Protein AF-A0A954T2H0-F1 (afdb_monomer)

Radius of gyration: 33.22 Å; Cα contacts (8 Å, |Δi|>4): 1116; chains: 1; bounding box: 78×82×117 Å

Solvent-accessible surface area (backbone atoms only — not comparable to full-atom values): 37266 Å² total; per-residue (Å²): 143,85,83,83,84,77,91,84,89,86,83,89,85,90,86,81,88,87,88,87,82,91,78,82,90,76,81,83,84,83,80,86,76,87,80,78,97,80,80,84,87,78,87,80,82,80,79,67,59,78,56,40,76,96,60,40,32,38,55,72,46,82,74,46,75,55,99,70,24,41,30,25,38,21,38,30,72,85,78,73,42,68,29,28,37,40,31,41,41,68,85,52,59,73,36,69,68,54,46,53,48,29,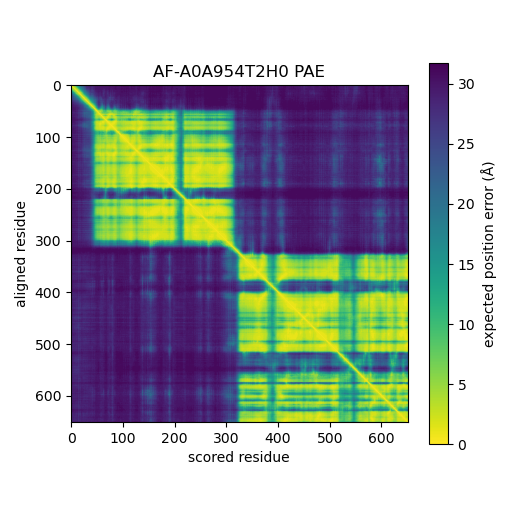53,52,44,49,53,60,54,44,73,52,87,49,91,20,40,64,42,52,75,45,79,51,69,54,101,75,33,52,34,40,34,26,62,52,74,58,64,48,33,43,39,56,50,39,74,72,65,46,45,56,64,55,61,60,45,48,52,52,49,39,49,39,37,51,30,50,40,62,33,44,78,71,75,45,64,43,81,56,48,41,40,76,33,26,36,30,28,57,86,57,53,47,23,40,49,73,63,44,50,78,68,74,78,80,63,84,85,74,61,96,74,86,62,79,93,62,79,81,36,34,71,26,61,54,32,72,74,36,70,70,62,54,41,66,57,31,38,43,21,4,49,38,32,35,47,49,22,40,47,56,59,42,72,43,71,67,87,59,66,89,60,42,59,79,72,45,38,70,60,48,50,36,35,58,44,73,50,66,86,68,28,52,96,40,50,63,56,43,38,52,53,50,50,54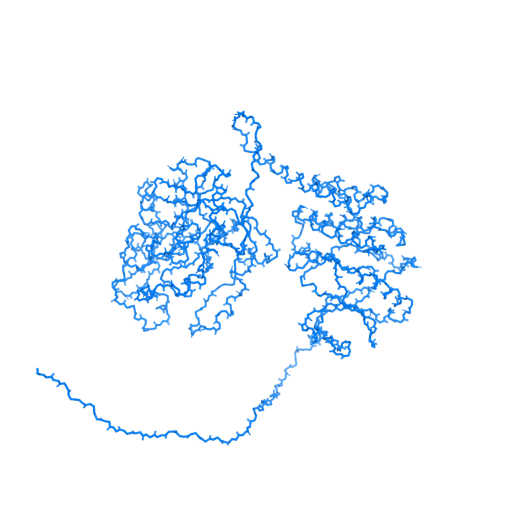,31,48,52,49,50,57,49,49,55,51,51,52,55,46,58,80,66,59,90,74,85,86,90,84,82,94,68,89,74,78,75,79,72,78,61,43,63,62,87,74,53,57,66,57,47,46,53,45,28,53,50,45,19,62,72,72,72,46,70,54,60,50,68,51,99,80,68,52,42,25,28,46,43,59,22,32,35,43,76,45,62,38,95,63,61,70,75,65,74,54,75,80,55,94,74,78,78,76,81,88,66,71,68,48,40,49,37,21,37,35,32,40,82,61,60,34,28,35,43,34,48,55,45,21,37,49,53,51,48,50,49,32,67,77,66,69,60,73,47,66,26,72,69,71,77,45,19,8,24,27,42,38,78,89,76,72,40,78,51,64,67,34,65,82,15,24,63,91,34,36,62,64,74,77,59,58,65,19,49,34,24,20,44,24,53,58,47,53,50,52,48,32,50,47,43,52,76,73,55,64,92,53,80,89,46,43,54,36,48,33,35,60,59,55,50,43,64,67,54,75,52,29,99,34,62,81,37,56,81,71,57,57,54,75,70,60,70,74,69,70,51,53,63,53,60,47,76,78,41,100,77,55,74,76,75,91,58,92,64,76,53,73,35,36,43,47,51,84,80,39,65,58,26,55,68,71,27,33,53,64,31,35,32,30,22,27,40,31,66,19,28,41,55,89,61,74,49,61,83,30,61,62,38,73,40,67,63,63,69,47,49,93,65,71,66,28,26,31,30,38,29,6,21,44,32,40,45,73,76,45,36,61,32,87,36,73,42,76,40,49,41,79,50,49,28,52,43,27,24,36,41,47,26,38,74

Structure (mmCIF, N/CA/C/O backbone):
data_AF-A0A954T2H0-F1
#
_entry.id   AF-A0A954T2H0-F1
#
loop_
_atom_site.group_PDB
_atom_site.id
_atom_site.type_symbol
_atom_site.label_atom_id
_atom_site.label_alt_id
_atom_site.label_comp_id
_atom_site.label_asym_id
_atom_site.label_entity_id
_atom_site.label_seq_id
_atom_site.pdbx_PDB_ins_code
_atom_site.Cartn_x
_atom_site.Cartn_y
_atom_site.Cartn_z
_atom_site.occupancy
_atom_site.B_iso_or_equiv
_atom_site.auth_seq_id
_atom_site.auth_comp_id
_atom_site.auth_asym_id
_atom_site.auth_atom_id
_atom_site.pdbx_PDB_model_num
ATOM 1 N N . MET A 1 1 ? -6.325 1.063 -78.256 1.00 41.31 1 MET A N 1
ATOM 2 C CA . MET A 1 1 ? -5.361 0.121 -78.862 1.00 41.31 1 MET A CA 1
ATOM 3 C C . MET A 1 1 ? -3.973 0.484 -78.380 1.00 41.31 1 MET A C 1
ATOM 5 O O . MET A 1 1 ? -3.459 1.501 -78.825 1.00 41.31 1 MET A O 1
ATOM 9 N N . SER A 1 2 ? -3.447 -0.278 -77.422 1.00 36.25 2 SER A N 1
ATOM 10 C CA . SER A 1 2 ? -2.019 -0.524 -77.141 1.00 36.25 2 SER A CA 1
ATOM 11 C C . SER A 1 2 ? -1.967 -1.337 -75.845 1.00 36.25 2 SER A C 1
ATOM 13 O O . SER A 1 2 ? -1.867 -0.784 -74.754 1.00 36.25 2 SER A O 1
ATOM 15 N N . GLU A 1 3 ? -2.178 -2.645 -75.985 1.00 33.25 3 GLU A N 1
ATOM 16 C CA . GLU A 1 3 ? -1.897 -3.651 -74.956 1.00 33.25 3 GLU A CA 1
ATOM 17 C C . GLU A 1 3 ? -0.381 -3.927 -74.893 1.00 33.25 3 GLU A C 1
ATOM 19 O O . GLU A 1 3 ? 0.296 -3.798 -75.918 1.00 33.25 3 GLU A O 1
ATOM 24 N N . PRO A 1 4 ? 0.163 -4.341 -73.736 1.00 36.56 4 PRO A N 1
ATOM 25 C CA . PRO A 1 4 ? 1.522 -4.858 -73.631 1.00 36.56 4 PRO A CA 1
ATOM 26 C C . PRO A 1 4 ? 1.567 -6.379 -73.900 1.00 36.56 4 PRO A C 1
ATOM 28 O O . PRO A 1 4 ? 0.630 -7.091 -73.528 1.00 36.56 4 PRO A O 1
ATOM 31 N N . PRO A 1 5 ? 2.657 -6.925 -74.475 1.00 41.66 5 PRO A N 1
ATOM 32 C CA . PRO A 1 5 ? 2.801 -8.361 -74.656 1.00 41.66 5 PRO A CA 1
ATOM 33 C C . PRO A 1 5 ? 3.532 -9.036 -73.480 1.00 41.66 5 PRO A C 1
ATOM 35 O O . PRO A 1 5 ? 4.647 -8.682 -73.110 1.00 41.66 5 PRO A O 1
ATOM 38 N N . THR A 1 6 ? 2.844 -10.035 -72.924 1.00 32.09 6 THR A N 1
ATOM 39 C CA . THR A 1 6 ? 3.287 -11.405 -72.588 1.00 32.09 6 THR A CA 1
ATOM 40 C C . THR A 1 6 ? 4.706 -11.669 -72.061 1.00 32.09 6 THR A C 1
ATOM 42 O O . THR A 1 6 ? 5.700 -11.599 -72.783 1.00 32.09 6 THR A O 1
ATOM 45 N N . HIS A 1 7 ? 4.730 -12.196 -70.831 1.00 29.72 7 HIS A N 1
ATOM 46 C CA . HIS A 1 7 ? 5.783 -13.028 -70.250 1.00 29.72 7 HIS A CA 1
ATOM 47 C C . HIS A 1 7 ? 6.098 -14.276 -71.097 1.00 29.72 7 HIS A C 1
ATOM 49 O O . HIS A 1 7 ? 5.194 -14.989 -71.528 1.00 29.72 7 HIS A O 1
ATOM 55 N N . SER A 1 8 ? 7.388 -14.602 -71.215 1.00 30.42 8 SER A N 1
ATOM 56 C CA . SER A 1 8 ? 7.875 -15.956 -71.502 1.00 30.42 8 SER A CA 1
ATOM 57 C C . SER A 1 8 ? 8.913 -16.340 -70.446 1.00 30.42 8 SER A C 1
ATOM 59 O O . SER A 1 8 ? 9.784 -15.543 -70.098 1.00 30.42 8 SER A O 1
ATOM 61 N N . GLY A 1 9 ? 8.740 -17.529 -69.866 1.00 26.58 9 GLY A N 1
ATOM 62 C CA . GLY A 1 9 ? 9.618 -18.102 -68.851 1.00 26.58 9 GLY A CA 1
ATOM 63 C C . GLY A 1 9 ? 10.706 -18.998 -69.437 1.00 26.58 9 GLY A C 1
ATOM 64 O O . GLY A 1 9 ? 10.651 -19.344 -70.612 1.00 26.58 9 GLY A O 1
ATOM 65 N N . LYS A 1 10 ? 11.658 -19.353 -68.568 1.00 29.31 10 LYS A N 1
ATOM 66 C CA . LYS A 1 10 ? 12.571 -20.517 -68.513 1.00 29.31 10 LYS A CA 1
ATOM 67 C C . LYS A 1 10 ? 13.385 -20.318 -67.219 1.00 29.31 10 LYS A C 1
ATOM 69 O O . LYS A 1 10 ? 13.736 -19.186 -66.922 1.00 29.31 10 LYS A O 1
ATOM 74 N N . GLU A 1 11 ? 13.729 -21.279 -66.376 1.00 27.38 11 GLU A N 1
ATOM 75 C CA . GLU A 1 11 ? 13.528 -22.722 -66.302 1.00 27.38 11 GLU A CA 1
ATOM 76 C C . GLU A 1 11 ? 13.915 -23.124 -64.864 1.00 27.38 11 GLU A C 1
ATOM 78 O O . GLU A 1 11 ? 14.750 -22.485 -64.224 1.00 27.38 11 GLU A O 1
ATOM 83 N N . SER A 1 12 ? 13.262 -24.160 -64.352 1.00 25.70 12 SER A N 1
ATOM 84 C CA . SER A 1 12 ? 13.381 -24.708 -63.002 1.00 25.70 12 SER A CA 1
ATOM 85 C C . SER A 1 12 ? 14.579 -25.648 -62.837 1.00 25.70 12 SER A C 1
ATOM 87 O O . SER A 1 12 ? 14.735 -26.571 -63.635 1.00 25.70 12 SER A O 1
ATOM 89 N N . THR A 1 13 ? 15.317 -25.537 -61.730 1.00 28.70 13 THR A N 1
ATOM 90 C CA . THR A 1 13 ? 16.150 -26.630 -61.196 1.00 28.70 13 THR A CA 1
ATOM 91 C C . THR A 1 13 ? 15.651 -27.021 -59.810 1.00 28.70 13 THR A C 1
ATOM 93 O O . THR A 1 13 ? 15.632 -26.203 -58.892 1.00 28.70 13 THR A O 1
ATOM 96 N N . GLY A 1 14 ? 15.173 -28.264 -59.712 1.00 25.88 14 GLY A N 1
ATOM 97 C CA . GLY A 1 14 ? 14.501 -28.837 -58.554 1.00 25.88 14 GLY A CA 1
ATOM 98 C C . GLY A 1 14 ? 15.426 -29.204 -57.394 1.00 25.88 14 GLY A C 1
ATOM 99 O O . GLY A 1 14 ? 16.580 -29.583 -57.575 1.00 25.88 14 GLY A O 1
ATOM 100 N N . TYR A 1 15 ? 14.844 -29.123 -56.202 1.00 23.91 15 TYR A N 1
ATOM 101 C CA . TYR A 1 15 ? 15.360 -29.620 -54.936 1.00 23.91 15 TYR A CA 1
ATOM 102 C C . TYR A 1 15 ? 14.543 -30.865 -54.559 1.00 23.91 15 TYR A C 1
ATOM 104 O O . TYR A 1 15 ? 13.315 -30.792 -54.488 1.00 23.91 15 TYR A O 1
ATOM 112 N N . GLN A 1 16 ? 15.208 -32.001 -54.342 1.00 26.47 16 GLN A N 1
ATOM 113 C CA . GLN A 1 16 ? 14.639 -33.166 -53.659 1.00 26.47 16 GLN A CA 1
ATOM 114 C C . GLN A 1 16 ? 15.482 -33.474 -52.411 1.00 26.47 16 GLN A C 1
ATOM 116 O O . GLN A 1 16 ? 16.708 -33.383 -52.491 1.00 26.47 16 GLN A O 1
ATOM 121 N N . PRO A 1 17 ? 14.850 -33.818 -51.273 1.00 29.67 17 PRO A N 1
ATOM 122 C CA . PRO A 1 17 ? 15.535 -34.102 -50.018 1.00 29.67 17 PRO A CA 1
ATOM 123 C C . PRO A 1 17 ? 15.909 -35.586 -49.914 1.00 29.67 17 PRO A C 1
ATOM 125 O O . PRO A 1 17 ? 15.105 -36.452 -50.261 1.00 29.67 17 PRO A O 1
ATOM 128 N N . ASP A 1 18 ? 17.100 -35.871 -49.388 1.00 26.19 18 ASP A N 1
ATOM 129 C CA . ASP A 1 18 ? 17.496 -37.215 -48.965 1.00 26.19 18 ASP A CA 1
ATOM 130 C C . ASP A 1 18 ? 17.356 -37.344 -47.438 1.00 26.19 18 ASP A C 1
ATOM 132 O O . ASP A 1 18 ? 17.785 -36.475 -46.674 1.00 26.19 18 ASP A O 1
ATOM 136 N N . LEU A 1 19 ? 16.699 -38.423 -47.020 1.00 27.38 19 LEU A N 1
ATOM 137 C CA . LEU A 1 19 ? 16.361 -38.807 -45.656 1.00 27.38 19 LEU A CA 1
ATOM 138 C C . LEU A 1 19 ? 17.087 -40.119 -45.347 1.00 27.38 19 LEU A C 1
ATOM 140 O O . LEU A 1 19 ? 16.536 -41.184 -45.607 1.00 27.38 19 LEU A O 1
ATOM 144 N N . SER A 1 20 ? 18.258 -40.063 -44.711 1.00 24.12 20 SER A N 1
ATOM 145 C CA . SER A 1 20 ? 18.710 -41.129 -43.803 1.00 24.12 20 SER A CA 1
ATOM 146 C C . SER A 1 20 ? 20.002 -40.754 -43.078 1.00 24.12 20 SER A C 1
ATOM 148 O O . SER A 1 20 ? 21.062 -40.759 -43.691 1.00 24.12 20 SER A O 1
ATOM 150 N N . SER A 1 21 ? 19.920 -40.512 -41.768 1.00 27.77 21 SER A N 1
ATOM 151 C CA . SER A 1 21 ? 20.836 -41.085 -40.765 1.00 27.77 21 SER A CA 1
ATOM 152 C C . SER A 1 21 ? 20.542 -40.486 -39.390 1.00 27.77 21 SER A C 1
ATOM 154 O O . SER A 1 21 ? 20.678 -39.288 -39.159 1.00 27.77 21 SER A O 1
ATOM 156 N N . SER A 1 22 ? 20.117 -41.355 -38.483 1.00 32.06 22 SER A N 1
ATOM 157 C CA . SER A 1 22 ? 19.944 -41.126 -37.055 1.00 32.06 22 SER A CA 1
ATOM 158 C C . SER A 1 22 ? 21.291 -40.955 -36.351 1.00 32.06 22 SER A C 1
ATOM 160 O O . SER A 1 22 ? 22.043 -41.922 -36.296 1.00 32.06 22 SER A O 1
ATOM 162 N N . GLU A 1 23 ? 21.547 -39.805 -35.731 1.00 29.38 23 GLU A N 1
ATOM 163 C CA . GLU A 1 23 ? 22.550 -39.665 -34.667 1.00 29.38 23 GLU A CA 1
ATOM 164 C C . GLU A 1 23 ? 22.074 -38.623 -33.638 1.00 29.38 23 GLU A C 1
ATOM 166 O O . GLU A 1 23 ? 21.712 -37.496 -33.971 1.00 29.38 23 GLU A O 1
ATOM 171 N N . GLN A 1 24 ? 21.997 -39.048 -32.374 1.00 28.70 24 GLN A N 1
ATOM 172 C CA . GLN A 1 24 ? 21.644 -38.222 -31.216 1.00 28.70 24 GLN A CA 1
ATOM 173 C C . GLN A 1 24 ? 22.827 -37.310 -30.836 1.00 28.70 24 GLN A C 1
ATOM 175 O O . GLN A 1 24 ? 23.966 -37.778 -30.864 1.00 28.70 24 GLN A O 1
ATOM 180 N N . PRO A 1 25 ? 22.613 -36.054 -30.398 1.00 28.70 25 PRO A N 1
ATOM 181 C CA . PRO A 1 25 ? 23.717 -35.205 -29.970 1.00 28.70 25 PRO A CA 1
ATOM 182 C C . PRO A 1 25 ? 24.196 -35.577 -28.558 1.00 28.70 25 PRO A C 1
ATOM 184 O O . PRO A 1 25 ? 23.508 -35.360 -27.561 1.00 28.70 25 PRO A O 1
ATOM 187 N N . THR A 1 26 ? 25.410 -36.120 -28.476 1.00 30.39 26 THR A N 1
ATOM 188 C CA . THR A 1 26 ? 26.186 -36.314 -27.243 1.00 30.39 26 THR A CA 1
ATOM 189 C C . THR A 1 26 ? 26.773 -34.992 -26.736 1.00 30.39 26 THR A C 1
ATOM 191 O O . THR A 1 26 ? 27.364 -34.234 -27.503 1.00 30.39 26 THR A O 1
ATOM 194 N N . LEU A 1 27 ? 26.651 -34.737 -25.428 1.00 27.61 27 LEU A N 1
ATOM 195 C CA . LEU A 1 27 ? 27.259 -33.601 -24.718 1.00 27.61 27 LEU A CA 1
ATOM 196 C C . LEU A 1 27 ? 28.804 -33.644 -24.771 1.00 27.61 27 LEU A C 1
ATOM 198 O O . LEU A 1 27 ? 29.379 -34.729 -24.648 1.00 27.61 27 LEU A O 1
ATOM 202 N N . PRO A 1 28 ? 29.498 -32.495 -24.888 1.00 28.94 28 PRO A N 1
ATOM 203 C CA . PRO A 1 28 ? 30.957 -32.461 -24.950 1.00 28.94 28 PRO A CA 1
ATOM 204 C C . PRO A 1 28 ? 31.606 -32.722 -23.574 1.00 28.94 28 PRO A C 1
ATOM 206 O O . PRO A 1 28 ? 31.034 -32.368 -22.536 1.00 28.94 28 PRO A O 1
ATOM 209 N N . PRO A 1 29 ? 32.817 -33.313 -23.533 1.00 28.16 29 PRO A N 1
ATOM 210 C CA . PRO A 1 29 ? 33.510 -33.625 -22.291 1.00 28.16 29 PRO A CA 1
ATOM 211 C C . PRO A 1 29 ? 34.038 -32.360 -21.605 1.00 28.16 29 PRO A C 1
ATOM 213 O O . PRO A 1 29 ? 34.587 -31.446 -22.220 1.00 28.16 29 PRO A O 1
ATOM 216 N N . ARG A 1 30 ? 33.875 -32.335 -20.284 1.00 30.61 30 ARG A N 1
ATOM 217 C CA . ARG A 1 30 ? 34.249 -31.246 -19.382 1.00 30.61 30 ARG A CA 1
ATOM 218 C C . ARG A 1 30 ? 35.778 -31.144 -19.289 1.00 30.61 30 ARG A C 1
ATOM 220 O O . ARG A 1 30 ? 36.423 -32.027 -18.728 1.00 30.61 30 ARG A O 1
ATOM 227 N N . ALA A 1 31 ? 36.353 -30.070 -19.828 1.00 27.97 31 ALA A N 1
ATOM 228 C CA . ALA A 1 31 ? 37.775 -29.766 -19.694 1.00 27.97 31 ALA A CA 1
ATOM 229 C C . ALA A 1 31 ? 38.145 -29.522 -18.219 1.00 27.97 31 ALA A C 1
ATOM 231 O O . ALA A 1 31 ? 37.521 -28.714 -17.527 1.00 27.97 31 ALA A O 1
ATOM 232 N N . ALA A 1 32 ? 39.163 -30.237 -17.740 1.00 29.41 32 ALA A N 1
ATOM 233 C CA . ALA A 1 32 ? 39.758 -30.042 -16.427 1.00 29.41 32 ALA A CA 1
ATOM 234 C C . ALA A 1 32 ? 40.625 -28.773 -16.437 1.00 29.41 32 ALA A C 1
ATOM 236 O O . ALA A 1 32 ? 41.710 -28.761 -17.013 1.00 29.41 32 ALA A O 1
ATOM 237 N N . ALA A 1 33 ? 40.146 -27.704 -15.799 1.00 30.28 33 ALA A N 1
ATOM 238 C CA . ALA A 1 33 ? 40.950 -26.527 -15.494 1.00 30.28 33 ALA A CA 1
ATOM 239 C C . ALA A 1 33 ? 41.612 -26.698 -14.116 1.00 30.28 33 ALA A C 1
ATOM 241 O O . ALA A 1 33 ? 40.943 -26.950 -13.112 1.00 30.28 33 ALA A O 1
ATOM 242 N N . SER A 1 34 ? 42.937 -26.576 -14.086 1.00 28.84 34 SER A N 1
ATOM 243 C CA . SER A 1 34 ? 43.783 -26.572 -12.893 1.00 28.84 34 SER A CA 1
ATOM 244 C C . SER A 1 34 ? 43.431 -25.404 -11.966 1.00 28.84 34 SER A C 1
ATOM 246 O O . SER A 1 34 ? 43.515 -24.246 -12.374 1.00 28.84 34 SER A O 1
ATOM 248 N N . ALA A 1 35 ? 43.066 -25.701 -10.718 1.00 31.02 35 ALA A N 1
ATOM 249 C CA . ALA A 1 35 ? 42.766 -24.703 -9.696 1.00 31.02 35 ALA A CA 1
ATOM 250 C C . ALA A 1 35 ? 44.032 -24.275 -8.934 1.00 31.02 35 ALA A C 1
ATOM 252 O O . ALA A 1 35 ? 44.779 -25.113 -8.426 1.00 31.02 35 ALA A O 1
ATOM 253 N N . SER A 1 36 ? 44.233 -22.963 -8.822 1.00 29.38 36 SER A N 1
ATOM 254 C CA . SER A 1 36 ? 45.225 -22.330 -7.948 1.00 29.38 36 SER A CA 1
ATOM 255 C C . SER A 1 36 ? 44.874 -22.544 -6.462 1.00 29.38 36 SER A C 1
ATOM 257 O O . SER A 1 36 ? 43.692 -22.528 -6.103 1.00 29.38 36 SER A O 1
ATOM 259 N N . PRO A 1 37 ? 45.859 -22.723 -5.564 1.00 30.77 37 PRO A N 1
ATOM 260 C CA . PRO A 1 37 ? 45.608 -23.001 -4.154 1.00 30.77 37 PRO A CA 1
ATOM 261 C C . PRO A 1 37 ? 45.268 -21.705 -3.404 1.00 30.77 37 PRO A C 1
ATOM 263 O O . PRO A 1 37 ? 46.154 -20.974 -2.974 1.00 30.77 37 PRO A O 1
ATOM 266 N N . GLY A 1 38 ? 43.976 -21.410 -3.257 1.00 31.39 38 GLY A N 1
ATOM 267 C CA . GLY A 1 38 ? 43.516 -20.252 -2.477 1.00 31.39 38 GLY A CA 1
ATOM 268 C C . GLY A 1 38 ? 42.114 -20.349 -1.874 1.00 31.39 38 GLY A C 1
ATOM 269 O O . GLY A 1 38 ? 41.758 -19.491 -1.077 1.00 31.39 38 GLY A O 1
ATOM 270 N N . ASP A 1 39 ? 41.328 -21.386 -2.184 1.00 30.77 39 ASP A N 1
ATOM 271 C CA . ASP A 1 39 ? 39.868 -21.328 -1.997 1.00 30.77 39 ASP A CA 1
ATOM 272 C C . ASP A 1 39 ? 39.288 -22.536 -1.226 1.00 30.77 39 ASP A C 1
ATOM 274 O O . ASP A 1 39 ? 38.345 -23.204 -1.649 1.00 30.77 39 ASP A O 1
ATOM 278 N N . GLN A 1 40 ? 39.900 -22.872 -0.082 1.00 29.66 40 GLN A N 1
ATOM 279 C CA . GLN A 1 40 ? 39.494 -24.006 0.772 1.00 29.66 40 GLN A CA 1
ATOM 280 C C . GLN A 1 40 ? 38.645 -23.625 2.003 1.00 29.66 40 GLN A C 1
ATOM 282 O O . GLN A 1 40 ? 38.355 -24.493 2.821 1.00 29.66 40 GLN A O 1
ATOM 287 N N . ARG A 1 41 ? 38.200 -22.368 2.160 1.00 31.47 41 ARG A N 1
ATOM 288 C CA . ARG A 1 41 ? 37.428 -21.942 3.354 1.00 31.47 41 ARG A CA 1
ATOM 289 C C . ARG A 1 41 ? 35.917 -21.747 3.160 1.00 31.47 41 ARG A C 1
ATOM 291 O O . ARG A 1 41 ? 35.241 -21.423 4.127 1.00 31.47 41 ARG A O 1
ATOM 298 N N . THR A 1 42 ? 35.358 -22.014 1.979 1.00 30.50 42 THR A N 1
ATOM 299 C CA . THR A 1 42 ? 33.933 -21.739 1.667 1.00 30.50 42 THR A CA 1
ATOM 300 C C . THR A 1 42 ? 33.091 -22.966 1.281 1.00 30.50 42 THR A C 1
ATOM 302 O O . THR A 1 42 ? 31.915 -22.822 0.962 1.00 30.50 42 THR A O 1
ATOM 305 N N . ARG A 1 43 ? 33.618 -24.198 1.360 1.00 28.95 43 ARG A N 1
ATOM 306 C CA . ARG A 1 43 ? 32.896 -25.430 0.951 1.00 28.95 43 ARG A CA 1
ATOM 307 C C . ARG A 1 43 ? 32.309 -26.281 2.091 1.00 28.95 43 ARG A C 1
ATOM 309 O O . ARG A 1 43 ? 32.297 -27.502 1.978 1.00 28.95 43 ARG A O 1
ATOM 316 N N . SER A 1 44 ? 31.800 -25.688 3.173 1.00 32.59 44 SER A N 1
ATOM 317 C CA . SER A 1 44 ? 31.211 -26.473 4.281 1.00 32.59 44 SER A CA 1
ATOM 318 C C . SER A 1 44 ? 29.816 -26.044 4.764 1.00 32.59 44 SER A C 1
ATOM 320 O O . SER A 1 44 ? 29.415 -26.470 5.840 1.00 32.59 44 SER A O 1
ATOM 322 N N . ALA A 1 45 ? 29.050 -25.253 3.999 1.00 35.34 45 ALA A N 1
ATOM 323 C CA . ALA A 1 45 ? 27.711 -24.800 4.426 1.00 35.34 45 ALA A CA 1
ATOM 324 C C . ALA A 1 45 ? 26.509 -25.461 3.706 1.00 35.34 45 ALA A C 1
ATOM 326 O O . ALA A 1 45 ? 25.396 -25.362 4.206 1.00 35.34 45 ALA A O 1
ATOM 327 N N . ASN A 1 46 ? 26.711 -26.179 2.591 1.00 34.72 46 ASN A N 1
ATOM 328 C CA . ASN A 1 46 ? 25.631 -26.778 1.780 1.00 34.72 46 ASN A CA 1
ATOM 329 C C . ASN A 1 46 ? 25.792 -28.300 1.605 1.00 34.72 46 ASN A C 1
ATOM 331 O O . ASN A 1 46 ? 25.790 -28.816 0.487 1.00 34.72 46 ASN A O 1
ATOM 335 N N . ALA A 1 47 ? 25.956 -29.048 2.696 1.00 41.22 47 ALA A N 1
ATOM 336 C CA . ALA A 1 47 ? 25.786 -30.497 2.618 1.00 41.22 47 ALA A CA 1
ATOM 337 C C . ALA A 1 47 ? 24.282 -30.800 2.486 1.00 41.22 47 ALA A C 1
ATOM 339 O O . ALA A 1 47 ? 23.544 -30.713 3.465 1.00 41.22 47 ALA A O 1
ATOM 340 N N . LEU A 1 48 ? 23.820 -31.099 1.266 1.00 53.09 48 LEU A N 1
ATOM 341 C CA . LEU A 1 48 ? 22.472 -31.615 1.015 1.00 53.09 48 LEU A CA 1
ATOM 342 C C . LEU A 1 48 ? 22.314 -32.931 1.794 1.00 53.09 48 LEU A C 1
ATOM 344 O O . LEU A 1 48 ? 23.069 -33.876 1.558 1.00 53.09 48 LEU A O 1
ATOM 348 N N . LEU A 1 49 ? 21.371 -32.987 2.739 1.00 62.75 49 LEU A N 1
ATOM 349 C CA . LEU A 1 49 ? 20.985 -34.250 3.373 1.00 62.75 49 LEU A CA 1
ATOM 350 C C . LEU A 1 49 ? 20.473 -35.225 2.301 1.00 62.75 49 LEU A C 1
ATOM 352 O O . LEU A 1 49 ? 19.886 -34.783 1.305 1.00 62.75 49 LEU A O 1
ATOM 356 N N . PRO A 1 50 ? 20.675 -36.543 2.480 1.00 65.44 50 PRO A N 1
ATOM 357 C CA . PRO A 1 50 ? 20.146 -37.517 1.541 1.00 65.44 50 PRO A CA 1
ATOM 358 C C . PRO A 1 50 ? 18.609 -37.424 1.493 1.00 65.44 50 PRO A C 1
ATOM 360 O O . PRO A 1 50 ? 17.982 -37.017 2.479 1.00 65.44 50 PRO A O 1
ATOM 363 N N . PRO A 1 51 ? 17.993 -37.789 0.357 1.00 72.00 51 PRO A N 1
ATOM 364 C CA . PRO A 1 51 ? 16.544 -37.775 0.203 1.00 72.00 51 PRO A CA 1
ATOM 365 C C . PRO A 1 51 ? 15.814 -38.530 1.323 1.00 72.00 51 PRO A C 1
ATOM 367 O O . PRO A 1 51 ? 16.251 -39.597 1.749 1.00 72.00 51 PRO A O 1
ATOM 370 N N . THR A 1 52 ? 14.682 -37.991 1.768 1.00 79.38 52 THR A N 1
ATOM 371 C CA . THR A 1 52 ? 13.818 -38.577 2.806 1.00 79.38 52 THR A CA 1
ATOM 372 C C . THR A 1 52 ? 12.582 -39.219 2.171 1.00 79.38 52 THR A C 1
ATOM 374 O O . THR A 1 52 ? 12.210 -38.885 1.044 1.00 79.38 52 THR A O 1
ATOM 377 N N . ASP A 1 53 ? 11.955 -40.156 2.889 1.00 80.31 53 ASP A N 1
ATOM 378 C CA . ASP A 1 53 ? 10.749 -40.874 2.457 1.00 80.31 53 ASP A CA 1
ATOM 379 C C . ASP A 1 53 ? 10.936 -41.587 1.108 1.00 80.31 53 ASP A C 1
ATOM 381 O O . ASP A 1 53 ? 10.288 -41.286 0.105 1.00 80.31 53 ASP A O 1
ATOM 385 N N . ASN A 1 54 ? 11.901 -42.513 1.063 1.00 77.56 54 ASN A N 1
ATOM 386 C CA . ASN A 1 54 ? 12.228 -43.306 -0.129 1.00 77.56 54 ASN A CA 1
ATOM 387 C C . ASN A 1 54 ? 12.520 -42.459 -1.384 1.00 77.56 54 ASN A C 1
ATOM 389 O O . ASN A 1 54 ? 12.206 -42.861 -2.503 1.00 77.56 54 ASN A O 1
ATOM 393 N N . GLY A 1 55 ? 13.096 -41.267 -1.208 1.00 76.75 55 GLY A N 1
ATOM 394 C CA . GLY A 1 55 ? 13.416 -40.370 -2.317 1.00 76.75 55 GLY A CA 1
ATOM 395 C C . GLY A 1 55 ? 12.308 -39.396 -2.715 1.00 76.75 55 GLY A C 1
ATOM 396 O O . GLY A 1 55 ? 12.513 -38.635 -3.659 1.00 76.75 55 GLY A O 1
ATOM 397 N N . ARG A 1 56 ? 11.158 -39.378 -2.021 1.00 86.00 56 ARG A N 1
ATOM 398 C CA . ARG A 1 56 ? 10.070 -38.424 -2.304 1.00 86.00 56 ARG A CA 1
ATOM 399 C C . ARG A 1 56 ? 10.466 -36.983 -1.983 1.00 86.00 56 ARG A C 1
ATOM 401 O O . ARG A 1 56 ? 10.122 -36.075 -2.736 1.00 86.00 56 ARG A O 1
ATOM 408 N N . LEU A 1 57 ? 11.153 -36.773 -0.862 1.00 86.69 57 LEU A N 1
ATOM 409 C CA . LEU A 1 57 ? 11.450 -35.443 -0.338 1.00 86.69 57 LEU A CA 1
ATOM 410 C C . LEU A 1 57 ? 12.936 -35.124 -0.510 1.00 86.69 57 LEU A C 1
ATOM 412 O O . LEU A 1 57 ? 13.794 -35.733 0.134 1.00 86.69 57 LEU A O 1
ATOM 416 N N . LEU A 1 58 ? 13.242 -34.150 -1.370 1.00 82.38 58 LEU A N 1
ATOM 417 C CA . LEU A 1 58 ? 14.605 -33.672 -1.608 1.00 82.38 58 LEU A CA 1
ATOM 418 C C . LEU A 1 58 ? 14.878 -32.430 -0.755 1.00 82.38 58 LEU A C 1
ATOM 420 O O . LEU A 1 58 ? 14.249 -31.392 -0.955 1.00 82.38 58 LEU A O 1
ATOM 424 N N . HIS A 1 59 ? 15.817 -32.521 0.188 1.00 77.31 59 HIS A N 1
ATOM 425 C CA . HIS A 1 59 ? 16.212 -31.388 1.033 1.00 77.31 59 HIS A CA 1
ATOM 426 C C . HIS A 1 59 ? 16.819 -30.283 0.170 1.00 77.31 59 HIS A C 1
ATOM 428 O O . HIS A 1 59 ? 17.736 -30.538 -0.603 1.00 77.31 59 HIS A O 1
ATOM 434 N N . HIS A 1 60 ? 16.309 -29.061 0.298 1.00 74.94 60 HIS A N 1
ATOM 435 C CA . HIS A 1 60 ? 16.740 -27.919 -0.501 1.00 74.94 60 HIS A CA 1
ATOM 436 C C . HIS A 1 60 ? 17.595 -26.955 0.327 1.00 74.94 60 HIS A C 1
ATOM 438 O O . HIS A 1 60 ? 18.760 -26.736 0.009 1.00 74.94 60 HIS A O 1
ATOM 444 N N . VAL A 1 61 ? 17.033 -26.399 1.407 1.00 86.12 61 VAL A N 1
ATOM 445 C CA . VAL A 1 61 ? 17.698 -25.405 2.269 1.00 86.12 61 VAL A CA 1
ATOM 446 C C . VAL A 1 61 ? 17.267 -25.603 3.721 1.00 86.12 61 VAL A C 1
ATOM 448 O O . VAL A 1 61 ? 16.093 -25.849 3.997 1.00 86.12 61 VAL A O 1
ATOM 451 N N . LYS A 1 62 ? 18.202 -25.475 4.666 1.00 86.12 62 LYS A N 1
ATOM 452 C CA . LYS A 1 62 ? 17.899 -25.462 6.103 1.00 86.12 62 LYS A CA 1
ATOM 453 C C . LYS A 1 62 ? 17.203 -24.152 6.476 1.00 86.12 62 LYS A C 1
ATOM 455 O O . LYS A 1 62 ? 17.768 -23.085 6.266 1.00 86.12 62 LYS A O 1
ATOM 460 N N . LEU A 1 63 ? 16.003 -24.239 7.045 1.00 83.50 63 LEU A N 1
ATOM 461 C CA . LEU A 1 63 ? 15.207 -23.082 7.473 1.00 83.50 63 LEU A CA 1
ATOM 462 C C . LEU A 1 63 ? 15.515 -22.670 8.915 1.00 83.50 63 LEU A C 1
ATOM 464 O O . LEU A 1 63 ? 15.465 -21.491 9.245 1.00 83.50 63 LEU A O 1
ATOM 468 N N . GLY A 1 64 ? 15.857 -23.629 9.776 1.00 78.94 64 GLY A N 1
ATOM 469 C CA . GLY A 1 64 ? 16.191 -23.348 11.168 1.00 78.94 64 GLY A CA 1
ATOM 470 C C . GLY A 1 64 ? 16.597 -24.594 11.944 1.00 78.94 64 GLY A C 1
ATOM 471 O O . GLY A 1 64 ? 16.341 -25.722 11.527 1.00 78.94 64 GLY A O 1
ATOM 472 N N . GLU A 1 65 ? 17.247 -24.387 13.083 1.00 77.62 65 GLU A N 1
ATOM 473 C CA . GLU A 1 65 ? 17.588 -25.429 14.053 1.00 77.62 65 GLU A CA 1
ATOM 474 C C . GLU A 1 65 ? 17.296 -24.915 15.460 1.00 77.62 65 GLU A C 1
ATOM 476 O O . GLU A 1 65 ? 17.615 -23.775 15.792 1.00 77.62 65 GLU A O 1
ATOM 481 N N . GLY A 1 66 ? 16.688 -25.762 16.284 1.00 67.38 66 GLY A N 1
ATOM 482 C CA . GLY A 1 66 ? 16.436 -25.482 17.691 1.00 67.38 66 GLY A CA 1
ATOM 483 C C . GLY A 1 66 ? 16.471 -26.761 18.519 1.00 67.38 66 GLY A C 1
ATOM 484 O O . GLY A 1 66 ? 16.667 -27.853 17.992 1.00 67.38 66 GLY A O 1
ATOM 485 N N . GLY A 1 67 ? 16.224 -26.643 19.827 1.00 61.47 67 GLY A N 1
ATOM 486 C CA . GLY A 1 67 ? 16.331 -27.774 20.763 1.00 61.47 67 GLY A CA 1
ATOM 487 C C . GLY A 1 67 ? 15.434 -28.981 20.447 1.00 61.47 67 GLY A C 1
ATOM 488 O O . GLY A 1 67 ? 15.667 -30.062 20.969 1.00 61.47 67 GLY A O 1
ATOM 489 N N . MET A 1 68 ? 14.426 -28.823 19.585 1.00 64.25 68 MET A N 1
ATOM 490 C CA . MET A 1 68 ? 13.480 -29.885 19.220 1.00 64.25 68 MET A CA 1
ATOM 491 C C . MET A 1 68 ? 13.793 -30.559 17.878 1.00 64.25 68 MET A C 1
ATOM 493 O O . MET A 1 68 ? 13.232 -31.614 17.592 1.00 64.25 68 MET A O 1
ATOM 497 N N . GLY A 1 69 ? 14.650 -29.976 17.037 1.00 74.31 69 GLY A N 1
ATOM 498 C CA . GLY A 1 69 ? 14.803 -30.457 15.670 1.00 74.31 69 GLY A CA 1
ATOM 499 C C . GLY A 1 69 ? 15.405 -29.456 14.697 1.00 74.31 69 GLY A C 1
ATOM 500 O O . GLY A 1 69 ? 15.605 -28.281 15.013 1.00 74.31 69 GLY A O 1
ATOM 501 N N . VAL A 1 70 ? 15.631 -29.941 13.480 1.00 82.56 70 VAL A N 1
ATOM 502 C CA . VAL A 1 70 ? 16.023 -29.125 12.328 1.00 82.56 70 VAL A CA 1
ATOM 503 C C . VAL A 1 70 ? 14.858 -29.063 11.349 1.00 82.56 70 VAL A C 1
ATOM 505 O O . VAL A 1 70 ? 14.241 -30.088 11.054 1.00 82.56 70 VAL A O 1
ATOM 508 N N . VAL A 1 71 ? 14.562 -27.865 10.850 1.00 88.56 71 VAL A N 1
ATOM 509 C CA . VAL A 1 71 ? 13.530 -27.628 9.838 1.00 88.56 71 VAL A CA 1
ATOM 510 C C . VAL A 1 71 ? 14.197 -27.355 8.495 1.00 88.56 71 VAL A C 1
ATOM 512 O O . VAL A 1 71 ? 15.095 -26.516 8.398 1.00 88.56 71 VAL A O 1
ATOM 515 N N . TRP A 1 72 ? 13.740 -28.043 7.456 1.00 88.69 72 TRP A N 1
ATOM 516 C CA . TRP A 1 72 ? 14.242 -27.933 6.089 1.00 88.69 72 TRP A CA 1
ATOM 517 C C . TRP A 1 72 ? 13.123 -27.534 5.132 1.00 88.69 72 TRP A C 1
ATOM 519 O O . TRP A 1 72 ? 12.004 -28.025 5.241 1.00 88.69 72 TRP A O 1
ATOM 529 N N . LYS A 1 73 ? 13.436 -26.689 4.149 1.00 91.44 73 LYS A N 1
ATOM 530 C CA . LYS A 1 73 ? 12.655 -26.571 2.918 1.00 91.44 73 LYS A CA 1
ATOM 531 C C . LYS A 1 73 ? 13.001 -27.788 2.073 1.00 91.44 73 LYS A C 1
ATOM 533 O O . LYS A 1 73 ? 14.178 -27.996 1.774 1.00 91.44 73 LYS A O 1
ATOM 538 N N . ALA A 1 74 ? 12.009 -28.583 1.705 1.00 91.00 74 ALA A N 1
ATOM 539 C CA . ALA A 1 74 ? 12.181 -29.760 0.865 1.00 91.00 74 ALA A CA 1
ATOM 540 C C . ALA A 1 74 ? 11.279 -29.673 -0.370 1.00 91.00 74 ALA A C 1
ATOM 542 O O . ALA A 1 74 ? 10.198 -29.092 -0.312 1.00 91.00 74 ALA A O 1
ATOM 543 N N . TRP A 1 75 ? 11.733 -30.224 -1.490 1.00 88.69 75 TRP A N 1
ATOM 544 C CA . TRP A 1 75 ? 10.943 -30.368 -2.709 1.00 88.69 75 TRP A CA 1
ATOM 545 C C . TRP A 1 75 ? 10.298 -31.754 -2.735 1.00 88.69 75 TRP A C 1
ATOM 547 O O . TRP A 1 75 ? 11.007 -32.763 -2.701 1.00 88.69 75 TRP A O 1
ATOM 557 N N . ASP A 1 76 ? 8.968 -31.806 -2.787 1.00 87.56 76 ASP A N 1
ATOM 558 C CA . ASP A 1 76 ? 8.227 -33.040 -3.041 1.00 87.56 76 ASP A CA 1
ATOM 559 C C . ASP A 1 76 ? 8.225 -33.315 -4.549 1.00 87.56 76 ASP A C 1
ATOM 561 O O . ASP A 1 76 ? 7.574 -32.611 -5.323 1.00 87.56 76 ASP A O 1
ATOM 565 N N . VAL A 1 77 ? 8.951 -34.349 -4.980 1.00 82.50 77 VAL A N 1
ATOM 566 C CA . VAL A 1 77 ? 9.092 -34.692 -6.409 1.00 82.50 77 VAL A CA 1
ATOM 567 C C . VAL A 1 77 ? 7.823 -35.279 -7.024 1.00 82.50 77 VAL A C 1
ATOM 569 O O . VAL A 1 77 ? 7.713 -35.319 -8.247 1.00 82.50 77 VAL A O 1
ATOM 572 N N . LYS A 1 78 ? 6.876 -35.759 -6.209 1.00 83.50 78 LYS A N 1
ATOM 573 C CA . LYS A 1 78 ? 5.608 -36.325 -6.689 1.00 83.50 78 LYS A CA 1
ATOM 574 C C . LYS A 1 78 ? 4.545 -35.247 -6.837 1.00 83.50 78 LYS A C 1
ATOM 576 O O . LYS A 1 78 ? 3.808 -35.257 -7.816 1.00 83.50 78 LYS A O 1
ATOM 581 N N . LEU A 1 79 ? 4.465 -34.337 -5.867 1.00 83.75 79 LEU A N 1
ATOM 582 C CA . LEU A 1 79 ? 3.491 -33.241 -5.864 1.00 83.75 79 LEU A CA 1
ATOM 583 C C . LEU A 1 79 ? 4.018 -31.950 -6.504 1.00 83.75 79 LEU A C 1
ATOM 585 O O . LEU A 1 79 ? 3.245 -31.012 -6.671 1.00 83.75 79 LEU A O 1
ATOM 589 N N . LEU A 1 80 ? 5.306 -31.908 -6.862 1.00 84.38 80 LEU A N 1
ATOM 590 C CA . LEU A 1 80 ? 5.983 -30.776 -7.503 1.00 84.38 80 LEU A CA 1
ATOM 591 C C . LEU A 1 80 ? 5.782 -29.457 -6.744 1.00 84.38 80 LEU A C 1
ATOM 593 O O . LEU A 1 80 ? 5.435 -28.429 -7.324 1.00 84.38 80 LEU A O 1
ATOM 597 N N . ARG A 1 81 ? 5.984 -29.498 -5.423 1.00 84.44 81 ARG A N 1
ATOM 598 C CA . ARG A 1 81 ? 5.844 -28.334 -4.538 1.00 84.44 81 ARG A CA 1
ATOM 599 C C . ARG A 1 81 ? 6.865 -28.348 -3.409 1.00 84.44 81 ARG A C 1
ATOM 601 O O . ARG A 1 81 ? 7.376 -29.402 -3.032 1.00 84.44 81 ARG A O 1
ATOM 608 N N . PHE A 1 82 ? 7.107 -27.179 -2.822 1.00 91.00 82 PHE A N 1
ATOM 609 C CA . PHE A 1 82 ? 7.880 -27.084 -1.589 1.00 91.00 82 PHE A CA 1
ATOM 610 C C . PHE A 1 82 ? 7.041 -27.449 -0.360 1.00 91.00 82 PHE A C 1
ATOM 612 O O . PHE A 1 82 ? 5.866 -27.096 -0.260 1.00 91.00 82 PHE A O 1
ATOM 619 N N . VAL A 1 83 ? 7.682 -28.129 0.588 1.00 93.62 83 VAL A N 1
ATOM 620 C CA . VAL A 1 83 ? 7.148 -28.489 1.906 1.00 93.62 83 VAL A CA 1
ATOM 621 C C . VAL A 1 83 ? 8.166 -28.135 2.991 1.00 93.62 83 VAL A C 1
ATOM 623 O O . VAL A 1 83 ? 9.368 -28.032 2.724 1.00 93.62 83 VAL A O 1
ATOM 626 N N . ALA A 1 84 ? 7.689 -27.925 4.215 1.00 93.19 84 ALA A N 1
ATOM 627 C CA . ALA A 1 84 ? 8.545 -27.753 5.381 1.00 93.19 84 ALA A CA 1
ATOM 628 C C . ALA A 1 84 ? 8.682 -29.096 6.107 1.00 93.19 84 ALA A C 1
ATOM 630 O O . ALA A 1 84 ? 7.691 -29.704 6.502 1.00 93.19 84 ALA A O 1
ATOM 631 N N . LEU A 1 85 ? 9.915 -29.560 6.286 1.00 90.50 85 LEU A N 1
ATOM 632 C CA . LEU A 1 85 ? 10.230 -30.843 6.900 1.00 90.50 85 LEU A CA 1
ATOM 633 C C . LEU A 1 85 ? 10.925 -30.617 8.240 1.00 90.50 85 LEU A C 1
ATOM 635 O O . LEU A 1 85 ? 12.092 -30.223 8.277 1.00 90.50 85 LEU A O 1
ATOM 639 N N . LYS A 1 86 ? 10.222 -30.873 9.345 1.00 88.56 86 LYS A N 1
ATOM 640 C CA . LYS A 1 86 ? 10.789 -30.798 10.696 1.00 88.56 86 LYS A CA 1
ATOM 641 C C . LYS A 1 86 ? 11.197 -32.186 11.161 1.00 88.56 86 LYS A C 1
ATOM 643 O O . LYS A 1 86 ? 10.350 -33.062 11.309 1.00 88.56 86 LYS A O 1
ATOM 648 N N . ARG A 1 87 ? 12.488 -32.373 11.421 1.00 85.88 87 ARG A N 1
ATOM 649 C CA . ARG A 1 87 ? 13.057 -33.641 11.886 1.00 85.88 87 ARG A CA 1
ATOM 650 C C . ARG A 1 87 ? 13.536 -33.528 13.324 1.00 85.88 87 ARG A C 1
ATOM 652 O O . ARG A 1 87 ? 14.217 -32.562 13.670 1.00 85.88 87 ARG A O 1
ATOM 659 N N . VAL A 1 88 ? 13.216 -34.530 14.136 1.00 77.88 88 VAL A N 1
ATOM 660 C CA . VAL A 1 88 ? 13.681 -34.630 15.525 1.00 77.88 88 VAL A CA 1
ATOM 661 C C . VAL A 1 88 ? 15.193 -34.881 15.556 1.00 77.88 88 VAL A C 1
ATOM 663 O O . VAL A 1 88 ? 15.716 -35.659 14.762 1.00 77.88 88 VAL A O 1
ATOM 666 N N . LEU A 1 89 ? 15.918 -34.228 16.472 1.00 69.88 89 LEU A N 1
ATOM 667 C CA . LEU A 1 89 ? 17.362 -34.452 16.619 1.00 69.88 89 LEU A CA 1
ATOM 668 C C . LEU A 1 89 ? 17.670 -35.913 17.024 1.00 69.88 89 LEU A C 1
ATOM 670 O O . LEU A 1 89 ? 16.962 -36.468 17.871 1.00 69.88 89 LEU A O 1
ATOM 674 N N . PRO A 1 90 ? 18.777 -36.515 16.538 1.00 65.19 90 PRO A N 1
ATOM 675 C CA . PRO A 1 90 ? 19.137 -37.909 16.834 1.00 65.19 90 PRO A CA 1
ATOM 676 C C . PRO A 1 90 ? 19.232 -38.257 18.329 1.00 65.19 90 PRO A C 1
ATOM 678 O O . PRO A 1 90 ? 19.016 -39.405 18.711 1.00 65.19 90 PRO A O 1
ATOM 681 N N . MET A 1 91 ? 19.542 -37.272 19.181 1.00 59.62 91 MET A N 1
ATOM 682 C CA . MET A 1 91 ? 19.615 -37.439 20.639 1.00 59.62 91 MET A CA 1
ATOM 683 C C . MET A 1 91 ? 18.254 -37.734 21.288 1.00 59.62 91 MET A C 1
ATOM 685 O O . MET A 1 91 ? 18.206 -38.472 22.265 1.00 59.62 91 MET A O 1
ATOM 689 N N . HIS A 1 92 ? 17.157 -37.222 20.722 1.00 62.88 92 HIS A N 1
ATOM 690 C CA . HIS A 1 92 ? 15.793 -37.458 21.210 1.00 62.88 92 HIS A CA 1
ATOM 691 C C . HIS A 1 92 ? 15.102 -38.618 20.479 1.00 62.88 92 HIS A C 1
ATOM 693 O O . HIS A 1 92 ? 14.216 -39.256 21.037 1.00 62.88 92 HIS A O 1
ATOM 699 N N . ALA A 1 93 ? 15.546 -38.952 19.262 1.00 60.47 93 ALA A N 1
ATOM 700 C CA . ALA A 1 93 ? 15.015 -40.076 18.483 1.00 60.47 93 ALA A CA 1
ATOM 701 C C . ALA A 1 93 ? 15.251 -41.454 19.140 1.00 60.47 93 ALA A C 1
ATOM 703 O O . ALA A 1 93 ? 14.575 -42.423 18.806 1.00 60.47 93 ALA A O 1
ATOM 704 N N . ARG A 1 94 ? 16.204 -41.559 20.080 1.00 64.12 94 ARG A N 1
ATOM 705 C CA . ARG A 1 94 ? 16.487 -42.794 20.838 1.00 64.12 94 ARG A CA 1
ATOM 706 C C . ARG A 1 94 ? 15.621 -42.967 22.089 1.00 64.12 94 ARG A C 1
ATOM 708 O O . ARG A 1 94 ? 15.636 -44.044 22.679 1.00 64.12 94 ARG A O 1
ATOM 715 N N . ASP A 1 95 ? 14.876 -41.938 22.488 1.00 71.94 95 ASP A N 1
ATOM 716 C CA . ASP A 1 95 ? 13.913 -42.010 23.582 1.00 71.94 95 ASP A CA 1
ATOM 717 C C . ASP A 1 95 ? 12.533 -42.393 23.016 1.00 71.94 95 ASP A C 1
ATOM 719 O O . ASP A 1 95 ? 11.862 -41.620 22.320 1.00 71.94 95 ASP A O 1
ATOM 723 N N . ALA A 1 96 ? 12.117 -43.628 23.301 1.00 70.69 96 ALA A N 1
ATOM 724 C CA . ALA A 1 96 ? 10.841 -44.171 22.847 1.00 70.69 96 ALA A CA 1
ATOM 725 C C . ALA A 1 96 ? 9.636 -43.437 23.464 1.00 70.69 96 ALA A C 1
ATOM 727 O O . ALA A 1 96 ? 8.591 -43.320 22.820 1.00 70.69 96 ALA A O 1
ATOM 728 N N . GLU A 1 97 ? 9.762 -42.914 24.687 1.00 72.06 97 GLU A N 1
ATOM 729 C CA . GLU A 1 97 ? 8.697 -42.151 25.337 1.00 72.06 97 GLU A CA 1
ATOM 730 C C . GLU A 1 97 ? 8.573 -40.755 24.719 1.00 72.06 97 GLU A C 1
ATOM 732 O O . GLU A 1 97 ? 7.461 -40.282 24.464 1.00 72.06 97 GLU A O 1
ATOM 737 N N . PHE A 1 98 ? 9.703 -40.107 24.424 1.00 72.62 98 PHE A N 1
ATOM 738 C CA . PHE A 1 98 ? 9.730 -38.849 23.680 1.00 72.62 98 PHE A CA 1
ATOM 739 C C . PHE A 1 98 ? 9.101 -39.006 22.293 1.00 72.62 98 PHE A C 1
ATOM 741 O O . PHE A 1 98 ? 8.180 -38.265 21.956 1.00 72.62 98 PHE A O 1
ATOM 748 N N . SER A 1 99 ? 9.530 -40.004 21.518 1.00 72.31 99 SER A N 1
ATOM 749 C CA . SER A 1 99 ? 9.033 -40.231 20.154 1.00 72.31 99 SER A CA 1
ATOM 750 C C . SER A 1 99 ? 7.533 -40.550 20.136 1.00 72.31 99 SER A C 1
ATOM 752 O O . SER A 1 99 ? 6.789 -40.025 19.306 1.00 72.31 99 SER A O 1
ATOM 754 N N . ARG A 1 100 ? 7.047 -41.336 21.112 1.00 74.25 100 ARG A N 1
ATOM 755 C CA . ARG A 1 100 ? 5.611 -41.613 21.281 1.00 74.25 100 ARG A CA 1
ATOM 756 C C . ARG A 1 100 ? 4.812 -40.339 21.566 1.00 74.25 100 ARG A C 1
ATOM 758 O O . ARG A 1 100 ? 3.748 -40.159 20.977 1.00 74.25 100 ARG A O 1
ATOM 765 N N . ARG A 1 101 ? 5.308 -39.468 22.454 1.00 72.75 101 ARG A N 1
ATOM 766 C CA . ARG A 1 101 ? 4.666 -38.180 22.774 1.00 72.75 101 ARG A CA 1
ATOM 767 C C . ARG A 1 101 ? 4.678 -37.238 21.575 1.00 72.75 101 ARG A C 1
ATOM 769 O O . ARG A 1 101 ? 3.626 -36.719 21.225 1.00 72.75 101 ARG A O 1
ATOM 776 N N . PHE A 1 102 ? 5.818 -37.115 20.900 1.00 75.81 102 PHE A N 1
ATOM 777 C CA . PHE A 1 102 ? 5.980 -36.304 19.695 1.00 75.81 102 PHE A CA 1
ATOM 778 C C . PHE A 1 102 ? 4.954 -36.673 18.617 1.00 75.81 102 PHE A C 1
ATOM 780 O O . PHE A 1 102 ? 4.228 -35.813 18.124 1.00 75.81 102 PHE A O 1
ATOM 787 N N . LEU A 1 103 ? 4.814 -37.966 18.308 1.00 77.25 103 LEU A N 1
ATOM 788 C CA . LEU A 1 103 ? 3.817 -38.439 17.346 1.00 77.25 103 LEU A CA 1
ATOM 789 C C . LEU A 1 103 ? 2.377 -38.258 17.835 1.00 77.25 103 LEU A C 1
ATOM 791 O O . LEU A 1 103 ? 1.495 -37.968 17.028 1.00 77.25 103 LEU A O 1
ATOM 795 N N . GLN A 1 104 ? 2.113 -38.440 19.130 1.00 77.94 104 GLN A N 1
ATOM 796 C CA . GLN A 1 104 ? 0.779 -38.238 19.695 1.00 77.94 104 GLN A CA 1
ATOM 797 C C . GLN A 1 104 ? 0.346 -36.769 19.596 1.00 77.94 104 GLN A C 1
ATOM 799 O O . GLN A 1 104 ? -0.772 -36.496 19.159 1.00 77.94 104 GLN A O 1
ATOM 804 N N . GLU A 1 105 ? 1.228 -35.833 19.944 1.00 77.12 105 GLU A N 1
ATOM 805 C CA . GLU A 1 105 ? 0.963 -34.397 19.834 1.00 77.12 105 GLU A CA 1
ATOM 806 C C . GLU A 1 105 ? 0.855 -33.975 18.360 1.00 77.12 105 GLU A C 1
ATOM 808 O O . GLU A 1 105 ? -0.082 -33.269 17.989 1.00 77.12 105 GLU A O 1
ATOM 813 N N . ALA A 1 106 ? 1.723 -34.494 17.484 1.00 82.56 106 ALA A N 1
ATOM 814 C CA . ALA A 1 106 ? 1.667 -34.196 16.056 1.00 82.56 106 ALA A CA 1
ATOM 815 C C . ALA A 1 106 ? 0.361 -34.691 15.412 1.00 82.56 106 ALA A C 1
ATOM 817 O O . ALA A 1 106 ? -0.217 -33.995 14.581 1.00 82.56 106 ALA A O 1
ATOM 818 N N . ARG A 1 107 ? -0.158 -35.856 15.825 1.00 85.12 107 ARG A N 1
ATOM 819 C CA . ARG A 1 107 ? -1.468 -36.361 15.373 1.00 85.12 107 ARG A CA 1
ATOM 820 C C . ARG A 1 107 ? -2.627 -35.493 15.851 1.00 85.12 107 ARG A C 1
ATOM 822 O O . ARG A 1 107 ? -3.564 -35.289 15.085 1.00 85.12 107 ARG A O 1
ATOM 829 N N . ALA A 1 108 ? -2.573 -34.993 17.086 1.00 83.62 108 ALA A N 1
ATOM 830 C CA . ALA A 1 108 ? -3.596 -34.086 17.600 1.00 83.62 108 ALA A CA 1
ATOM 831 C C . ALA A 1 108 ? -3.639 -32.791 16.773 1.00 83.62 108 ALA A C 1
ATOM 833 O O . ALA A 1 108 ? -4.707 -32.370 16.337 1.00 83.62 108 ALA A O 1
ATOM 834 N N . VAL A 1 109 ? -2.470 -32.217 16.475 1.00 85.56 109 VAL A N 1
ATOM 835 C CA . VAL A 1 109 ? -2.349 -31.006 15.649 1.00 85.56 109 VAL A CA 1
ATOM 836 C C . VAL A 1 109 ? -2.729 -31.269 14.190 1.00 85.56 109 VAL A C 1
ATOM 838 O O . VAL A 1 109 ? -3.364 -30.425 13.572 1.00 85.56 109 VAL A O 1
ATOM 841 N N . ALA A 1 110 ? -2.428 -32.448 13.639 1.00 87.56 110 ALA A N 1
ATOM 842 C CA . ALA A 1 110 ? -2.791 -32.806 12.264 1.00 87.56 110 ALA A CA 1
ATOM 843 C C . ALA A 1 110 ? -4.310 -32.885 12.023 1.00 87.56 110 ALA A C 1
ATOM 845 O O . ALA A 1 110 ? -4.750 -32.825 10.877 1.00 87.56 110 ALA A O 1
ATOM 846 N N . ALA A 1 111 ? -5.113 -33.005 13.085 1.00 85.81 111 ALA A N 1
ATOM 847 C CA . ALA A 1 111 ? -6.572 -32.936 13.008 1.00 85.81 111 ALA A CA 1
ATOM 848 C C . ALA A 1 111 ? -7.113 -31.492 12.928 1.00 85.81 111 ALA A C 1
ATOM 850 O O . ALA A 1 111 ? -8.325 -31.300 12.786 1.00 85.81 111 ALA A O 1
ATOM 851 N N . LEU A 1 112 ? -6.245 -30.481 13.048 1.00 88.25 112 LEU A N 1
ATOM 852 C CA . LEU A 1 112 ? -6.596 -29.074 12.884 1.00 88.25 112 LEU A CA 1
ATOM 853 C C . LEU A 1 112 ? -6.555 -28.687 11.403 1.00 88.25 112 LEU A C 1
ATOM 855 O O . LEU A 1 112 ? -5.554 -28.891 10.720 1.00 88.25 112 LEU A O 1
ATOM 859 N N . ASP A 1 113 ? -7.641 -28.079 10.933 1.00 88.38 113 ASP A N 1
ATOM 860 C CA . ASP A 1 113 ? -7.722 -27.430 9.625 1.00 88.38 113 ASP A CA 1
ATOM 861 C C . ASP A 1 113 ? -8.240 -26.006 9.838 1.00 88.38 113 ASP A C 1
ATOM 863 O O . ASP A 1 113 ? -9.422 -25.791 10.115 1.00 88.38 113 ASP A O 1
ATOM 867 N N . HIS A 1 114 ? -7.323 -25.039 9.838 1.00 94.56 114 HIS A N 1
ATOM 868 C CA . HIS A 1 114 ? -7.631 -23.637 10.095 1.00 94.56 114 HIS A CA 1
ATOM 869 C C . HIS A 1 114 ? -6.659 -22.736 9.319 1.00 94.56 114 HIS A C 1
ATOM 871 O O . HIS A 1 114 ? -5.456 -23.009 9.326 1.00 94.56 114 HIS A O 1
ATOM 877 N N . PRO A 1 115 ? -7.117 -21.631 8.695 1.00 94.12 115 PRO A N 1
ATOM 878 C CA . PRO A 1 115 ? -6.257 -20.763 7.885 1.00 94.12 115 PRO A CA 1
ATOM 879 C C . PRO A 1 115 ? -5.045 -20.211 8.649 1.00 94.12 115 PRO A C 1
ATOM 881 O O . PRO A 1 115 ? -3.973 -20.092 8.061 1.00 94.12 115 PRO A O 1
ATOM 884 N N . ASN A 1 116 ? -5.190 -19.948 9.953 1.00 96.75 116 ASN A N 1
ATOM 885 C CA . ASN A 1 116 ? -4.139 -19.392 10.818 1.00 96.75 116 ASN A CA 1
ATOM 886 C C . ASN A 1 116 ? -3.299 -20.435 11.584 1.00 96.75 116 ASN A C 1
ATOM 888 O O . ASN A 1 116 ? -2.593 -20.082 12.528 1.00 96.75 116 ASN A O 1
ATOM 892 N N . ILE A 1 117 ? -3.361 -21.715 11.207 1.00 94.94 117 ILE A N 1
ATOM 893 C CA . ILE A 1 117 ? -2.513 -22.788 11.751 1.00 94.94 117 ILE A CA 1
ATOM 894 C C . ILE A 1 117 ? -1.799 -23.462 10.582 1.00 94.94 117 ILE A C 1
ATOM 896 O O . ILE A 1 117 ? -2.413 -23.706 9.544 1.00 94.94 117 ILE A O 1
ATOM 900 N N . VAL A 1 118 ? -0.504 -23.748 10.724 1.00 94.25 118 VAL A N 1
ATOM 901 C CA . VAL A 1 118 ? 0.233 -24.499 9.703 1.00 94.25 118 VAL A CA 1
ATOM 902 C C . VAL A 1 118 ? -0.262 -25.936 9.648 1.00 94.25 118 VAL A C 1
ATOM 904 O O . VAL A 1 118 ? -0.262 -26.661 10.645 1.00 94.25 118 VAL A O 1
ATOM 907 N N . ARG A 1 119 ? -0.665 -26.357 8.451 1.00 92.81 119 ARG A N 1
ATOM 908 C CA . ARG A 1 119 ? -1.181 -27.699 8.206 1.00 92.81 119 ARG A CA 1
ATOM 909 C C . ARG A 1 119 ? -0.066 -28.741 8.219 1.00 92.81 119 ARG A C 1
ATOM 911 O O . ARG A 1 119 ? 0.896 -28.649 7.455 1.00 92.81 119 ARG A O 1
ATOM 918 N N . ILE A 1 120 ? -0.255 -29.790 9.017 1.00 92.19 120 ILE A N 1
ATOM 919 C CA . ILE A 1 120 ? 0.537 -31.020 8.923 1.00 92.19 120 ILE A CA 1
ATOM 920 C C . ILE A 1 120 ? 0.007 -31.842 7.745 1.00 92.19 120 ILE A C 1
ATOM 922 O O . ILE A 1 120 ? -1.180 -32.157 7.671 1.00 92.19 120 ILE A O 1
ATOM 926 N N . LEU A 1 121 ? 0.894 -32.167 6.808 1.00 91.25 121 LEU A N 1
ATOM 927 C CA . LEU A 1 121 ? 0.581 -32.917 5.593 1.00 91.25 121 LEU A CA 1
ATOM 928 C C . LEU A 1 121 ? 0.810 -34.414 5.790 1.00 91.25 121 LEU A C 1
ATOM 930 O O . LEU A 1 121 ? 0.011 -35.232 5.337 1.00 91.25 121 LEU A O 1
ATOM 934 N N . HIS A 1 122 ? 1.904 -34.770 6.463 1.00 89.31 122 HIS A N 1
ATOM 935 C CA . HIS A 1 122 ? 2.302 -36.156 6.651 1.00 89.31 122 HIS A CA 1
ATOM 936 C C . HIS A 1 122 ? 3.190 -36.325 7.889 1.00 89.31 122 HIS A C 1
ATOM 938 O O . HIS A 1 122 ? 3.977 -35.446 8.238 1.00 89.31 122 HIS A O 1
ATOM 944 N N . LEU A 1 123 ? 3.073 -37.484 8.534 1.00 88.62 123 LEU A N 1
ATOM 945 C CA . LEU A 1 123 ? 3.995 -37.955 9.565 1.00 88.62 123 LEU A CA 1
ATOM 946 C C . LEU A 1 123 ? 4.716 -39.168 8.996 1.00 88.62 123 LEU A C 1
ATOM 948 O O . LEU A 1 123 ? 4.050 -40.111 8.564 1.00 88.62 123 LEU A O 1
ATOM 952 N N . GLY A 1 124 ? 6.043 -39.140 9.000 1.00 85.94 124 GLY A N 1
ATOM 953 C CA . GLY A 1 124 ? 6.853 -40.230 8.476 1.00 85.94 124 GLY A CA 1
ATOM 954 C C . GLY A 1 124 ? 8.105 -40.460 9.308 1.00 85.94 124 GLY A C 1
ATOM 955 O O . GLY A 1 124 ? 8.441 -39.674 10.191 1.00 85.94 124 GLY A O 1
ATOM 956 N N . GLY A 1 125 ? 8.809 -41.543 9.002 1.00 84.69 125 GLY A N 1
ATOM 957 C CA . GLY A 1 125 ? 10.053 -41.909 9.664 1.00 84.69 125 GLY A CA 1
ATOM 958 C C . GLY A 1 125 ? 10.987 -42.628 8.702 1.00 84.69 125 GLY A C 1
ATOM 959 O O . GLY A 1 125 ? 10.543 -43.346 7.806 1.00 84.69 125 GLY A O 1
ATOM 960 N N . ASP A 1 126 ? 12.284 -42.409 8.877 1.00 79.88 126 ASP A N 1
ATOM 961 C CA . ASP A 1 126 ? 13.346 -43.108 8.154 1.00 79.88 126 ASP A CA 1
ATOM 962 C C . ASP A 1 126 ? 14.519 -43.431 9.099 1.00 79.88 126 ASP A C 1
ATOM 964 O O . ASP A 1 126 ? 14.423 -43.264 10.316 1.00 79.88 126 ASP A O 1
ATOM 968 N N . GLU A 1 127 ? 15.646 -43.893 8.551 1.00 75.50 127 GLU A N 1
ATOM 969 C CA . GLU A 1 127 ? 16.851 -44.240 9.321 1.00 75.50 127 GLU A CA 1
ATOM 970 C C . GLU A 1 127 ? 17.415 -43.073 10.157 1.00 75.50 127 GLU A C 1
ATOM 972 O O . GLU A 1 127 ? 18.178 -43.294 11.098 1.00 75.50 127 GLU A O 1
ATOM 977 N N . GLN A 1 128 ? 17.039 -41.828 9.842 1.00 73.94 128 GLN A N 1
ATOM 978 C CA . GLN A 1 128 ? 17.452 -40.623 10.565 1.00 73.94 128 GLN A CA 1
ATOM 979 C C . GLN A 1 128 ? 16.422 -40.174 11.617 1.00 73.94 128 GLN A C 1
ATOM 981 O O . GLN A 1 128 ? 16.629 -39.149 12.268 1.00 73.94 128 GLN A O 1
ATOM 986 N N . GLY A 1 129 ? 15.326 -40.917 11.794 1.00 78.12 129 GLY A N 1
ATOM 987 C CA . GLY A 1 129 ? 14.295 -40.687 12.807 1.00 78.12 129 GLY A CA 1
ATOM 988 C C . GLY A 1 129 ? 12.960 -40.189 12.249 1.00 78.12 129 GLY A C 1
ATOM 989 O O . GLY A 1 129 ? 12.751 -40.104 11.039 1.00 78.12 129 GLY A O 1
ATOM 990 N N . GLU A 1 130 ? 12.052 -39.855 13.164 1.00 84.56 130 GLU A N 1
ATOM 991 C CA . GLU A 1 130 ? 10.718 -39.323 12.861 1.00 84.56 130 GLU A CA 1
ATOM 992 C C . GLU A 1 130 ? 10.795 -37.890 12.304 1.00 84.56 130 GLU A C 1
ATOM 994 O O . GLU A 1 130 ? 11.606 -37.058 12.743 1.00 84.56 130 GLU A O 1
ATOM 999 N N . PHE A 1 131 ? 9.910 -37.581 11.359 1.00 87.06 131 PHE A N 1
ATOM 1000 C CA . PHE A 1 131 ? 9.747 -36.255 10.781 1.00 87.06 131 PHE A CA 1
ATOM 1001 C C . PHE A 1 131 ? 8.272 -35.878 10.612 1.00 87.06 131 PHE A C 1
ATOM 1003 O O . PHE A 1 131 ? 7.388 -36.718 10.435 1.00 87.06 131 PHE A O 1
ATOM 1010 N N . ILE A 1 132 ? 8.023 -34.572 10.618 1.00 89.06 132 ILE A N 1
ATOM 1011 C CA . ILE A 1 132 ? 6.729 -33.970 10.304 1.00 89.06 132 ILE A CA 1
ATOM 1012 C C . ILE A 1 132 ? 6.890 -33.190 9.006 1.00 89.06 132 ILE A C 1
ATOM 1014 O O . ILE A 1 132 ? 7.708 -32.270 8.922 1.00 89.06 132 ILE A O 1
ATOM 1018 N N . GLU A 1 133 ? 6.104 -33.560 8.003 1.00 91.88 133 GLU A N 1
ATOM 1019 C CA . GLU A 1 133 ? 5.923 -32.776 6.790 1.00 91.88 133 GLU A CA 1
ATOM 1020 C C . GLU A 1 133 ? 4.753 -31.815 6.982 1.00 91.88 133 GLU A C 1
ATOM 1022 O O . GLU A 1 133 ? 3.644 -32.212 7.349 1.00 91.88 133 GLU A O 1
ATOM 1027 N N . MET A 1 134 ? 5.002 -30.544 6.711 1.00 93.12 134 MET A N 1
ATOM 1028 C CA . MET A 1 134 ? 4.057 -29.449 6.872 1.00 93.12 134 MET A CA 1
ATOM 1029 C C . MET A 1 134 ? 3.974 -28.647 5.578 1.00 93.12 134 MET A C 1
ATOM 1031 O O . MET A 1 134 ? 4.894 -28.675 4.752 1.00 93.12 134 MET A O 1
ATOM 1035 N N . GLU A 1 135 ? 2.886 -27.898 5.408 1.00 94.12 135 GLU A N 1
ATOM 1036 C CA . GLU A 1 135 ? 2.840 -26.897 4.345 1.00 94.12 135 GLU A CA 1
ATOM 1037 C C . GLU A 1 135 ? 4.030 -25.933 4.478 1.00 94.12 135 GLU A C 1
ATOM 1039 O O . GLU A 1 135 ? 4.400 -25.508 5.576 1.00 94.12 135 GLU A O 1
ATOM 1044 N N . PHE A 1 136 ? 4.665 -25.611 3.352 1.00 94.56 136 PHE A N 1
ATOM 1045 C CA . PHE A 1 136 ? 5.675 -24.566 3.326 1.00 94.56 136 PHE A CA 1
ATOM 1046 C C . PHE A 1 136 ? 4.970 -23.216 3.210 1.00 94.56 136 PHE A C 1
ATOM 1048 O O . PHE A 1 136 ? 4.366 -22.917 2.181 1.00 94.56 136 PHE A O 1
ATOM 1055 N N . VAL A 1 137 ? 5.046 -22.408 4.265 1.00 93.50 137 VAL A N 1
ATOM 1056 C CA . VAL A 1 137 ? 4.560 -21.026 4.241 1.00 93.50 137 VAL A CA 1
ATOM 1057 C C . VAL A 1 137 ? 5.677 -20.143 3.698 1.00 93.50 137 VAL A C 1
ATOM 1059 O O . VAL A 1 137 ? 6.696 -19.947 4.359 1.00 93.50 137 VAL A O 1
ATOM 1062 N N . GLU A 1 138 ? 5.497 -19.636 2.483 1.00 87.38 138 GLU A N 1
ATOM 1063 C CA . GLU A 1 138 ? 6.428 -18.687 1.879 1.00 87.38 138 GLU A CA 1
ATOM 1064 C C . GLU A 1 138 ? 6.255 -17.306 2.515 1.00 87.38 138 GLU A C 1
ATOM 1066 O O . GLU A 1 138 ? 5.150 -16.764 2.516 1.00 87.38 138 GLU A O 1
ATOM 1071 N N . GLY A 1 139 ? 7.335 -16.763 3.080 1.00 91.44 139 GLY A N 1
ATOM 1072 C CA . GLY A 1 139 ? 7.345 -15.491 3.798 1.00 91.44 139 GLY A CA 1
ATOM 1073 C C . GLY A 1 139 ? 8.382 -15.469 4.924 1.00 91.44 139 GLY A C 1
ATOM 1074 O O . GLY A 1 139 ? 9.422 -16.123 4.828 1.00 91.44 139 GLY A O 1
ATOM 1075 N N . GLU A 1 140 ? 8.105 -14.720 5.991 1.00 91.81 140 GLU A N 1
ATOM 1076 C CA . GLU A 1 140 ? 9.005 -14.533 7.141 1.00 91.81 140 GLU A CA 1
ATOM 1077 C C . GLU A 1 140 ? 8.283 -14.779 8.477 1.00 91.81 140 GLU A C 1
ATOM 1079 O O . GLU A 1 140 ? 7.057 -14.778 8.551 1.00 91.81 140 GLU A O 1
ATOM 1084 N N . THR A 1 141 ? 9.025 -15.002 9.562 1.00 94.31 141 THR A N 1
ATOM 1085 C CA . THR A 1 141 ? 8.451 -15.011 10.921 1.00 94.31 141 THR A CA 1
ATOM 1086 C C . THR A 1 141 ? 8.061 -13.592 11.345 1.00 94.31 141 THR A C 1
ATOM 1088 O O . THR A 1 141 ? 8.697 -12.613 10.948 1.00 94.31 141 THR A O 1
ATOM 1091 N N . LEU A 1 142 ? 7.077 -13.451 12.234 1.00 94.94 142 LEU A N 1
ATOM 1092 C CA . LEU A 1 142 ? 6.737 -12.159 12.827 1.00 94.94 142 LEU A CA 1
ATOM 1093 C C . LEU A 1 142 ? 7.935 -11.565 13.588 1.00 94.94 142 LEU A C 1
ATOM 1095 O O . LEU A 1 142 ? 8.100 -10.349 13.592 1.00 94.94 142 LEU A O 1
ATOM 1099 N N . GLN A 1 143 ? 8.814 -12.394 14.169 1.00 92.62 143 GLN A N 1
ATOM 1100 C CA . GLN A 1 143 ? 10.064 -11.911 14.770 1.00 92.62 143 GLN A CA 1
ATOM 1101 C C . GLN A 1 143 ? 10.960 -11.220 13.737 1.00 92.62 143 GLN A C 1
ATOM 1103 O O . GLN A 1 143 ? 11.406 -10.106 13.986 1.00 92.62 143 GLN A O 1
ATOM 1108 N N . GLN A 1 144 ? 11.174 -11.837 12.571 1.00 90.81 144 GLN A N 1
ATOM 1109 C CA . GLN A 1 144 ? 11.955 -11.232 11.486 1.00 90.81 144 GLN A CA 1
ATOM 1110 C C . GLN A 1 144 ? 11.321 -9.922 11.004 1.00 90.81 144 GLN A C 1
ATOM 1112 O O . GLN A 1 144 ? 12.032 -8.930 10.839 1.00 90.81 144 GLN A O 1
ATOM 1117 N N . ARG A 1 145 ? 9.985 -9.862 10.902 1.00 91.94 145 ARG A N 1
ATOM 1118 C CA . ARG A 1 145 ? 9.280 -8.623 10.545 1.00 91.94 145 ARG A CA 1
ATOM 1119 C C . ARG A 1 145 ? 9.480 -7.512 11.580 1.00 91.94 145 ARG A C 1
ATOM 1121 O O . ARG A 1 145 ? 9.633 -6.346 11.201 1.00 91.94 145 ARG A O 1
ATOM 1128 N N . LEU A 1 146 ? 9.454 -7.853 12.869 1.00 88.44 146 LEU A N 1
ATOM 1129 C CA . LEU A 1 146 ? 9.696 -6.905 13.959 1.00 88.44 146 LEU A CA 1
ATOM 1130 C C . LEU A 1 146 ? 11.155 -6.436 13.982 1.00 88.44 146 LEU A C 1
ATOM 1132 O O . LEU A 1 146 ? 11.397 -5.242 14.141 1.00 88.44 146 LEU A O 1
ATOM 1136 N N . ASP A 1 147 ? 12.110 -7.340 13.763 1.00 86.94 147 ASP A N 1
ATOM 1137 C CA . ASP A 1 147 ? 13.537 -7.008 13.694 1.00 86.94 147 ASP A CA 1
ATOM 1138 C C . ASP A 1 147 ? 13.841 -6.099 12.493 1.00 86.94 147 ASP A C 1
ATOM 1140 O O . ASP A 1 147 ? 14.642 -5.170 12.598 1.00 86.94 147 ASP A O 1
ATOM 1144 N N . ARG A 1 148 ? 13.176 -6.338 11.355 1.00 87.00 148 ARG A N 1
ATOM 1145 C CA . ARG A 1 148 ? 13.393 -5.602 10.106 1.00 87.00 148 ARG A CA 1
ATOM 1146 C C . ARG A 1 148 ? 12.815 -4.193 10.124 1.00 87.00 148 ARG A C 1
ATOM 1148 O O . ARG A 1 148 ? 13.468 -3.275 9.641 1.00 87.00 148 ARG A O 1
ATOM 1155 N N . SER A 1 149 ? 11.582 -4.014 10.597 1.00 80.62 149 SER A N 1
ATOM 1156 C CA . SER A 1 149 ? 10.878 -2.727 10.441 1.00 80.62 149 SER A CA 1
ATOM 1157 C C . SER A 1 149 ? 10.249 -2.176 11.720 1.00 80.62 149 SER A C 1
ATOM 1159 O O . SER A 1 149 ? 9.509 -1.198 11.656 1.00 80.62 149 SER A O 1
ATOM 1161 N N . GLY A 1 150 ? 10.570 -2.752 12.881 1.00 86.31 150 GLY A N 1
ATOM 1162 C CA . GLY A 1 150 ? 10.130 -2.246 14.180 1.00 86.31 150 GLY A CA 1
ATOM 1163 C C . GLY A 1 150 ? 8.616 -2.369 14.415 1.00 86.31 150 GLY A C 1
ATOM 1164 O O . GLY A 1 150 ? 7.925 -3.080 13.674 1.00 86.31 150 GLY A O 1
ATOM 1165 N N . PRO A 1 151 ? 8.087 -1.711 15.469 1.00 83.44 151 PRO A N 1
ATOM 1166 C CA . PRO A 1 151 ? 6.653 -1.694 15.742 1.00 83.44 151 PRO A CA 1
ATOM 1167 C C . PRO A 1 151 ? 5.885 -0.941 14.646 1.00 83.44 151 PRO A C 1
ATOM 1169 O O . PRO A 1 151 ? 6.368 0.056 14.113 1.00 83.44 151 PRO A O 1
ATOM 1172 N N . GLY A 1 152 ? 4.681 -1.416 14.324 1.00 78.69 152 GLY A N 1
ATOM 1173 C CA . GLY A 1 152 ? 3.784 -0.805 13.334 1.00 78.69 152 GLY A CA 1
ATOM 1174 C C . GLY A 1 152 ? 2.565 -0.119 13.966 1.00 78.69 152 GLY A C 1
ATOM 1175 O O . GLY A 1 152 ? 2.479 -0.025 15.195 1.00 78.69 152 GLY A O 1
ATOM 1176 N N . PRO A 1 153 ? 1.597 0.339 13.147 1.00 85.12 153 PRO A N 1
ATOM 1177 C CA . PRO A 1 153 ? 0.294 0.785 13.634 1.00 85.12 153 PRO A CA 1
ATOM 1178 C C . PRO A 1 153 ? -0.365 -0.294 14.497 1.00 85.12 153 PRO A C 1
ATOM 1180 O O . PRO A 1 153 ? -0.350 -1.485 14.168 1.00 85.12 153 PRO A O 1
ATOM 1183 N N . TRP A 1 154 ? -0.938 0.108 15.628 1.00 88.88 154 TRP A N 1
ATOM 1184 C CA . TRP A 1 154 ? -1.454 -0.848 16.603 1.00 88.88 154 TRP A CA 1
ATOM 1185 C C . TRP A 1 154 ? -2.709 -1.561 16.115 1.00 88.88 154 TRP A C 1
ATOM 1187 O O . TRP A 1 154 ? -2.965 -2.686 16.533 1.00 88.88 154 TRP A O 1
ATOM 1197 N N . GLU A 1 155 ? -3.471 -0.928 15.224 1.00 88.38 155 GLU A N 1
ATOM 1198 C CA . GLU A 1 155 ? -4.648 -1.503 14.589 1.00 88.38 155 GLU A CA 1
ATOM 1199 C C . GLU A 1 155 ? -4.265 -2.729 13.758 1.00 88.38 155 GLU A C 1
ATOM 1201 O O . GLU A 1 155 ? -4.925 -3.762 13.851 1.00 88.38 155 GLU A O 1
ATOM 1206 N N . ASP A 1 156 ? -3.175 -2.645 12.995 1.00 89.69 156 ASP A N 1
ATOM 1207 C CA . ASP A 1 156 ? -2.685 -3.754 12.172 1.00 89.69 156 ASP A CA 1
ATOM 1208 C C . ASP A 1 156 ? -2.136 -4.878 13.052 1.00 89.69 156 ASP A C 1
ATOM 1210 O O . ASP A 1 156 ? -2.446 -6.052 12.840 1.00 89.69 156 ASP A O 1
ATOM 1214 N N . ALA A 1 157 ? -1.395 -4.516 14.105 1.00 94.38 157 ALA A N 1
ATOM 1215 C CA . ALA A 1 157 ? -0.921 -5.476 15.093 1.00 94.38 157 ALA A CA 1
ATOM 1216 C C . ALA A 1 157 ? -2.081 -6.211 15.788 1.00 94.38 157 ALA A C 1
ATOM 1218 O O . ALA A 1 157 ? -2.044 -7.433 15.940 1.00 94.38 157 ALA A O 1
ATOM 1219 N N . ALA A 1 158 ? -3.133 -5.481 16.163 1.00 94.00 158 ALA A N 1
ATOM 1220 C CA . ALA A 1 158 ? -4.326 -6.041 16.779 1.00 94.00 158 ALA A CA 1
ATOM 1221 C C . ALA A 1 158 ? -5.104 -6.943 15.808 1.00 94.00 158 ALA A C 1
ATOM 1223 O O . ALA A 1 158 ? -5.507 -8.030 16.213 1.00 94.00 158 ALA A O 1
ATOM 1224 N N . ARG A 1 159 ? -5.273 -6.561 14.531 1.00 94.69 159 ARG A N 1
ATOM 1225 C CA . ARG A 1 159 ? -5.925 -7.409 13.509 1.00 94.69 159 ARG A CA 1
ATOM 1226 C C . ARG A 1 159 ? -5.176 -8.722 13.291 1.00 94.69 159 ARG A C 1
ATOM 1228 O O . ARG A 1 159 ? -5.798 -9.780 13.268 1.00 94.69 159 ARG A O 1
ATOM 1235 N N . LEU A 1 160 ? -3.849 -8.668 13.202 1.00 96.62 160 LEU A N 1
ATOM 1236 C CA . LEU A 1 160 ? -3.010 -9.861 13.084 1.00 96.62 160 LEU A CA 1
ATOM 1237 C C . LEU A 1 160 ? -3.177 -10.770 14.309 1.00 96.62 160 LEU A C 1
ATOM 1239 O O . LEU A 1 160 ? -3.398 -11.973 14.170 1.00 96.62 160 LEU A O 1
ATOM 1243 N N . VAL A 1 161 ? -3.135 -10.197 15.515 1.00 97.56 161 VAL A N 1
ATOM 1244 C CA . VAL A 1 161 ? -3.368 -10.940 16.761 1.00 97.56 161 VAL A CA 1
ATOM 1245 C C . VAL A 1 161 ? -4.779 -11.518 16.821 1.00 97.56 161 VAL A C 1
ATOM 1247 O O . VAL A 1 161 ? -4.926 -12.640 17.299 1.00 97.56 161 VAL A O 1
ATOM 1250 N N . VAL A 1 162 ? -5.803 -10.835 16.303 1.00 98.00 162 VAL A N 1
ATOM 1251 C CA . VAL A 1 162 ? -7.166 -11.382 16.205 1.00 98.00 162 VAL A CA 1
ATOM 1252 C C . VAL A 1 162 ? -7.177 -12.658 15.362 1.00 98.00 162 VAL A C 1
ATOM 1254 O O . VAL A 1 162 ? -7.717 -13.672 15.800 1.00 98.00 162 VAL A O 1
ATOM 1257 N N . GLU A 1 163 ? -6.539 -12.654 14.192 1.00 97.06 163 GLU A N 1
ATOM 1258 C CA . GLU A 1 163 ? -6.483 -13.833 13.321 1.00 97.06 163 GLU A CA 1
ATOM 1259 C C . GLU A 1 163 ? -5.734 -15.010 13.961 1.00 97.06 163 GLU A C 1
ATOM 1261 O O . GLU A 1 163 ? -6.227 -16.140 13.982 1.00 97.06 163 GLU A O 1
ATOM 1266 N N . VAL A 1 164 ? -4.576 -14.746 14.569 1.00 97.56 164 VAL A N 1
ATOM 1267 C CA . VAL A 1 164 ? -3.809 -15.762 15.306 1.00 97.56 164 VAL A CA 1
ATOM 1268 C C . VAL A 1 164 ? -4.611 -16.303 16.498 1.00 97.56 164 VAL A C 1
ATOM 1270 O O . VAL A 1 164 ? -4.635 -17.512 16.736 1.00 97.56 164 VAL A O 1
ATOM 1273 N N . SER A 1 165 ? -5.322 -15.428 17.214 1.00 97.94 165 SER A N 1
ATOM 1274 C CA . SER A 1 165 ? -6.159 -15.799 18.364 1.00 97.94 165 SER A CA 1
ATOM 1275 C C . SER A 1 165 ? -7.336 -16.687 17.959 1.00 97.94 165 SER A C 1
ATOM 1277 O O . SER A 1 165 ? -7.675 -17.602 18.703 1.00 97.94 165 SER A O 1
ATOM 1279 N N . ARG A 1 166 ? -7.918 -16.484 16.767 1.00 97.00 166 ARG A N 1
ATOM 1280 C CA . ARG A 1 166 ? -8.945 -17.384 16.205 1.00 97.00 166 ARG A CA 1
ATOM 1281 C C . ARG A 1 166 ? -8.383 -18.781 15.929 1.00 97.00 166 ARG A C 1
ATOM 1283 O O . ARG A 1 166 ? -9.040 -19.772 16.234 1.00 97.00 166 ARG A O 1
ATOM 1290 N N . GLY A 1 167 ? -7.146 -18.868 15.432 1.00 95.62 167 GLY A N 1
ATOM 1291 C CA . GLY A 1 167 ? -6.438 -20.144 15.287 1.00 95.62 167 GLY A CA 1
ATOM 1292 C C . GLY A 1 167 ? -6.220 -20.856 16.625 1.00 95.62 167 GLY A C 1
ATOM 1293 O O . GLY A 1 167 ? -6.536 -22.036 16.757 1.00 95.62 167 GLY A O 1
ATOM 1294 N N . LEU A 1 168 ? -5.744 -20.138 17.643 1.00 96.31 168 LEU A N 1
ATOM 1295 C CA . LEU A 1 168 ? -5.590 -20.698 18.991 1.00 96.31 168 LEU A CA 1
ATOM 1296 C C . LEU A 1 168 ? -6.931 -21.148 19.584 1.00 96.31 168 LEU A C 1
ATOM 1298 O O . LEU A 1 168 ? -7.003 -22.248 20.124 1.00 96.31 168 LEU A O 1
ATOM 1302 N N . ALA A 1 169 ? -7.999 -20.361 19.428 1.00 95.62 169 ALA A N 1
ATOM 1303 C CA . ALA A 1 169 ? -9.336 -20.737 19.885 1.00 95.62 169 ALA A CA 1
ATOM 1304 C C . ALA A 1 169 ? -9.811 -22.049 19.231 1.00 95.62 169 ALA A C 1
ATOM 1306 O O . ALA A 1 169 ? -10.237 -22.965 19.929 1.00 95.62 169 ALA A O 1
ATOM 1307 N N . ALA A 1 170 ? -9.627 -22.200 17.914 1.00 93.88 170 ALA A N 1
ATOM 1308 C CA . ALA A 1 170 ? -9.980 -23.428 17.196 1.00 93.88 170 ALA A CA 1
ATOM 1309 C C . ALA A 1 170 ? -9.183 -24.668 17.658 1.00 93.88 170 ALA A C 1
ATOM 1311 O O . ALA A 1 170 ? -9.677 -25.800 17.563 1.00 93.88 170 ALA A O 1
ATOM 1312 N N . ALA A 1 171 ? -7.952 -24.472 18.146 1.00 92.62 171 ALA A N 1
ATOM 1313 C CA . ALA A 1 171 ? -7.156 -25.521 18.778 1.00 92.62 171 ALA A CA 1
ATOM 1314 C C . ALA A 1 171 ? -7.647 -25.833 20.204 1.00 92.62 171 ALA A C 1
ATOM 1316 O O . ALA A 1 171 ? -7.774 -27.006 20.569 1.00 92.62 171 ALA A O 1
ATOM 1317 N N . HIS A 1 172 ? -7.991 -24.803 20.983 1.00 93.88 172 HIS A N 1
ATOM 1318 C CA . HIS A 1 172 ? -8.530 -24.936 22.342 1.00 93.88 172 HIS A CA 1
ATOM 1319 C C . HIS A 1 172 ? -9.868 -25.680 22.357 1.00 93.88 172 HIS A C 1
ATOM 1321 O O . HIS A 1 172 ? -10.062 -26.534 23.220 1.00 93.88 172 HIS A O 1
ATOM 1327 N N . ASP A 1 173 ? -10.727 -25.465 21.357 1.00 91.56 173 ASP A N 1
ATOM 1328 C CA . ASP A 1 173 ? -11.990 -26.202 21.172 1.00 91.56 173 ASP A CA 1
ATOM 1329 C C . ASP A 1 173 ? -11.782 -27.720 21.005 1.00 91.56 173 ASP A C 1
ATOM 1331 O O . ASP A 1 173 ? -12.689 -28.520 21.236 1.00 91.56 173 ASP A O 1
ATOM 1335 N N . ARG A 1 174 ? -10.569 -28.138 20.622 1.00 88.50 174 ARG A N 1
ATOM 1336 C CA . ARG A 1 174 ? -10.142 -29.543 20.511 1.00 88.50 174 ARG A CA 1
ATOM 1337 C C . ARG A 1 174 ? -9.234 -29.990 21.660 1.00 88.50 174 ARG A C 1
ATOM 1339 O O . ARG A 1 174 ? -8.651 -31.070 21.593 1.00 88.50 174 ARG A O 1
ATOM 1346 N N . GLY A 1 175 ? -9.107 -29.180 22.711 1.00 88.31 175 GLY A N 1
ATOM 1347 C CA . GLY A 1 175 ? -8.284 -29.469 23.887 1.00 88.31 175 GLY A CA 1
ATOM 1348 C C . GLY A 1 175 ? -6.775 -29.364 23.649 1.00 88.31 175 GLY A C 1
ATOM 1349 O O . GLY A 1 175 ? -5.997 -29.907 24.432 1.00 88.31 175 GLY A O 1
ATOM 1350 N N . ILE A 1 176 ? -6.343 -28.694 22.576 1.00 89.56 176 ILE A N 1
ATOM 1351 C CA . ILE A 1 176 ? -4.929 -28.543 22.215 1.00 89.56 176 ILE A CA 1
ATOM 1352 C C . ILE A 1 176 ? -4.452 -27.159 22.650 1.00 89.56 176 ILE A C 1
ATOM 1354 O O . ILE A 1 176 ? -4.960 -26.159 22.163 1.00 89.56 176 ILE A O 1
ATOM 1358 N N . VAL A 1 177 ? -3.445 -27.102 23.523 1.00 89.88 177 VAL A N 1
ATOM 1359 C CA . VAL A 1 177 ? -2.802 -25.857 23.985 1.00 89.88 177 VAL A CA 1
ATOM 1360 C C . VAL A 1 177 ? -1.439 -25.717 23.305 1.00 89.88 177 VAL A C 1
ATOM 1362 O O . VAL A 1 177 ? -0.680 -26.686 23.259 1.00 89.88 177 VAL A O 1
ATOM 1365 N N . HIS A 1 178 ? -1.102 -24.531 22.799 1.00 91.50 178 HIS A N 1
ATOM 1366 C CA . HIS A 1 178 ? 0.128 -24.296 22.040 1.00 91.50 178 HIS A CA 1
ATOM 1367 C C . HIS A 1 178 ? 1.378 -24.206 22.932 1.00 91.50 178 HIS A C 1
ATOM 1369 O O . HIS A 1 178 ? 2.429 -24.747 22.579 1.00 91.50 178 HIS A O 1
ATOM 1375 N N . ARG A 1 179 ? 1.292 -23.531 24.088 1.00 89.00 179 ARG A N 1
ATOM 1376 C CA . ARG A 1 179 ? 2.329 -23.417 25.141 1.00 89.00 179 ARG A CA 1
ATOM 1377 C C . ARG A 1 179 ? 3.607 -22.644 24.778 1.00 89.00 179 ARG A C 1
ATOM 1379 O O . ARG A 1 179 ? 4.523 -22.568 25.603 1.00 89.00 179 ARG A O 1
ATOM 1386 N N . ASP A 1 180 ? 3.736 -22.111 23.565 1.00 87.69 180 ASP A N 1
ATOM 1387 C CA . ASP A 1 180 ? 4.934 -21.371 23.120 1.00 87.69 180 ASP A CA 1
ATOM 1388 C C . ASP A 1 180 ? 4.604 -20.305 22.071 1.00 87.69 180 ASP A C 1
ATOM 1390 O O . ASP A 1 180 ? 5.287 -20.185 21.054 1.00 87.69 180 ASP A O 1
ATOM 1394 N N . VAL A 1 181 ? 3.528 -19.552 22.286 1.00 93.56 181 VAL A N 1
ATOM 1395 C CA . VAL A 1 181 ? 3.158 -18.465 21.375 1.00 93.56 181 VAL A CA 1
ATOM 1396 C C . VAL A 1 181 ? 4.148 -17.310 21.536 1.00 93.56 181 VAL A C 1
ATOM 1398 O O . VAL A 1 181 ? 4.374 -16.815 22.638 1.00 93.56 181 VAL A O 1
ATOM 1401 N N . LYS A 1 182 ? 4.776 -16.906 20.432 1.00 92.38 182 LYS A N 1
ATOM 1402 C CA . LYS A 1 182 ? 5.752 -15.810 20.354 1.00 92.38 182 LYS A CA 1
ATOM 1403 C C . LYS A 1 182 ? 5.956 -15.407 18.889 1.00 92.38 182 LYS A C 1
ATOM 1405 O O . LYS A 1 182 ? 5.654 -16.218 18.009 1.00 92.38 182 LYS A O 1
ATOM 1410 N N . PRO A 1 183 ? 6.541 -14.233 18.594 1.00 94.31 183 PRO A N 1
ATOM 1411 C CA . PRO A 1 183 ? 6.716 -13.784 17.213 1.00 94.31 183 PRO A CA 1
ATOM 1412 C C . PRO A 1 183 ? 7.495 -14.752 16.308 1.00 94.31 183 PRO A C 1
ATOM 1414 O O . PRO A 1 183 ? 7.211 -14.849 15.120 1.00 94.31 183 PRO A O 1
ATOM 1417 N N . SER A 1 184 ? 8.463 -15.506 16.837 1.00 91.00 184 SER A N 1
ATOM 1418 C CA . SER A 1 184 ? 9.225 -16.479 16.035 1.00 91.00 184 SER A CA 1
ATOM 1419 C C . SER A 1 184 ? 8.432 -17.735 15.659 1.00 91.00 184 SER A C 1
ATOM 1421 O O . SER A 1 184 ? 8.844 -18.442 14.745 1.00 91.00 184 SER A O 1
ATOM 1423 N N . ASN A 1 185 ? 7.286 -17.978 16.306 1.00 93.56 185 ASN A N 1
ATOM 1424 C CA . ASN A 1 185 ? 6.378 -19.093 16.015 1.00 93.56 185 ASN A CA 1
ATOM 1425 C C . ASN A 1 185 ? 5.113 -18.651 15.248 1.00 93.56 185 ASN A C 1
ATOM 1427 O O . ASN A 1 185 ? 4.173 -19.429 15.094 1.00 93.56 185 ASN A O 1
ATOM 1431 N N . ILE A 1 186 ? 5.074 -17.407 14.764 1.00 96.38 186 ILE A N 1
ATOM 1432 C CA . ILE A 1 186 ? 4.020 -16.900 13.882 1.00 96.38 186 ILE A CA 1
ATOM 1433 C C . ILE A 1 186 ? 4.672 -16.619 12.531 1.00 96.38 186 ILE A C 1
ATOM 1435 O O . ILE A 1 186 ? 5.516 -15.734 12.428 1.00 96.38 186 ILE A O 1
ATOM 1439 N N . LEU A 1 187 ? 4.308 -17.379 11.501 1.00 95.81 187 LEU A N 1
ATOM 1440 C CA . LEU A 1 187 ? 4.742 -17.145 10.125 1.00 95.81 187 LEU A CA 1
ATOM 1441 C C . LEU A 1 187 ? 3.783 -16.184 9.436 1.00 95.81 187 LEU A C 1
ATOM 1443 O O . LEU A 1 187 ? 2.572 -16.356 9.520 1.00 95.81 187 LEU A O 1
ATOM 1447 N N . LEU A 1 188 ? 4.319 -15.200 8.729 1.00 94.62 188 LEU A N 1
ATOM 1448 C CA . LEU A 1 188 ? 3.572 -14.301 7.863 1.00 94.62 188 LEU A CA 1
ATOM 1449 C C . LEU A 1 188 ? 3.781 -14.770 6.430 1.00 94.62 188 LEU A C 1
ATOM 1451 O O . LEU A 1 188 ? 4.901 -14.718 5.925 1.00 94.62 188 LEU A O 1
ATOM 1455 N N . SER A 1 189 ? 2.716 -15.251 5.790 1.00 88.50 189 SER A N 1
ATOM 1456 C CA . SER A 1 189 ? 2.780 -15.581 4.364 1.00 88.50 189 SER A CA 1
ATOM 1457 C C . SER A 1 189 ? 2.990 -14.323 3.511 1.00 88.50 189 SER A C 1
ATOM 1459 O O . SER A 1 189 ? 2.662 -13.218 3.945 1.00 88.50 189 SER A O 1
ATOM 1461 N N . THR A 1 190 ? 3.450 -14.475 2.269 1.00 79.12 190 THR A N 1
ATOM 1462 C CA . THR A 1 190 ? 3.506 -13.376 1.283 1.00 79.12 190 THR A CA 1
ATOM 1463 C C . THR A 1 190 ? 2.140 -12.714 1.058 1.00 79.12 190 THR A C 1
ATOM 1465 O O . THR A 1 190 ? 2.051 -11.525 0.803 1.00 79.12 190 THR A O 1
ATOM 1468 N N . GLN A 1 191 ? 1.031 -13.427 1.266 1.00 78.62 191 GLN A N 1
ATOM 1469 C CA . GLN A 1 191 ? -0.317 -12.842 1.200 1.00 78.62 191 GLN A CA 1
ATOM 1470 C C . GLN A 1 191 ? -0.743 -12.111 2.489 1.00 78.62 191 GLN A C 1
ATOM 1472 O O . GLN A 1 191 ? -1.900 -11.719 2.618 1.00 78.62 191 GLN A O 1
ATOM 1477 N N . GLY A 1 192 ? 0.152 -11.966 3.470 1.00 81.75 192 GLY A N 1
ATOM 1478 C CA . GLY A 1 192 ? -0.108 -11.300 4.749 1.00 81.75 192 GLY A CA 1
ATOM 1479 C C . GLY A 1 192 ? -0.874 -12.140 5.774 1.00 81.75 192 GLY A C 1
ATOM 1480 O O . GLY A 1 192 ? -1.111 -11.668 6.881 1.00 81.75 192 GLY A O 1
ATOM 1481 N N . VAL A 1 193 ? -1.237 -13.388 5.451 1.00 88.94 193 VAL A N 1
ATOM 1482 C CA . VAL A 1 193 ? -1.959 -14.279 6.376 1.00 88.94 193 VAL A CA 1
ATOM 1483 C C . VAL A 1 193 ? -0.992 -14.817 7.443 1.00 88.94 193 VAL A C 1
ATOM 1485 O O . VAL A 1 193 ? -0.009 -15.470 7.063 1.00 88.94 193 VAL A O 1
ATOM 1488 N N . PRO A 1 194 ? -1.250 -14.596 8.749 1.00 96.19 194 PRO A N 1
ATOM 1489 C CA . PRO A 1 194 ? -0.454 -15.123 9.844 1.00 96.19 194 PRO A CA 1
ATOM 1490 C C . PRO A 1 194 ? -0.837 -16.575 10.153 1.00 96.19 194 PRO A C 1
ATOM 1492 O O . PRO A 1 194 ? -2.017 -16.921 10.250 1.00 96.19 194 PRO A O 1
ATOM 1495 N N . LYS A 1 195 ? 0.164 -17.432 10.348 1.00 96.56 195 LYS A N 1
ATOM 1496 C CA . LYS A 1 195 ? 0.011 -18.860 10.636 1.00 96.56 195 LYS A CA 1
ATOM 1497 C C . LYS A 1 195 ? 0.871 -19.279 11.820 1.00 96.56 195 LYS A C 1
ATOM 1499 O O . LYS A 1 195 ? 2.075 -19.042 11.833 1.00 96.56 195 LYS A O 1
ATOM 1504 N N . LEU A 1 196 ? 0.261 -19.946 12.794 1.00 95.06 196 LEU A N 1
ATOM 1505 C CA . LEU A 1 196 ? 0.977 -20.538 13.921 1.00 95.06 196 LEU A CA 1
ATOM 1506 C C . LEU A 1 196 ? 1.712 -21.807 13.511 1.00 95.06 196 LEU A C 1
ATOM 1508 O O . LEU A 1 196 ? 1.141 -22.682 12.855 1.00 95.06 196 LEU A O 1
ATOM 1512 N N . VAL A 1 197 ? 2.957 -21.911 13.962 1.00 90.81 197 VAL A N 1
ATOM 1513 C CA . VAL A 1 197 ? 3.801 -23.103 13.851 1.00 90.81 197 VAL A CA 1
ATOM 1514 C C . VAL A 1 197 ? 4.224 -23.594 15.225 1.00 90.81 197 VAL A C 1
ATOM 1516 O O . VAL A 1 197 ? 4.180 -22.857 16.202 1.00 90.81 197 VAL A O 1
ATOM 1519 N N . ASP A 1 198 ? 4.725 -24.828 15.278 1.00 79.19 198 ASP A N 1
ATOM 1520 C CA . ASP A 1 198 ? 5.404 -25.359 16.459 1.00 79.19 198 ASP A CA 1
ATOM 1521 C C . ASP A 1 198 ? 4.525 -25.394 17.716 1.00 79.19 198 ASP A C 1
ATOM 1523 O O . ASP A 1 198 ? 4.894 -24.878 18.771 1.00 79.19 198 ASP A O 1
ATOM 1527 N N . PHE A 1 199 ? 3.391 -26.097 17.611 1.00 76.44 199 PHE A N 1
ATOM 1528 C CA . PHE A 1 199 ? 2.480 -26.450 18.709 1.00 76.44 199 PHE A CA 1
ATOM 1529 C C . PHE A 1 199 ? 3.160 -27.316 19.780 1.00 76.44 199 PHE A C 1
ATOM 1531 O O . PHE A 1 199 ? 2.852 -28.490 19.919 1.00 76.44 199 PHE A O 1
ATOM 1538 N N . GLY A 1 200 ? 4.138 -26.773 20.502 1.00 64.25 200 GLY A N 1
ATOM 1539 C CA . GLY A 1 200 ? 4.706 -27.334 21.725 1.00 64.25 200 GLY A CA 1
ATOM 1540 C C . GLY A 1 200 ? 5.142 -28.804 21.686 1.00 64.25 200 GLY A C 1
ATOM 1541 O O . GLY A 1 200 ? 5.351 -29.336 22.774 1.00 64.25 200 GLY A O 1
ATOM 1542 N N . LEU A 1 201 ? 5.318 -29.402 20.491 1.00 55.19 201 LEU A N 1
ATOM 1543 C CA . LEU A 1 201 ? 5.248 -30.847 20.165 1.00 55.19 201 LEU A CA 1
ATOM 1544 C C . LEU A 1 201 ? 6.270 -31.757 20.886 1.00 55.19 201 LEU A C 1
ATOM 1546 O O . LEU A 1 201 ? 6.432 -32.928 20.552 1.00 55.19 201 LEU A O 1
ATOM 1550 N N . ALA A 1 202 ? 7.053 -31.202 21.805 1.00 48.34 202 ALA A N 1
ATOM 1551 C CA . ALA A 1 202 ? 8.188 -31.848 22.442 1.00 48.34 202 ALA A CA 1
ATOM 1552 C C . ALA A 1 202 ? 8.543 -31.237 23.810 1.00 48.34 202 ALA A C 1
ATOM 1554 O O . ALA A 1 202 ? 9.707 -31.272 24.211 1.00 48.34 202 ALA A O 1
ATOM 1555 N N . ARG A 1 203 ? 7.596 -30.627 24.541 1.00 52.41 203 ARG A N 1
ATOM 1556 C CA . ARG A 1 203 ? 7.867 -30.204 25.929 1.00 52.41 203 ARG A CA 1
ATOM 1557 C C . ARG A 1 203 ? 7.513 -31.344 26.890 1.00 52.41 203 ARG A C 1
ATOM 1559 O O . ARG A 1 203 ? 6.333 -31.665 27.009 1.00 52.41 203 ARG A O 1
ATOM 1566 N N . PRO A 1 204 ? 8.486 -31.949 27.600 1.00 44.22 204 PRO A N 1
ATOM 1567 C CA . PRO A 1 204 ? 8.174 -32.944 28.615 1.00 44.22 204 PRO A CA 1
ATOM 1568 C C . PRO A 1 204 ? 7.298 -32.297 29.690 1.00 44.22 204 PRO A C 1
ATOM 1570 O O . PRO A 1 204 ? 7.702 -31.322 30.319 1.00 44.22 204 PRO A O 1
ATOM 1573 N N . LEU A 1 205 ? 6.112 -32.855 29.929 1.00 42.28 205 LEU A N 1
ATOM 1574 C CA . LEU A 1 205 ? 5.283 -32.504 31.087 1.00 42.28 205 LEU A CA 1
ATOM 1575 C C . LEU A 1 205 ? 5.900 -33.012 32.409 1.00 42.28 205 LEU A C 1
ATOM 1577 O O . LEU A 1 205 ? 5.355 -32.750 33.472 1.00 42.28 205 LEU A O 1
ATOM 1581 N N . THR A 1 206 ? 6.999 -33.775 32.362 1.00 36.88 206 THR A N 1
ATOM 1582 C CA . THR A 1 206 ? 7.463 -34.628 33.469 1.00 36.88 206 THR A CA 1
ATOM 1583 C C . THR A 1 206 ? 8.775 -34.221 34.137 1.00 36.88 206 THR A C 1
ATOM 1585 O O . THR A 1 206 ? 9.127 -34.845 35.132 1.00 36.88 206 THR A O 1
ATOM 1588 N N . GLU A 1 207 ? 9.487 -33.188 33.683 1.00 35.66 207 GLU A N 1
ATOM 1589 C CA . GLU A 1 207 ? 10.755 -32.799 34.318 1.00 35.66 207 GLU A CA 1
ATOM 1590 C C . GLU A 1 207 ? 10.713 -31.383 34.884 1.00 35.66 207 GLU A C 1
ATOM 1592 O O . GLU A 1 207 ? 10.559 -30.399 34.159 1.00 35.66 207 GLU A O 1
ATOM 1597 N N . ASN A 1 208 ? 10.910 -31.294 36.204 1.00 37.03 208 ASN A N 1
ATOM 1598 C CA . ASN A 1 208 ? 11.364 -30.081 36.871 1.00 37.03 208 ASN A CA 1
ATOM 1599 C C . ASN A 1 208 ? 12.597 -29.564 36.122 1.00 37.03 208 ASN A C 1
ATOM 1601 O O . ASN A 1 208 ? 13.671 -30.164 36.189 1.00 37.03 208 ASN A O 1
ATOM 1605 N N . ARG A 1 209 ? 12.443 -28.448 35.407 1.00 38.72 209 ARG A N 1
ATOM 1606 C CA . ARG A 1 209 ? 13.512 -27.808 34.632 1.00 38.72 209 ARG A CA 1
ATOM 1607 C C . ARG A 1 209 ? 14.474 -27.072 35.566 1.00 38.72 209 ARG A C 1
ATOM 1609 O O . ARG A 1 209 ? 14.569 -25.851 35.537 1.00 38.72 209 ARG A O 1
ATOM 1616 N N . HIS A 1 210 ? 15.204 -27.817 36.389 1.00 31.02 210 HIS A N 1
ATOM 1617 C CA . HIS A 1 210 ? 16.437 -27.336 36.998 1.00 31.02 210 HIS A CA 1
ATOM 1618 C C . HIS A 1 210 ? 17.595 -27.661 36.052 1.00 31.02 210 HIS A C 1
ATOM 1620 O O . HIS A 1 210 ? 18.144 -28.759 36.076 1.00 31.02 210 HIS A O 1
ATOM 1626 N N . THR A 1 211 ? 17.984 -26.704 35.209 1.00 30.50 211 THR A N 1
ATOM 1627 C CA . THR A 1 211 ? 19.280 -26.754 34.527 1.00 30.50 211 THR A CA 1
ATOM 1628 C C . THR A 1 211 ? 20.383 -26.301 35.487 1.00 30.50 211 THR A C 1
ATOM 1630 O O . THR A 1 211 ? 20.421 -25.160 35.953 1.00 30.50 211 THR A O 1
ATOM 1633 N N . LEU A 1 212 ? 21.298 -27.230 35.774 1.00 30.64 212 LEU A N 1
ATOM 1634 C CA . LEU A 1 212 ? 22.624 -27.021 36.359 1.00 30.64 212 LEU A CA 1
ATOM 1635 C C . LEU A 1 212 ? 23.465 -26.095 35.459 1.00 30.64 212 LEU A C 1
ATOM 1637 O O . LEU A 1 212 ? 24.307 -26.571 34.708 1.00 30.64 212 LEU A O 1
ATOM 1641 N N . SER A 1 213 ? 23.205 -24.786 35.495 1.00 32.12 213 SER A N 1
ATOM 1642 C CA . SER A 1 213 ? 24.091 -23.721 34.969 1.00 32.12 213 SER A CA 1
ATOM 1643 C C . SER A 1 213 ? 23.530 -22.296 35.118 1.00 32.12 213 SER A C 1
ATOM 1645 O O . SER A 1 213 ? 24.084 -21.366 34.539 1.00 32.12 213 SER A O 1
ATOM 1647 N N . GLY A 1 214 ? 22.446 -22.069 35.873 1.00 29.12 214 GLY A N 1
ATOM 1648 C CA . GLY A 1 214 ? 21.958 -20.708 36.161 1.00 29.12 214 GLY A CA 1
ATOM 1649 C C . GLY A 1 214 ? 21.438 -19.919 34.948 1.00 29.12 214 GLY A C 1
ATOM 1650 O O . GLY A 1 214 ? 21.073 -18.757 35.095 1.00 29.12 214 GLY A O 1
ATOM 1651 N N . GLN A 1 215 ? 21.357 -20.534 33.766 1.00 30.56 215 GLN A N 1
ATOM 1652 C CA . GLN A 1 215 ? 20.644 -19.996 32.611 1.00 30.56 215 GLN A CA 1
ATOM 1653 C C . GLN A 1 215 ? 19.251 -20.624 32.561 1.00 30.56 215 GLN A C 1
ATOM 1655 O O . GLN A 1 215 ? 19.091 -21.814 32.274 1.00 30.56 215 GLN A O 1
ATOM 1660 N N . VAL A 1 216 ? 18.240 -19.814 32.871 1.00 35.12 216 VAL A N 1
ATOM 1661 C CA . VAL A 1 216 ? 16.829 -20.154 32.678 1.00 35.12 216 VAL A CA 1
ATOM 1662 C C . VAL A 1 216 ? 16.605 -20.344 31.178 1.00 35.12 216 VAL A C 1
ATOM 1664 O O . VAL A 1 216 ? 16.662 -19.396 30.401 1.00 35.12 216 VAL A O 1
ATOM 1667 N N . LEU A 1 217 ? 16.404 -21.590 30.750 1.00 36.88 217 LEU A N 1
ATOM 1668 C CA . LEU A 1 217 ? 16.193 -21.931 29.345 1.00 36.88 217 LEU A CA 1
ATOM 1669 C C . LEU A 1 217 ? 14.714 -21.703 28.974 1.00 36.88 217 LEU A C 1
ATOM 1671 O O . LEU A 1 217 ? 13.917 -22.642 28.929 1.00 36.88 217 LEU A O 1
ATOM 1675 N N . GLY A 1 218 ? 14.355 -20.443 28.726 1.00 44.50 218 GLY A N 1
ATOM 1676 C CA . GLY A 1 218 ? 13.071 -19.989 28.191 1.00 44.50 218 GLY A CA 1
ATOM 1677 C C . GLY A 1 218 ? 13.261 -18.671 27.436 1.00 44.50 218 GLY A C 1
ATOM 1678 O O . GLY A 1 218 ? 14.142 -17.891 27.771 1.00 44.50 218 GLY A O 1
ATOM 1679 N N . SER A 1 219 ? 12.490 -18.427 26.373 1.00 52.16 219 SER A N 1
ATOM 1680 C CA . SER A 1 219 ? 12.535 -17.152 25.645 1.00 52.16 219 SER A CA 1
ATOM 1681 C C . SER A 1 219 ? 11.993 -16.035 26.552 1.00 52.16 219 SER A C 1
ATOM 1683 O O . SER A 1 219 ? 10.781 -15.907 26.702 1.00 52.16 219 SER A O 1
ATOM 1685 N N . ASP A 1 220 ? 12.894 -15.283 27.191 1.00 65.62 220 ASP A N 1
ATOM 1686 C CA . ASP A 1 220 ? 12.611 -14.227 28.175 1.00 65.62 220 ASP A CA 1
ATOM 1687 C C . ASP A 1 220 ? 11.467 -13.273 27.749 1.00 65.62 220 ASP A C 1
ATOM 1689 O O . ASP A 1 220 ? 11.685 -12.367 26.938 1.00 65.62 220 ASP A O 1
ATOM 1693 N N . GLY A 1 221 ? 10.273 -13.443 28.339 1.00 75.56 221 GLY A N 1
ATOM 1694 C CA . GLY A 1 221 ? 9.184 -12.449 28.351 1.00 75.56 221 GLY A CA 1
ATOM 1695 C C . GLY A 1 221 ? 7.778 -12.927 27.946 1.00 75.56 221 GLY A C 1
ATOM 1696 O O . GLY A 1 221 ? 6.810 -12.301 28.353 1.00 75.56 221 GLY A O 1
ATOM 1697 N N . TYR A 1 222 ? 7.623 -14.005 27.166 1.00 90.00 222 TYR A N 1
ATOM 1698 C CA . TYR A 1 222 ? 6.299 -14.398 26.616 1.00 90.00 222 TYR A CA 1
ATOM 1699 C C . TYR A 1 222 ? 5.572 -15.478 27.425 1.00 90.00 222 TYR A C 1
ATOM 1701 O O . TYR A 1 222 ? 4.413 -15.785 27.157 1.00 90.00 222 TYR A O 1
ATOM 1709 N N . MET A 1 223 ? 6.261 -16.113 28.372 1.00 90.50 223 MET A N 1
ATOM 1710 C CA . MET A 1 223 ? 5.716 -17.225 29.147 1.00 90.50 223 MET A CA 1
ATOM 1711 C C . MET A 1 223 ? 4.786 -16.711 30.245 1.00 90.50 223 MET A C 1
ATOM 1713 O O . MET A 1 223 ? 5.180 -15.838 31.013 1.00 90.50 223 MET A O 1
ATOM 1717 N N . ALA A 1 224 ? 3.589 -17.291 30.337 1.00 91.62 224 ALA A N 1
ATOM 1718 C CA . ALA A 1 224 ? 2.638 -16.954 31.388 1.00 91.62 224 ALA A CA 1
ATOM 1719 C C . ALA A 1 224 ? 3.187 -17.315 32.787 1.00 91.62 224 ALA A C 1
ATOM 1721 O O . ALA A 1 224 ? 3.866 -18.344 32.912 1.00 91.62 224 ALA A O 1
ATOM 1722 N N . PRO A 1 225 ? 2.891 -16.535 33.843 1.00 91.50 225 PRO A N 1
ATOM 1723 C CA . PRO A 1 225 ? 3.405 -16.781 35.193 1.00 91.50 225 PRO A CA 1
ATOM 1724 C C . PRO A 1 225 ? 3.114 -18.188 35.727 1.00 91.50 225 PRO A C 1
ATOM 1726 O O . PRO A 1 225 ? 3.998 -18.838 36.283 1.00 91.50 225 PRO A O 1
ATOM 1729 N N . GLU A 1 226 ? 1.907 -18.708 35.496 1.00 91.00 226 GLU A N 1
ATOM 1730 C CA . GLU A 1 226 ? 1.513 -20.053 35.918 1.00 91.00 226 GLU A CA 1
ATOM 1731 C C . GLU A 1 226 ? 2.302 -21.156 35.197 1.00 91.00 226 GLU A C 1
ATOM 1733 O O . GLU A 1 226 ? 2.643 -22.170 35.806 1.00 91.00 226 GLU A O 1
ATOM 1738 N N . GLN A 1 227 ? 2.650 -20.930 33.926 1.00 88.44 227 GLN A N 1
ATOM 1739 C CA . GLN A 1 227 ? 3.459 -21.842 33.117 1.00 88.44 227 GLN A CA 1
ATOM 1740 C C . GLN A 1 227 ? 4.944 -21.768 33.497 1.00 88.44 227 GLN A C 1
ATOM 1742 O O . GLN A 1 227 ? 5.647 -22.778 33.435 1.00 88.44 227 GLN A O 1
ATOM 1747 N N . ALA A 1 228 ? 5.431 -20.584 33.874 1.00 85.50 228 ALA A N 1
ATOM 1748 C CA . ALA A 1 228 ? 6.791 -20.394 34.367 1.00 85.50 228 ALA A CA 1
ATOM 1749 C C . ALA A 1 228 ? 6.995 -21.051 35.741 1.00 85.50 228 ALA A C 1
ATOM 1751 O O . ALA A 1 228 ? 8.076 -21.575 36.008 1.00 85.50 228 ALA A O 1
ATOM 1752 N N . ALA A 1 229 ? 5.957 -21.056 36.586 1.00 84.44 229 ALA A N 1
ATOM 1753 C CA . ALA A 1 229 ? 5.961 -21.746 37.871 1.00 84.44 229 ALA A CA 1
ATOM 1754 C C . ALA A 1 229 ? 5.955 -23.276 37.709 1.00 84.44 229 ALA A C 1
ATOM 1756 O O . ALA A 1 229 ? 6.743 -23.967 38.352 1.00 84.44 229 ALA A O 1
ATOM 1757 N N . ASP A 1 230 ? 5.091 -23.806 36.838 1.00 81.06 230 ASP A N 1
ATOM 1758 C CA . ASP A 1 230 ? 5.076 -25.222 36.466 1.00 81.06 230 ASP A CA 1
ATOM 1759 C C . ASP A 1 230 ? 4.545 -25.382 35.038 1.00 81.06 230 ASP A C 1
ATOM 1761 O O . ASP A 1 230 ? 3.402 -25.038 34.732 1.00 81.06 230 ASP A O 1
ATOM 1765 N N . ALA A 1 231 ? 5.355 -25.971 34.157 1.00 76.38 231 ALA A N 1
ATOM 1766 C CA . ALA A 1 231 ? 4.994 -26.166 32.756 1.00 76.38 231 ALA A CA 1
ATOM 1767 C C . ALA A 1 231 ? 3.711 -27.003 32.564 1.00 76.38 231 ALA A C 1
ATOM 1769 O O . ALA A 1 231 ? 3.064 -26.891 31.521 1.00 76.38 231 ALA A O 1
ATOM 1770 N N . ARG A 1 232 ? 3.323 -27.822 33.553 1.00 77.25 232 ARG A N 1
ATOM 1771 C CA . ARG A 1 232 ? 2.083 -28.619 33.537 1.00 77.25 232 ARG A CA 1
ATOM 1772 C C . ARG A 1 232 ? 0.818 -27.787 33.727 1.00 77.25 232 ARG A C 1
ATOM 1774 O O . ARG A 1 232 ? -0.252 -28.247 33.344 1.00 77.25 232 ARG A O 1
ATOM 1781 N N . ASN A 1 233 ? 0.936 -26.578 34.272 1.00 82.00 233 ASN A N 1
ATOM 1782 C CA . ASN A 1 233 ? -0.193 -25.677 34.505 1.00 82.00 233 ASN A CA 1
ATOM 1783 C C . ASN A 1 233 ? -0.572 -24.856 33.262 1.00 82.00 233 ASN A C 1
ATOM 1785 O O . ASN A 1 233 ? -1.471 -24.021 33.336 1.00 82.00 233 ASN A O 1
ATOM 1789 N N . ALA A 1 234 ? 0.095 -25.072 32.123 1.00 85.75 234 ALA A N 1
ATOM 1790 C CA . ALA A 1 234 ? -0.216 -24.368 30.887 1.00 85.75 234 ALA A CA 1
ATOM 1791 C C . ALA A 1 234 ? -1.618 -24.739 30.369 1.00 85.75 234 ALA A C 1
ATOM 1793 O O . ALA A 1 234 ? -1.894 -25.899 30.051 1.00 85.75 234 ALA A O 1
ATOM 1794 N N . THR A 1 235 ? -2.485 -23.737 30.242 1.00 91.12 235 THR A N 1
ATOM 1795 C CA . THR A 1 235 ? -3.864 -23.867 29.740 1.00 91.12 235 THR A CA 1
ATOM 1796 C C . THR A 1 235 ? -4.113 -22.888 28.590 1.00 91.12 235 THR A C 1
ATOM 1798 O O . THR A 1 235 ? -3.214 -22.146 28.194 1.00 91.12 235 THR A O 1
ATOM 1801 N N . GLY A 1 236 ? -5.341 -22.831 28.062 1.00 92.88 236 GLY A N 1
ATOM 1802 C CA . GLY A 1 236 ? -5.700 -21.816 27.067 1.00 92.88 236 GLY A CA 1
ATOM 1803 C C . GLY A 1 236 ? -5.500 -20.373 27.558 1.00 92.88 236 GLY A C 1
ATOM 1804 O O . GLY A 1 236 ? -5.153 -19.498 26.766 1.00 92.88 236 GLY A O 1
ATOM 1805 N N . ALA A 1 237 ? -5.602 -20.131 28.871 1.00 95.00 237 ALA A N 1
ATOM 1806 C CA . ALA A 1 237 ? -5.284 -18.835 29.470 1.00 95.00 237 ALA A CA 1
ATOM 1807 C C . ALA A 1 237 ? -3.787 -18.490 29.374 1.00 95.00 237 ALA A C 1
ATOM 1809 O O . ALA A 1 237 ? -3.432 -17.314 29.288 1.00 95.00 237 ALA A O 1
ATOM 1810 N N . SER A 1 238 ? -2.908 -19.496 29.351 1.00 94.56 238 SER A N 1
ATOM 1811 C CA . SER A 1 238 ? -1.467 -19.301 29.162 1.00 94.56 238 SER A CA 1
ATOM 1812 C C . SER A 1 238 ? -1.153 -18.881 27.725 1.00 94.56 238 SER A C 1
ATOM 1814 O O . SER A 1 238 ? -0.385 -17.945 27.519 1.00 94.56 238 SER A O 1
ATOM 1816 N N . ASP A 1 239 ? -1.818 -19.484 26.732 1.00 95.69 239 ASP A N 1
ATOM 1817 C CA . ASP A 1 239 ? -1.715 -19.044 25.332 1.00 95.69 239 ASP A CA 1
ATOM 1818 C C . ASP A 1 239 ? -2.250 -17.614 25.145 1.00 95.69 239 ASP A C 1
ATOM 1820 O O . ASP A 1 239 ? -1.651 -16.834 24.403 1.00 95.69 239 ASP A O 1
ATOM 1824 N N . GLN A 1 240 ? -3.336 -17.246 25.844 1.00 97.62 240 GLN A N 1
ATOM 1825 C CA . GLN A 1 240 ? -3.873 -15.878 25.847 1.00 97.62 240 GLN A CA 1
ATOM 1826 C C . GLN A 1 240 ? -2.850 -14.860 26.370 1.00 97.62 240 GLN A C 1
ATOM 1828 O O . GLN A 1 240 ? -2.649 -13.819 25.744 1.00 97.62 240 GLN A O 1
ATOM 1833 N N . TYR A 1 241 ? -2.158 -15.174 27.468 1.00 96.81 241 TYR A N 1
ATOM 1834 C CA . TYR A 1 241 ? -1.081 -14.325 27.977 1.00 96.81 241 TYR A CA 1
ATOM 1835 C C . TYR A 1 241 ? 0.045 -14.186 26.948 1.00 96.81 241 TYR A C 1
ATOM 1837 O O . TYR A 1 241 ? 0.494 -13.083 26.648 1.00 96.81 241 TYR A O 1
ATOM 1845 N N . SER A 1 242 ? 0.486 -15.298 26.357 1.00 96.25 242 SER A N 1
ATOM 1846 C CA . SER A 1 242 ? 1.592 -15.301 25.399 1.00 96.25 242 SER A CA 1
ATOM 1847 C C . SER A 1 242 ? 1.284 -14.528 24.109 1.00 96.25 242 SER A C 1
ATOM 1849 O O . SER A 1 242 ? 2.147 -13.798 23.602 1.00 96.25 242 SER A O 1
ATOM 1851 N N . ILE A 1 243 ? 0.056 -14.615 23.582 1.00 97.62 243 ILE A N 1
ATOM 1852 C CA . ILE A 1 243 ? -0.346 -13.804 22.423 1.00 97.62 243 ILE A CA 1
ATOM 1853 C C . ILE A 1 243 ? -0.529 -12.323 22.795 1.00 97.62 243 ILE A C 1
ATOM 1855 O O . ILE A 1 243 ? -0.163 -11.451 22.006 1.00 97.62 243 ILE A O 1
ATOM 1859 N N . ALA A 1 244 ? -0.992 -12.006 24.008 1.00 97.88 244 ALA A N 1
ATOM 1860 C CA . ALA A 1 244 ? -1.035 -10.628 24.501 1.00 97.88 244 ALA A CA 1
ATOM 1861 C C . ALA A 1 244 ? 0.378 -10.041 24.674 1.00 97.88 244 ALA A C 1
ATOM 1863 O O . ALA A 1 244 ? 0.642 -8.913 24.258 1.00 97.88 244 ALA A O 1
ATOM 1864 N N . ALA A 1 245 ? 1.331 -10.823 25.182 1.00 96.75 245 ALA A N 1
ATOM 1865 C CA . ALA A 1 245 ? 2.736 -10.429 25.289 1.00 96.75 245 ALA A CA 1
ATOM 1866 C C . ALA A 1 245 ? 3.366 -10.191 23.902 1.00 96.75 245 ALA A C 1
ATOM 1868 O O . ALA A 1 245 ? 4.169 -9.273 23.720 1.00 96.75 245 ALA A O 1
ATOM 1869 N N . THR A 1 246 ? 2.946 -10.972 22.902 1.00 96.62 246 THR A N 1
ATOM 1870 C CA . THR A 1 246 ? 3.305 -10.752 21.494 1.00 96.62 246 THR A CA 1
ATOM 1871 C C . THR A 1 246 ? 2.740 -9.423 20.981 1.00 96.62 246 THR A C 1
ATOM 1873 O O . THR A 1 246 ? 3.499 -8.615 20.448 1.00 96.62 246 THR A O 1
ATOM 1876 N N . LEU A 1 247 ? 1.451 -9.132 21.213 1.00 97.56 247 LEU A N 1
ATOM 1877 C CA . LEU A 1 247 ? 0.841 -7.847 20.840 1.00 97.56 247 LEU A CA 1
ATOM 1878 C C . LEU A 1 247 ? 1.552 -6.660 21.508 1.00 97.56 247 LEU A C 1
ATOM 1880 O O . LEU A 1 247 ? 1.821 -5.658 20.848 1.00 97.56 247 LEU A O 1
ATOM 1884 N N . TYR A 1 248 ? 1.920 -6.782 22.787 1.00 96.44 248 TYR A N 1
ATOM 1885 C CA . TYR A 1 248 ? 2.695 -5.761 23.495 1.00 96.44 248 TYR A CA 1
ATOM 1886 C C . TYR A 1 248 ? 3.997 -5.421 22.757 1.00 96.44 248 TYR A C 1
ATOM 1888 O O . TYR A 1 248 ? 4.299 -4.244 22.540 1.00 96.44 248 TYR A O 1
ATOM 1896 N N . GLN A 1 249 ? 4.763 -6.424 22.325 1.00 95.19 249 GLN A N 1
ATOM 1897 C CA . GLN A 1 249 ? 5.989 -6.175 21.570 1.00 95.19 249 GLN A CA 1
ATOM 1898 C C . GLN A 1 249 ? 5.696 -5.554 20.203 1.00 95.19 249 GLN A C 1
ATOM 1900 O O . GLN A 1 249 ? 6.407 -4.639 19.796 1.00 95.19 249 GLN A O 1
ATOM 1905 N N . MET A 1 250 ? 4.647 -6.003 19.510 1.00 95.50 250 MET A N 1
ATOM 1906 C CA . MET A 1 250 ? 4.288 -5.474 18.191 1.00 95.50 250 MET A CA 1
ATOM 1907 C C . MET A 1 250 ? 3.971 -3.976 18.216 1.00 95.50 250 MET A C 1
ATOM 1909 O O . MET A 1 250 ? 4.296 -3.278 17.260 1.00 95.50 250 MET A O 1
ATOM 1913 N N . VAL A 1 251 ? 3.368 -3.477 19.300 1.00 94.75 251 VAL A N 1
ATOM 1914 C CA . VAL A 1 251 ? 2.976 -2.059 19.413 1.00 94.75 251 VAL A CA 1
ATOM 1915 C C . VAL A 1 251 ? 4.029 -1.189 20.100 1.00 94.75 251 VAL A C 1
ATOM 1917 O O . VAL A 1 251 ? 4.073 0.014 19.867 1.00 94.75 251 VAL A O 1
ATOM 1920 N N . THR A 1 252 ? 4.895 -1.766 20.939 1.00 91.69 252 THR A N 1
ATOM 1921 C CA . THR A 1 252 ? 5.916 -1.000 21.683 1.00 91.69 252 THR A CA 1
ATOM 1922 C C . THR A 1 252 ? 7.331 -1.134 21.118 1.00 91.69 252 THR A C 1
ATOM 1924 O O . THR A 1 252 ? 8.203 -0.316 21.435 1.00 91.69 252 THR A O 1
ATOM 1927 N N . GLY A 1 253 ? 7.583 -2.185 20.335 1.00 89.88 253 GLY A N 1
ATOM 1928 C CA . GLY A 1 253 ? 8.908 -2.617 19.891 1.00 89.88 253 GLY A CA 1
ATOM 1929 C C . GLY A 1 253 ? 9.775 -3.208 21.009 1.00 89.88 253 GLY A C 1
ATOM 1930 O O . GLY A 1 253 ? 10.965 -3.424 20.800 1.00 89.88 253 GLY A O 1
ATOM 1931 N N . GLN A 1 254 ? 9.236 -3.420 22.215 1.00 86.88 254 GLN A N 1
ATOM 1932 C CA . GLN A 1 254 ? 9.992 -3.907 23.372 1.00 86.88 254 GLN A CA 1
ATOM 1933 C C . GLN A 1 254 ? 9.625 -5.344 23.710 1.00 86.88 254 GLN A C 1
ATOM 1935 O O . GLN A 1 254 ? 8.449 -5.692 23.782 1.00 86.88 254 GLN A O 1
ATOM 1940 N N . ALA A 1 255 ? 10.636 -6.163 24.001 1.00 83.88 255 ALA A N 1
ATOM 1941 C CA . ALA A 1 255 ? 10.393 -7.489 24.549 1.00 83.88 255 ALA A CA 1
ATOM 1942 C C . ALA A 1 255 ? 9.602 -7.379 25.875 1.00 83.88 255 ALA A C 1
ATOM 1944 O O . ALA A 1 255 ? 9.929 -6.519 26.704 1.00 83.88 255 ALA A O 1
ATOM 1945 N N . PRO A 1 256 ? 8.613 -8.254 26.122 1.00 87.38 256 PRO A N 1
ATOM 1946 C CA . PRO A 1 256 ? 7.714 -8.186 27.279 1.00 87.38 256 PRO A CA 1
ATOM 1947 C C . PRO A 1 256 ? 8.367 -8.645 28.601 1.00 87.38 256 PRO A C 1
ATOM 1949 O O . PRO A 1 256 ? 7.760 -9.323 29.416 1.00 87.38 256 PRO A O 1
ATOM 1952 N N . ARG A 1 257 ? 9.629 -8.271 28.854 1.00 83.19 257 ARG A N 1
ATOM 1953 C CA . ARG A 1 257 ? 10.338 -8.565 30.118 1.00 83.19 257 ARG A CA 1
ATOM 1954 C C . ARG A 1 257 ? 9.897 -7.652 31.260 1.00 83.19 257 ARG A C 1
ATOM 1956 O O . ARG A 1 257 ? 9.920 -8.042 32.421 1.00 83.19 257 ARG A O 1
ATOM 1963 N N . LYS A 1 258 ? 9.550 -6.409 30.920 1.00 81.75 258 LYS A N 1
ATOM 1964 C CA . LYS A 1 258 ? 8.997 -5.406 31.829 1.00 81.75 258 LYS A CA 1
ATOM 1965 C C . LYS A 1 258 ? 7.955 -4.602 31.065 1.00 81.75 258 LYS A C 1
ATOM 1967 O O . LYS A 1 258 ? 8.294 -3.914 30.101 1.00 81.75 258 LYS A O 1
ATOM 1972 N N . LEU A 1 259 ? 6.704 -4.712 31.492 1.00 87.75 259 LEU A N 1
ATOM 1973 C CA . LEU A 1 259 ? 5.582 -4.034 30.856 1.00 87.75 259 LEU A CA 1
ATOM 1974 C C . LEU A 1 259 ? 5.588 -2.546 31.234 1.00 87.75 259 LEU A C 1
ATOM 1976 O O . LEU A 1 259 ? 5.629 -2.191 32.412 1.00 87.75 259 LEU A O 1
ATOM 1980 N N . ASP A 1 260 ? 5.563 -1.676 30.229 1.00 86.25 260 ASP A N 1
ATOM 1981 C CA . ASP A 1 260 ? 5.399 -0.232 30.372 1.00 86.25 260 ASP A CA 1
ATOM 1982 C C . ASP A 1 260 ? 4.180 0.220 29.564 1.00 86.25 260 ASP A C 1
ATOM 1984 O O . ASP A 1 260 ? 4.275 0.588 28.390 1.00 86.25 260 ASP A O 1
ATOM 1988 N N . PHE A 1 261 ? 3.015 0.201 30.212 1.00 86.69 261 PHE A N 1
ATOM 1989 C CA . PHE A 1 261 ? 1.742 0.562 29.587 1.00 86.69 261 PHE A CA 1
ATOM 1990 C C . PHE A 1 261 ? 1.671 2.024 29.125 1.00 86.69 261 PHE A C 1
ATOM 1992 O O . PHE A 1 261 ? 0.815 2.354 28.313 1.00 86.69 261 PHE A O 1
ATOM 1999 N N . ARG A 1 262 ? 2.605 2.896 29.536 1.00 83.69 262 ARG A N 1
ATOM 2000 C CA . ARG A 1 262 ? 2.692 4.272 29.007 1.00 83.69 262 ARG A CA 1
ATOM 2001 C C . ARG A 1 262 ? 3.102 4.308 27.533 1.00 83.69 262 ARG A C 1
ATOM 2003 O O . ARG A 1 262 ? 2.902 5.320 26.873 1.00 83.69 262 ARG A O 1
ATOM 2010 N N . ARG A 1 263 ? 3.703 3.224 27.028 1.00 83.75 263 ARG A N 1
ATOM 2011 C CA . ARG A 1 263 ? 4.083 3.055 25.616 1.00 83.75 263 ARG A CA 1
ATOM 2012 C C . ARG A 1 263 ? 3.000 2.364 24.790 1.00 83.75 263 ARG A C 1
ATOM 2014 O O . ARG A 1 263 ? 3.161 2.235 23.581 1.00 83.75 263 ARG A O 1
ATOM 2021 N N . VAL A 1 264 ? 1.934 1.892 25.433 1.00 87.31 264 VAL A N 1
ATOM 2022 C CA . VAL A 1 264 ? 0.820 1.215 24.773 1.00 87.31 264 VAL A CA 1
ATOM 2023 C C . VAL A 1 264 ? -0.199 2.276 24.341 1.00 87.31 264 VAL A C 1
ATOM 2025 O O . VAL A 1 264 ? -0.507 3.176 25.125 1.00 87.31 264 VAL A O 1
ATOM 2028 N N . PRO A 1 265 ? -0.738 2.206 23.111 1.00 84.19 265 PRO A N 1
ATOM 2029 C CA . PRO A 1 265 ? -1.805 3.100 22.668 1.00 84.19 265 PRO A CA 1
ATOM 2030 C C . PRO A 1 265 ? -2.982 3.089 23.643 1.00 84.19 265 PRO A C 1
ATOM 2032 O O . PRO A 1 265 ? -3.424 2.018 24.056 1.00 84.19 265 PRO A O 1
ATOM 2035 N N . ALA A 1 266 ? -3.525 4.265 23.976 1.00 78.50 266 ALA A N 1
ATOM 2036 C CA . ALA A 1 266 ? -4.516 4.414 25.049 1.00 78.50 266 ALA A CA 1
ATOM 2037 C C . ALA A 1 266 ? -5.730 3.476 24.890 1.00 78.50 266 ALA A C 1
ATOM 2039 O O . ALA A 1 266 ? -6.237 2.933 25.864 1.00 78.50 266 ALA A O 1
ATOM 2040 N N . LEU A 1 267 ? -6.151 3.235 23.644 1.00 84.19 267 LEU A N 1
ATOM 2041 C CA . LEU A 1 267 ? -7.280 2.364 23.303 1.00 84.19 267 LEU A CA 1
ATOM 2042 C C . LEU A 1 267 ? -7.026 0.870 23.541 1.00 84.19 267 LEU A C 1
ATOM 2044 O O . LEU A 1 267 ? -7.988 0.106 23.629 1.00 84.19 267 LEU A O 1
ATOM 2048 N N . LEU A 1 268 ? -5.761 0.463 23.644 1.00 91.12 268 LEU A N 1
ATOM 2049 C CA . LEU A 1 268 ? -5.351 -0.906 23.936 1.00 91.12 268 LEU A CA 1
ATOM 2050 C C . LEU A 1 268 ? -4.994 -1.133 25.403 1.00 91.12 268 LEU A C 1
ATOM 2052 O O . LEU A 1 268 ? -4.910 -2.292 25.789 1.00 91.12 268 LEU A O 1
ATOM 2056 N N . VAL A 1 269 ? -4.770 -0.089 26.210 1.00 88.25 269 VAL A N 1
ATOM 2057 C CA . VAL A 1 269 ? -4.220 -0.235 27.573 1.00 88.25 269 VAL A CA 1
ATOM 2058 C C . VAL A 1 269 ? -5.058 -1.190 28.418 1.00 88.25 269 VAL A C 1
ATOM 2060 O O . VAL A 1 269 ? -4.529 -2.203 28.860 1.00 88.25 269 VAL A O 1
ATOM 2063 N N . ASP A 1 270 ? -6.355 -0.923 28.583 1.00 84.75 270 ASP A N 1
ATOM 2064 C CA . ASP A 1 270 ? -7.231 -1.748 29.431 1.00 84.75 270 ASP A CA 1
ATOM 2065 C C . ASP A 1 270 ? -7.371 -3.172 28.891 1.00 84.75 270 ASP A C 1
ATOM 2067 O O . ASP A 1 270 ? -7.392 -4.154 29.634 1.00 84.75 270 ASP A O 1
ATOM 2071 N N . VAL A 1 271 ? -7.450 -3.271 27.563 1.00 93.94 271 VAL A N 1
ATOM 2072 C CA . VAL A 1 271 ? -7.648 -4.528 26.852 1.00 93.94 271 VAL A CA 1
ATOM 2073 C C . VAL A 1 271 ? -6.421 -5.415 27.082 1.00 93.94 271 VAL A C 1
ATOM 2075 O O . VAL A 1 271 ? -6.541 -6.510 27.631 1.00 93.94 271 VAL A O 1
ATOM 2078 N N . LEU A 1 272 ? -5.236 -4.895 26.774 1.00 95.75 272 LEU A N 1
ATOM 2079 C CA . LEU A 1 272 ? -3.956 -5.577 26.905 1.00 95.75 272 LEU A CA 1
ATOM 2080 C C . LEU A 1 272 ? -3.566 -5.853 28.362 1.00 95.75 272 LEU A C 1
ATOM 2082 O O . LEU A 1 272 ? -3.051 -6.931 28.644 1.00 95.75 272 LEU A O 1
ATOM 2086 N N . ALA A 1 273 ? -3.824 -4.918 29.282 1.00 92.81 273 ALA A N 1
ATOM 2087 C CA . ALA A 1 273 ? -3.527 -5.091 30.703 1.00 92.81 273 ALA A CA 1
ATOM 2088 C C . ALA A 1 273 ? -4.285 -6.284 31.286 1.00 92.81 273 ALA A C 1
ATOM 2090 O O . ALA A 1 273 ? -3.670 -7.153 31.895 1.00 92.81 273 ALA A O 1
ATOM 2091 N N . ARG A 1 274 ? -5.588 -6.394 30.995 1.00 94.50 274 ARG A N 1
ATOM 2092 C CA . ARG A 1 274 ? -6.399 -7.525 31.455 1.00 94.50 274 ARG A CA 1
ATOM 2093 C C . ARG A 1 274 ? -5.903 -8.870 30.917 1.00 94.50 274 ARG A C 1
ATOM 2095 O O . ARG A 1 274 ? -5.884 -9.854 31.645 1.00 94.50 274 ARG A O 1
ATOM 2102 N N . ALA A 1 275 ? -5.501 -8.937 29.647 1.00 96.25 275 ALA A N 1
ATOM 2103 C CA . ALA A 1 275 ? -4.985 -10.179 29.062 1.00 96.25 275 ALA A CA 1
ATOM 2104 C C . ALA A 1 275 ? -3.601 -10.584 29.614 1.00 96.25 275 ALA A C 1
ATOM 2106 O O . ALA A 1 275 ? -3.220 -11.751 29.516 1.00 96.25 275 ALA A O 1
ATOM 2107 N N . LEU A 1 276 ? -2.866 -9.632 30.199 1.00 96.00 276 LEU A N 1
ATOM 2108 C CA . LEU A 1 276 ? -1.547 -9.814 30.808 1.00 96.00 276 LEU A CA 1
ATOM 2109 C C . LEU A 1 276 ? -1.592 -9.927 32.342 1.00 96.00 276 LEU A C 1
ATOM 2111 O O . LEU A 1 276 ? -0.540 -9.844 32.972 1.00 96.00 276 LEU A O 1
ATOM 2115 N N . GLU A 1 277 ? -2.767 -10.129 32.945 1.00 95.94 277 GLU A N 1
ATOM 2116 C CA . GLU A 1 277 ? -2.879 -10.346 34.392 1.00 95.94 277 GLU A CA 1
ATOM 2117 C C . GLU A 1 277 ? -2.142 -11.611 34.847 1.00 95.94 277 GLU A C 1
ATOM 2119 O O . GLU A 1 277 ? -2.105 -12.631 34.147 1.00 95.94 277 GLU A O 1
ATOM 2124 N N . ASP A 1 278 ? -1.573 -11.571 36.051 1.00 92.44 278 ASP A N 1
ATOM 2125 C CA . ASP A 1 278 ? -0.782 -12.689 36.570 1.00 92.44 278 ASP A CA 1
ATOM 2126 C C . ASP A 1 278 ? -1.657 -13.912 36.863 1.00 92.44 278 ASP A C 1
ATOM 2128 O O . ASP A 1 278 ? -1.262 -15.045 36.581 1.00 92.44 278 ASP A O 1
ATOM 2132 N N . GLN A 1 279 ? -2.864 -13.690 37.391 1.00 92.94 279 GLN A N 1
ATOM 2133 C CA . GLN A 1 279 ? -3.816 -14.753 37.693 1.00 92.94 279 GLN A CA 1
ATOM 2134 C C . GLN A 1 279 ? -4.647 -15.104 36.450 1.00 92.94 279 GLN A C 1
ATOM 2136 O O . GLN A 1 279 ? -5.360 -14.244 35.932 1.00 92.94 279 GLN A O 1
ATOM 2141 N N . PRO A 1 280 ? -4.656 -16.372 35.995 1.00 93.62 280 PRO A N 1
ATOM 2142 C CA . PRO A 1 280 ? -5.438 -16.785 34.827 1.00 93.62 280 PRO A CA 1
ATOM 2143 C C . PRO A 1 280 ? -6.933 -16.449 34.913 1.00 93.62 280 PRO A C 1
ATOM 2145 O O . PRO A 1 280 ? -7.553 -16.171 33.892 1.00 93.62 280 PRO A O 1
ATOM 2148 N N . GLY A 1 281 ? -7.506 -16.463 36.123 1.00 92.12 281 GLY A N 1
ATOM 2149 C CA . GLY A 1 281 ? -8.922 -16.164 36.363 1.00 92.12 281 GLY A CA 1
ATOM 2150 C C . GLY A 1 281 ? -9.309 -14.693 36.182 1.00 92.12 281 GLY A C 1
ATOM 2151 O O . GLY A 1 281 ? -10.482 -14.417 35.943 1.00 92.12 281 GLY A O 1
ATOM 2152 N N . ASP A 1 282 ? -8.344 -13.771 36.244 1.00 94.00 282 ASP A N 1
ATOM 2153 C CA . ASP A 1 282 ? -8.580 -12.328 36.089 1.00 94.00 282 ASP A CA 1
ATOM 2154 C C . ASP A 1 282 ? -8.476 -11.870 34.620 1.00 94.00 282 ASP A C 1
ATOM 2156 O O . ASP A 1 282 ? -8.879 -10.756 34.262 1.00 94.00 282 ASP A O 1
ATOM 2160 N N . ARG A 1 283 ? -8.002 -12.758 33.735 1.00 97.44 283 ARG A N 1
ATOM 2161 C CA . ARG A 1 283 ? -7.910 -12.512 32.293 1.00 97.44 283 ARG A CA 1
ATOM 2162 C C . ARG A 1 283 ? -9.283 -12.632 31.605 1.00 97.44 283 ARG A C 1
ATOM 2164 O O . ARG A 1 283 ? -10.344 -12.575 32.236 1.00 97.44 283 ARG A O 1
ATOM 2171 N N . TYR A 1 284 ? -9.307 -12.734 30.276 1.00 97.12 284 TYR A N 1
ATOM 2172 C CA . TYR A 1 284 ? -10.554 -13.003 29.552 1.00 97.12 284 TYR A CA 1
ATOM 2173 C C . TYR A 1 284 ? -10.895 -14.489 29.650 1.00 97.12 284 TYR A C 1
ATOM 2175 O O . TYR A 1 284 ? -10.013 -15.331 29.490 1.00 97.12 284 TYR A O 1
ATOM 2183 N N . ALA A 1 285 ? -12.176 -14.808 29.859 1.00 93.75 285 ALA A N 1
ATOM 2184 C CA . ALA A 1 285 ? -12.634 -16.184 30.068 1.00 93.75 285 ALA A CA 1
ATOM 2185 C C . ALA A 1 285 ? -12.277 -17.123 28.899 1.00 93.75 285 ALA A C 1
ATOM 2187 O O . ALA A 1 285 ? -12.050 -18.314 29.111 1.00 93.75 285 ALA A O 1
ATOM 2188 N N . SER A 1 286 ? -12.182 -16.587 27.680 1.00 94.69 286 SER A N 1
ATOM 2189 C CA . SER A 1 286 ? -11.724 -17.301 26.491 1.00 94.69 286 SER A CA 1
ATOM 2190 C C . SER A 1 286 ? -10.959 -16.391 25.523 1.00 94.69 286 SER A C 1
ATOM 2192 O O . SER A 1 286 ? -11.000 -15.162 25.617 1.00 94.69 286 SER A O 1
ATOM 2194 N N . LEU A 1 287 ? -10.280 -16.990 24.538 1.00 95.38 287 LEU A N 1
ATOM 2195 C CA . LEU A 1 287 ? -9.698 -16.241 23.419 1.00 95.38 287 LEU A CA 1
ATOM 2196 C C . LEU A 1 287 ? -10.751 -15.555 22.541 1.00 95.38 287 LEU A C 1
ATOM 2198 O O . LEU A 1 287 ? -10.452 -14.519 21.958 1.00 95.38 287 LEU A O 1
ATOM 2202 N N . ASN A 1 288 ? -11.977 -16.078 22.470 1.00 94.56 288 ASN A N 1
ATOM 2203 C CA . ASN A 1 288 ? -13.061 -15.424 21.734 1.00 94.56 288 ASN A CA 1
ATOM 2204 C C . ASN A 1 288 ? -13.503 -14.127 22.432 1.00 94.56 288 ASN A C 1
ATOM 2206 O O . ASN A 1 288 ? -13.709 -13.115 21.764 1.00 94.56 288 ASN A O 1
ATOM 2210 N N . ASP A 1 289 ? -13.559 -14.119 23.768 1.00 94.81 289 ASP A N 1
ATOM 2211 C CA . ASP A 1 289 ? -13.843 -12.902 24.545 1.00 94.81 289 ASP A CA 1
ATOM 2212 C C . ASP A 1 289 ? -12.724 -11.864 24.392 1.00 94.81 289 ASP A C 1
ATOM 2214 O O . ASP A 1 289 ? -12.982 -10.665 24.275 1.00 94.81 289 ASP A O 1
ATOM 2218 N N . TRP A 1 290 ? -11.474 -12.333 24.350 1.00 96.88 290 TRP A N 1
ATOM 2219 C CA . TRP A 1 290 ? -10.314 -11.498 24.049 1.00 96.88 290 TRP A CA 1
ATOM 2220 C C . TRP A 1 290 ? -10.399 -10.870 22.650 1.00 96.88 290 TRP A C 1
ATOM 2222 O O . TRP A 1 290 ? -10.220 -9.660 22.502 1.00 96.88 290 TRP A O 1
ATOM 2232 N N . VAL A 1 291 ? -10.723 -11.670 21.630 1.00 97.31 291 VAL A N 1
ATOM 2233 C CA . VAL A 1 291 ? -10.907 -11.205 20.246 1.00 97.31 291 VAL A CA 1
ATOM 2234 C C . VAL A 1 291 ? -11.997 -10.139 20.169 1.00 97.31 291 VAL A C 1
ATOM 2236 O O . VAL A 1 291 ? -11.756 -9.078 19.597 1.00 97.31 291 VAL A O 1
ATOM 2239 N N . ALA A 1 292 ? -13.150 -10.362 20.804 1.00 94.00 292 ALA A N 1
ATOM 2240 C CA . ALA A 1 292 ? -14.236 -9.385 20.825 1.00 94.00 292 ALA A CA 1
ATOM 2241 C C . ALA A 1 292 ? -13.809 -8.056 21.481 1.00 94.00 292 ALA A C 1
ATOM 2243 O O . ALA A 1 292 ? -14.162 -6.974 21.005 1.00 94.00 292 ALA A O 1
ATOM 2244 N N . ALA A 1 293 ? -13.009 -8.114 22.552 1.00 93.25 293 ALA A N 1
ATOM 2245 C CA . ALA A 1 293 ? -12.477 -6.921 23.208 1.00 93.25 293 ALA A CA 1
ATOM 2246 C C . ALA A 1 293 ? -11.482 -6.146 22.323 1.00 93.25 293 ALA A C 1
ATOM 2248 O O . ALA A 1 293 ? -11.526 -4.911 22.296 1.00 93.25 293 ALA A O 1
ATOM 2249 N N . LEU A 1 294 ? -10.621 -6.853 21.579 1.00 93.81 294 LEU A N 1
ATOM 2250 C CA . LEU A 1 294 ? -9.704 -6.256 20.604 1.00 93.81 294 LEU A CA 1
ATOM 2251 C C . LEU A 1 294 ? -10.443 -5.621 19.422 1.00 93.81 294 LEU A C 1
ATOM 2253 O O . LEU A 1 294 ? -10.140 -4.486 19.060 1.00 93.81 294 LEU A O 1
ATOM 2257 N N . GLU A 1 295 ? -11.428 -6.307 18.843 1.00 92.69 295 GLU A N 1
ATOM 2258 C CA . GLU A 1 295 ? -12.250 -5.778 17.746 1.00 92.69 295 GLU A CA 1
ATOM 2259 C C . GLU A 1 295 ? -12.993 -4.509 18.179 1.00 92.69 295 GLU A C 1
ATOM 2261 O O . GLU A 1 295 ? -12.928 -3.486 17.498 1.00 92.69 295 GLU A O 1
ATOM 2266 N N . ALA A 1 296 ? -13.574 -4.510 19.382 1.00 86.25 296 ALA A N 1
ATOM 2267 C CA . ALA A 1 296 ? -14.199 -3.317 19.941 1.00 86.25 296 ALA A CA 1
ATOM 2268 C C . ALA A 1 296 ? -13.197 -2.163 20.148 1.00 86.25 296 ALA A C 1
ATOM 2270 O O . ALA A 1 296 ? -13.564 -0.994 20.007 1.00 86.25 296 ALA A O 1
ATOM 2271 N N . ALA A 1 297 ? -11.936 -2.452 20.490 1.00 83.88 297 ALA A N 1
ATOM 2272 C CA . ALA A 1 297 ? -10.893 -1.430 20.575 1.00 83.88 297 ALA A CA 1
ATOM 2273 C C . ALA A 1 297 ? -10.557 -0.848 19.193 1.00 83.88 297 ALA A C 1
ATOM 2275 O O . ALA A 1 297 ? -10.507 0.375 19.055 1.00 83.88 297 ALA A O 1
ATOM 2276 N N . ILE A 1 298 ? -10.405 -1.700 18.173 1.00 85.81 298 ILE A N 1
ATOM 2277 C CA . ILE A 1 298 ? -10.174 -1.305 16.773 1.00 85.81 298 ILE A CA 1
ATOM 2278 C C . ILE A 1 298 ? -11.314 -0.409 16.262 1.00 85.81 298 ILE A C 1
ATOM 2280 O O . ILE A 1 298 ? -11.066 0.642 15.658 1.00 85.81 298 ILE A O 1
ATOM 2284 N N . ASP A 1 299 ? -12.563 -0.765 16.552 1.00 80.56 299 ASP A N 1
ATOM 2285 C CA . ASP A 1 299 ? -13.739 0.013 16.153 1.00 80.56 299 ASP A CA 1
ATOM 2286 C C . ASP A 1 299 ? -13.801 1.372 16.862 1.00 80.56 299 ASP A C 1
ATOM 2288 O O . ASP A 1 299 ? -14.110 2.396 16.237 1.00 80.56 299 ASP A O 1
ATOM 2292 N N . ARG A 1 300 ? -13.445 1.421 18.154 1.00 75.88 300 ARG A N 1
ATOM 2293 C CA . ARG A 1 300 ? -13.299 2.686 18.893 1.00 75.88 300 ARG A CA 1
ATOM 2294 C C . ARG A 1 300 ? -12.187 3.553 18.314 1.00 75.88 300 ARG A C 1
ATOM 2296 O O . ARG A 1 300 ? -12.395 4.755 18.199 1.00 75.88 300 ARG A O 1
ATOM 2303 N N . GLY A 1 301 ? -11.056 2.976 17.906 1.00 65.06 301 GLY A N 1
ATOM 2304 C CA . GLY A 1 301 ? -9.973 3.700 17.227 1.00 65.06 301 GLY A CA 1
ATOM 2305 C C . GLY A 1 301 ? -10.412 4.295 15.900 1.00 65.06 301 GLY A C 1
ATOM 2306 O O . GLY A 1 301 ? -10.233 5.488 15.658 1.00 65.06 301 GLY A O 1
ATOM 2307 N N . THR A 1 302 ? -11.119 3.500 15.103 1.00 65.50 302 THR A N 1
ATOM 2308 C CA . THR A 1 302 ? -11.714 3.938 13.836 1.00 65.50 302 THR A CA 1
ATOM 2309 C C . THR A 1 302 ? -12.724 5.070 14.059 1.00 65.50 302 THR A C 1
ATOM 2311 O O . THR A 1 302 ? -12.745 6.057 13.326 1.00 65.50 302 THR A O 1
ATOM 2314 N N . THR A 1 303 ? -13.545 4.973 15.106 1.00 51.72 303 THR A N 1
ATOM 2315 C CA . THR A 1 303 ? -14.542 5.993 15.465 1.00 51.72 303 THR A CA 1
ATOM 2316 C C . THR A 1 303 ? -13.888 7.264 16.009 1.00 51.72 303 THR A C 1
ATOM 2318 O O . THR A 1 303 ? -14.252 8.359 15.590 1.00 51.72 303 THR A O 1
ATOM 2321 N N . ALA A 1 304 ? -12.888 7.148 16.883 1.00 43.34 304 ALA A N 1
ATOM 2322 C CA . ALA A 1 304 ? -12.146 8.276 17.440 1.00 43.34 304 ALA A CA 1
ATOM 2323 C C . ALA A 1 304 ? -11.365 9.035 16.358 1.00 43.34 304 ALA A C 1
ATOM 2325 O O . ALA A 1 304 ? -11.407 10.262 16.342 1.00 43.34 304 ALA A O 1
ATOM 2326 N N . ALA A 1 305 ? -10.740 8.334 15.407 1.00 46.12 305 ALA A N 1
ATOM 2327 C CA . ALA A 1 305 ? -10.101 8.950 14.245 1.00 46.12 305 ALA A CA 1
ATOM 2328 C C . ALA A 1 305 ? -11.113 9.732 13.386 1.00 46.12 305 ALA A C 1
ATOM 2330 O O . ALA A 1 305 ? -10.833 10.852 12.958 1.00 46.12 305 ALA A O 1
ATOM 2331 N N . ARG A 1 306 ? -12.330 9.197 13.207 1.00 43.97 306 ARG A N 1
ATOM 2332 C CA . ARG A 1 306 ? -13.436 9.884 12.512 1.00 43.97 306 ARG A CA 1
ATOM 2333 C C . ARG A 1 306 ? -13.953 11.100 13.288 1.00 43.97 306 ARG A C 1
ATOM 2335 O O . ARG A 1 306 ? -14.202 12.137 12.684 1.00 43.97 306 ARG A O 1
ATOM 2342 N N . PHE A 1 307 ? -14.084 11.015 14.612 1.00 34.53 307 PHE A N 1
ATOM 2343 C CA . PHE A 1 307 ? -14.489 12.147 15.456 1.00 34.53 307 PHE A CA 1
ATOM 2344 C C . PHE A 1 307 ? -13.415 13.239 15.529 1.00 34.53 307 PHE A C 1
ATOM 2346 O O . PHE A 1 307 ? -13.755 14.415 15.450 1.00 34.53 307 PHE A O 1
ATOM 2353 N N . ALA A 1 308 ? -12.134 12.879 15.6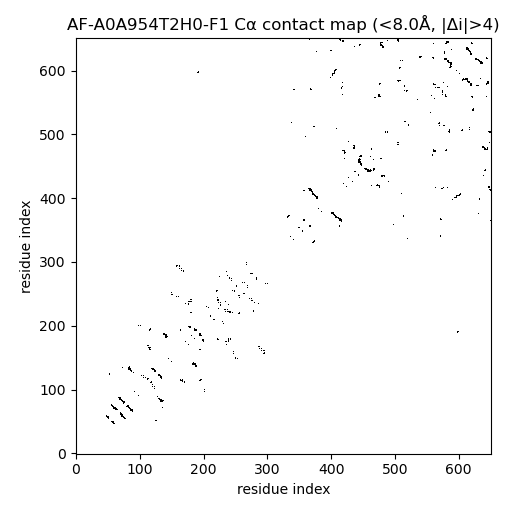24 1.00 34.72 308 ALA A N 1
ATOM 2354 C CA . ALA A 1 308 ? -11.024 13.830 15.594 1.00 34.72 308 ALA A CA 1
ATOM 2355 C C . ALA A 1 308 ? -10.933 14.548 14.237 1.00 34.72 308 ALA A C 1
ATOM 2357 O O . ALA A 1 308 ? -10.770 15.767 14.202 1.00 34.72 308 ALA A O 1
ATOM 2358 N N . ALA A 1 309 ? -11.138 13.822 13.131 1.00 40.19 309 ALA A N 1
ATOM 2359 C CA . ALA A 1 309 ? -11.251 14.413 11.798 1.00 40.19 309 ALA A CA 1
ATOM 2360 C C . ALA A 1 309 ? -12.456 15.368 11.682 1.00 40.19 309 ALA A C 1
ATOM 2362 O O . ALA A 1 309 ? -12.343 16.424 11.065 1.00 40.19 309 ALA A O 1
ATOM 2363 N N . ASN A 1 310 ? -13.580 15.048 12.334 1.00 35.22 310 ASN A N 1
ATOM 2364 C CA . ASN A 1 310 ? -14.765 15.909 12.359 1.00 35.22 310 ASN A CA 1
ATOM 2365 C C . ASN A 1 310 ? -14.582 17.165 13.230 1.00 35.22 310 ASN A C 1
ATOM 2367 O O . ASN A 1 310 ? -15.012 18.236 12.817 1.00 35.22 310 ASN A O 1
ATOM 2371 N N . ILE A 1 311 ? -13.928 17.071 14.396 1.00 33.00 311 ILE A N 1
ATOM 2372 C CA . ILE A 1 311 ? -13.686 18.223 15.288 1.00 33.00 311 ILE A CA 1
ATOM 2373 C C . ILE A 1 311 ? -12.656 19.189 14.691 1.00 33.00 311 ILE A C 1
ATOM 2375 O O . ILE A 1 311 ? -12.838 20.402 14.776 1.00 33.00 311 ILE A O 1
ATOM 2379 N N . LEU A 1 312 ? -11.615 18.678 14.027 1.00 36.56 312 LEU A N 1
ATOM 2380 C CA . LEU A 1 312 ? -10.657 19.515 13.291 1.00 36.56 312 LEU A CA 1
ATOM 2381 C C . LEU A 1 312 ? -11.277 20.158 12.033 1.00 36.56 312 LEU A C 1
ATOM 2383 O O . LEU A 1 312 ? -10.737 21.139 11.528 1.00 36.56 312 LEU A O 1
ATOM 2387 N N . GLY A 1 313 ? -12.421 19.645 11.562 1.00 37.94 313 GLY A N 1
ATOM 2388 C CA . GLY A 1 313 ? -13.202 20.194 10.450 1.00 37.94 313 GLY A CA 1
ATOM 2389 C C . GLY A 1 313 ? -14.378 21.098 10.851 1.00 37.94 313 GLY A C 1
ATOM 2390 O O . GLY A 1 313 ? -14.957 21.748 9.983 1.00 37.94 313 GLY A O 1
ATOM 2391 N N . SER A 1 314 ? -14.752 21.183 12.133 1.00 32.97 314 SER A N 1
ATOM 2392 C CA . SER A 1 314 ? -15.974 21.873 12.567 1.00 32.97 314 SER A CA 1
ATOM 2393 C C . SER A 1 314 ? -15.691 23.142 13.374 1.00 32.97 314 SER A C 1
ATOM 2395 O O . SER A 1 314 ? -15.880 23.186 14.588 1.00 32.97 314 SER A O 1
ATOM 2397 N N . ASN A 1 315 ? -15.312 24.208 12.670 1.00 29.69 315 ASN A N 1
ATOM 2398 C CA . ASN A 1 315 ? -15.537 25.592 13.095 1.00 29.69 315 ASN A CA 1
ATOM 2399 C C . ASN A 1 315 ? -16.301 26.339 11.983 1.00 29.69 315 ASN A C 1
ATOM 2401 O O . ASN A 1 315 ? -15.817 27.311 11.418 1.00 29.69 315 ASN A O 1
ATOM 2405 N N . ALA A 1 316 ? -17.497 25.847 11.638 1.00 32.03 316 ALA A N 1
ATOM 2406 C CA . ALA A 1 316 ? -18.516 26.585 10.885 1.00 32.03 316 ALA A CA 1
ATOM 2407 C C . ALA A 1 316 ? -19.905 25.927 11.056 1.00 32.03 316 ALA A C 1
ATOM 2409 O O . ALA A 1 316 ? -20.233 24.940 10.413 1.00 32.03 316 ALA A O 1
ATOM 2410 N N . THR A 1 317 ? -20.686 26.486 11.987 1.00 33.34 317 THR A N 1
ATOM 2411 C CA . THR A 1 317 ? -22.164 26.617 12.014 1.00 33.34 317 THR A CA 1
ATOM 2412 C C . THR A 1 317 ? -23.094 25.469 11.560 1.00 33.34 317 THR A C 1
ATOM 2414 O O . THR A 1 317 ? -23.318 25.268 10.375 1.00 33.34 317 THR A O 1
ATOM 2417 N N . GLY A 1 318 ? -23.850 24.924 12.529 1.00 28.98 318 GLY A N 1
ATOM 2418 C CA . GLY A 1 318 ? -25.302 25.183 12.637 1.00 28.98 318 GLY A CA 1
ATOM 2419 C C . GLY A 1 318 ? -26.333 24.266 11.939 1.00 28.98 318 GLY A C 1
ATOM 2420 O O . GLY A 1 318 ? -26.754 24.552 10.831 1.00 28.98 318 GLY A O 1
ATOM 2421 N N . SER A 1 319 ? -26.879 23.309 12.711 1.00 29.50 319 SER A N 1
ATOM 2422 C CA . SER A 1 319 ? -28.284 22.818 12.757 1.00 29.50 319 SER A CA 1
ATOM 2423 C C . SER A 1 319 ? -29.020 22.351 11.478 1.00 29.50 319 SER A C 1
ATOM 2425 O O . SER A 1 319 ? -29.549 23.179 10.745 1.00 29.50 319 SER A O 1
ATOM 2427 N N . ALA A 1 320 ? -29.270 21.030 11.356 1.00 29.22 320 ALA A N 1
ATOM 2428 C CA . ALA A 1 320 ? -30.620 20.441 11.188 1.00 29.22 320 ALA A CA 1
ATOM 2429 C C . ALA A 1 320 ? -30.625 18.886 11.127 1.00 29.22 320 ALA A C 1
ATOM 2431 O O . ALA A 1 320 ? -30.021 18.285 10.254 1.00 29.22 320 ALA A O 1
ATOM 2432 N N . ARG A 1 321 ? -31.388 18.287 12.059 1.00 31.33 321 ARG A N 1
ATOM 2433 C CA . ARG A 1 321 ? -32.246 17.072 12.013 1.00 31.33 321 ARG A CA 1
ATOM 2434 C C . ARG A 1 321 ? -31.783 15.769 11.316 1.00 31.33 321 ARG A C 1
ATOM 2436 O O . ARG A 1 321 ? -31.611 15.697 10.110 1.00 31.33 321 ARG A O 1
ATOM 2443 N N . ASN A 1 322 ? -31.815 14.702 12.126 1.00 36.19 322 ASN A N 1
ATOM 2444 C CA . ASN A 1 322 ? -31.828 13.271 11.790 1.00 36.19 322 ASN A CA 1
ATOM 2445 C C . ASN A 1 322 ? -32.600 12.903 10.506 1.00 36.19 322 ASN A C 1
ATOM 2447 O O . ASN A 1 322 ? -33.831 12.911 10.491 1.00 36.19 322 ASN A O 1
ATOM 2451 N N . ALA A 1 323 ? -31.858 12.427 9.509 1.00 29.86 323 ALA A N 1
ATOM 2452 C CA . ALA A 1 323 ? -32.240 11.367 8.580 1.00 29.86 323 ALA A CA 1
ATOM 2453 C C . ALA A 1 323 ? -30.950 10.586 8.281 1.00 29.86 323 ALA A C 1
ATOM 2455 O O . ALA A 1 323 ? -29.928 11.203 7.989 1.00 29.86 323 ALA A O 1
ATOM 2456 N N . GLY A 1 324 ? -30.958 9.262 8.459 1.00 33.53 324 GLY A N 1
ATOM 2457 C CA . GLY A 1 324 ? -29.755 8.432 8.359 1.00 33.53 324 GLY A CA 1
ATOM 2458 C C . GLY A 1 324 ? -29.027 8.642 7.032 1.00 33.53 324 GLY A C 1
ATOM 2459 O O . GLY A 1 324 ? -29.589 8.387 5.969 1.00 33.53 324 GLY A O 1
ATOM 2460 N N . THR A 1 325 ? -27.787 9.125 7.097 1.00 32.00 325 THR A N 1
ATOM 2461 C CA . THR A 1 325 ? -26.924 9.271 5.927 1.00 32.00 325 THR A CA 1
ATOM 2462 C C . THR A 1 325 ? -26.617 7.875 5.375 1.00 32.00 325 THR A C 1
ATOM 2464 O O . THR A 1 325 ? -26.218 7.005 6.157 1.00 32.00 325 THR A O 1
ATOM 2467 N N . PRO A 1 326 ? -26.779 7.624 4.062 1.00 41.34 326 PRO A N 1
ATOM 2468 C CA . PRO A 1 326 ? -26.317 6.383 3.451 1.00 41.34 326 PRO A CA 1
ATOM 2469 C C . PRO A 1 326 ? -24.828 6.204 3.762 1.00 41.34 326 PRO A C 1
ATOM 2471 O O . PRO A 1 326 ? -24.070 7.179 3.711 1.00 41.34 326 PRO A O 1
ATOM 2474 N N . SER A 1 327 ? -24.401 4.984 4.100 1.00 53.97 327 SER A N 1
ATOM 2475 C CA . SER A 1 327 ? -22.972 4.708 4.265 1.00 53.97 327 SER A CA 1
ATOM 2476 C C . SER A 1 327 ? -22.225 5.104 2.991 1.00 53.97 327 SER A C 1
ATOM 2478 O O . SER A 1 327 ? -22.766 4.961 1.892 1.00 53.97 327 SER A O 1
ATOM 2480 N N . ALA A 1 328 ? -20.986 5.583 3.133 1.00 63.81 328 ALA A N 1
ATOM 2481 C CA . ALA A 1 328 ? -20.126 5.847 1.985 1.00 63.81 328 ALA A CA 1
ATOM 2482 C C . ALA A 1 328 ? -20.104 4.622 1.051 1.00 63.81 328 ALA A C 1
ATOM 2484 O O . ALA A 1 328 ? -20.027 3.494 1.559 1.00 63.81 328 ALA A O 1
ATOM 2485 N N . PRO A 1 329 ? -20.211 4.805 -0.280 1.00 78.75 329 PRO A N 1
ATOM 2486 C CA . PRO A 1 329 ? -20.116 3.692 -1.211 1.00 78.75 329 PRO A CA 1
ATOM 2487 C C . PRO A 1 329 ? -18.792 2.951 -1.003 1.00 78.75 329 PRO A C 1
ATOM 2489 O O . PRO A 1 329 ? -17.776 3.556 -0.666 1.00 78.75 329 PRO A O 1
ATOM 2492 N N . HIS A 1 330 ? -18.783 1.634 -1.192 1.00 73.00 330 HIS A N 1
ATOM 2493 C CA . HIS A 1 330 ? -17.538 0.881 -1.066 1.00 73.00 330 HIS A CA 1
ATOM 2494 C C . HIS A 1 330 ? -16.517 1.342 -2.124 1.00 73.00 330 HIS A C 1
ATOM 2496 O O . HIS A 1 330 ? -16.909 1.582 -3.273 1.00 73.00 330 HIS A O 1
ATOM 2502 N N . PRO A 1 331 ? -15.220 1.444 -1.772 1.00 77.12 331 PRO A N 1
ATOM 2503 C CA . PRO A 1 331 ? -14.162 1.627 -2.756 1.00 77.12 331 PRO A CA 1
ATOM 2504 C C . PRO A 1 331 ? -14.230 0.542 -3.831 1.00 77.12 331 PRO A C 1
ATOM 2506 O O . PRO A 1 331 ? -14.595 -0.608 -3.561 1.00 77.12 331 PRO A O 1
ATOM 2509 N N . LEU A 1 332 ? -13.880 0.903 -5.060 1.00 79.94 332 LEU A N 1
ATOM 2510 C CA . LEU A 1 332 ? -13.789 -0.067 -6.141 1.00 79.94 332 LEU A CA 1
ATOM 2511 C C . LEU A 1 332 ? -12.660 -1.060 -5.870 1.00 79.94 332 LEU A C 1
ATOM 2513 O O . LEU A 1 332 ? -11.582 -0.670 -5.446 1.00 79.94 332 LEU A O 1
ATOM 2517 N N . LEU A 1 333 ? -12.897 -2.339 -6.148 1.00 77.94 333 LEU A N 1
ATOM 2518 C CA . LEU A 1 333 ? -11.854 -3.363 -6.139 1.00 77.94 333 LEU A CA 1
ATOM 2519 C C . LEU A 1 333 ? -11.550 -3.731 -7.581 1.00 77.94 333 LEU A C 1
ATOM 2521 O O . LEU A 1 333 ? -12.445 -4.177 -8.305 1.00 77.94 333 LEU A O 1
ATOM 2525 N N . ALA A 1 334 ? -10.315 -3.508 -7.997 1.00 71.88 334 ALA A N 1
ATOM 2526 C CA . ALA A 1 334 ? -9.874 -3.817 -9.338 1.00 71.88 334 ALA A CA 1
ATOM 2527 C C . ALA A 1 334 ? -9.535 -5.303 -9.565 1.00 71.88 334 ALA A C 1
ATOM 2529 O O . ALA A 1 334 ? -9.058 -5.962 -8.639 1.00 71.88 334 ALA A O 1
ATOM 2530 N N . PRO A 1 335 ? -9.687 -5.818 -10.806 1.00 68.19 335 PRO A N 1
ATOM 2531 C CA . PRO A 1 335 ? -10.250 -5.143 -11.984 1.00 68.19 335 PRO A CA 1
ATOM 2532 C C . PRO A 1 335 ? -11.788 -5.043 -11.935 1.00 68.19 335 PRO A C 1
ATOM 2534 O O . PRO A 1 335 ? -12.465 -5.880 -11.339 1.00 68.19 335 PRO A O 1
ATOM 2537 N N . PHE A 1 336 ? -12.360 -4.031 -12.594 1.00 69.31 336 PHE A N 1
ATOM 2538 C CA . PHE A 1 336 ? -13.810 -3.814 -12.679 1.00 69.31 336 PHE A CA 1
ATOM 2539 C C . PHE A 1 336 ? -14.246 -3.409 -14.096 1.00 69.31 336 PHE A C 1
ATOM 2541 O O . PHE A 1 336 ? -13.471 -2.842 -14.858 1.00 69.31 336 PHE A O 1
ATOM 2548 N N . SER A 1 337 ? -15.501 -3.703 -14.456 1.00 72.94 337 SER A N 1
ATOM 2549 C CA . SER A 1 337 ? -16.063 -3.358 -15.769 1.00 72.94 337 SER A CA 1
ATOM 2550 C C . SER A 1 337 ? -16.377 -1.862 -15.897 1.00 72.94 337 SER A C 1
ATOM 2552 O O . SER A 1 337 ? -16.617 -1.182 -14.898 1.00 72.94 337 SER A O 1
ATOM 2554 N N . THR A 1 338 ? -16.491 -1.356 -17.130 1.00 74.12 338 THR A N 1
ATOM 2555 C CA . THR A 1 338 ? -16.929 0.030 -17.405 1.00 74.12 338 THR A CA 1
ATOM 2556 C C . THR A 1 338 ? -18.275 0.362 -16.768 1.00 74.12 338 THR A C 1
ATOM 2558 O O . THR A 1 338 ? -18.462 1.471 -16.278 1.00 74.12 338 THR A O 1
ATOM 2561 N N . SER A 1 339 ? -19.211 -0.594 -16.742 1.00 78.12 339 SER A N 1
ATOM 2562 C CA . SER A 1 339 ? -20.505 -0.404 -16.074 1.00 78.12 339 SER A CA 1
ATOM 2563 C C . SER A 1 339 ? -20.309 -0.165 -14.579 1.00 78.12 339 SER A C 1
ATOM 2565 O O . SER A 1 339 ? -20.794 0.828 -14.052 1.00 78.12 339 SER A O 1
ATOM 2567 N N . ARG A 1 340 ? -19.510 -1.013 -13.915 1.00 81.12 340 ARG A N 1
ATOM 2568 C CA . ARG A 1 340 ? -19.231 -0.891 -12.479 1.00 81.12 340 ARG A CA 1
ATOM 2569 C C . ARG A 1 340 ? -18.481 0.402 -12.141 1.00 81.12 340 ARG A C 1
ATOM 2571 O O . ARG A 1 340 ? -18.744 0.992 -11.098 1.00 81.12 340 ARG A O 1
ATOM 2578 N N . ALA A 1 341 ? -17.586 0.856 -13.020 1.00 83.06 341 ALA A N 1
ATOM 2579 C CA . ALA A 1 341 ? -16.911 2.147 -12.889 1.00 83.06 341 ALA A CA 1
ATOM 2580 C C . ALA A 1 341 ? -17.908 3.319 -12.935 1.00 83.06 341 ALA A C 1
ATOM 2582 O O . ALA A 1 341 ? -17.890 4.180 -12.055 1.00 83.06 341 ALA A O 1
ATOM 2583 N N . ARG A 1 342 ? -18.823 3.320 -13.914 1.00 84.94 342 ARG A N 1
ATOM 2584 C CA . ARG A 1 342 ? -19.868 4.349 -14.056 1.00 84.94 342 ARG A CA 1
ATOM 2585 C C . ARG A 1 342 ? -20.835 4.363 -12.872 1.00 84.94 342 ARG A C 1
ATOM 2587 O O . ARG A 1 342 ? -21.126 5.437 -12.349 1.00 84.94 342 ARG A O 1
ATOM 2594 N N . ASP A 1 343 ? -21.266 3.192 -12.409 1.00 85.75 343 ASP A N 1
ATOM 2595 C CA . ASP A 1 343 ? -22.151 3.066 -11.245 1.00 85.75 343 ASP A CA 1
ATOM 2596 C C . ASP A 1 343 ? -21.483 3.619 -9.978 1.00 85.75 343 ASP A C 1
ATOM 2598 O O . ASP A 1 343 ? -22.091 4.380 -9.223 1.00 85.75 343 ASP A O 1
ATOM 2602 N N . ALA A 1 344 ? -20.202 3.304 -9.767 1.00 86.69 344 ALA A N 1
ATOM 2603 C CA . ALA A 1 344 ? -19.435 3.834 -8.646 1.00 86.69 344 ALA A CA 1
ATOM 2604 C C . ALA A 1 344 ? -19.202 5.348 -8.755 1.00 86.69 344 ALA A C 1
ATOM 2606 O O . ALA A 1 344 ? -19.318 6.042 -7.748 1.00 86.69 344 ALA A O 1
ATOM 2607 N N . GLN A 1 345 ? -18.924 5.879 -9.952 1.00 89.81 345 GLN A N 1
ATOM 2608 C CA . GLN A 1 345 ? -18.802 7.323 -10.186 1.00 89.81 345 GLN A CA 1
ATOM 2609 C C . GLN A 1 345 ? -20.106 8.046 -9.835 1.00 89.81 345 GLN A C 1
ATOM 2611 O O . GLN A 1 345 ? -20.072 9.047 -9.123 1.00 89.81 345 GLN A O 1
ATOM 2616 N N . ALA A 1 346 ? -21.257 7.515 -10.255 1.00 89.12 346 ALA A N 1
ATOM 2617 C CA . ALA A 1 346 ? -22.562 8.074 -9.914 1.00 89.12 346 ALA A CA 1
ATOM 2618 C C . ALA A 1 346 ? -22.862 7.990 -8.405 1.00 89.12 346 ALA A C 1
ATOM 2620 O O . ALA A 1 346 ? -23.322 8.967 -7.811 1.00 89.12 346 ALA A O 1
ATOM 2621 N N . ALA A 1 347 ? -22.561 6.856 -7.763 1.00 88.50 347 ALA A N 1
ATOM 2622 C CA . ALA A 1 347 ? -22.772 6.668 -6.328 1.00 88.50 347 ALA A CA 1
ATOM 2623 C C . ALA A 1 347 ? -21.898 7.609 -5.483 1.00 88.50 347 ALA A C 1
ATOM 2625 O O . ALA A 1 347 ? -22.381 8.215 -4.526 1.00 88.50 347 ALA A O 1
ATOM 2626 N N . TRP A 1 348 ? -20.625 7.771 -5.852 1.00 90.75 348 TRP A N 1
ATOM 2627 C CA . TRP A 1 348 ? -19.710 8.687 -5.174 1.00 90.75 348 TRP A CA 1
ATOM 2628 C C . TRP A 1 348 ? -20.028 10.154 -5.455 1.00 90.75 348 TRP A C 1
ATOM 2630 O O . TRP A 1 348 ? -19.926 10.958 -4.536 1.00 90.75 348 TRP A O 1
ATOM 2640 N N . ALA A 1 349 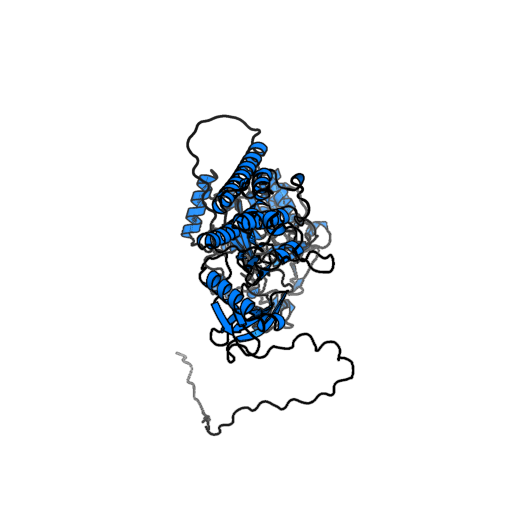? -20.486 10.505 -6.660 1.00 90.81 349 ALA A N 1
ATOM 2641 C CA . ALA A 1 349 ? -20.998 11.843 -6.965 1.00 90.81 349 ALA A CA 1
ATOM 2642 C C . ALA A 1 349 ? -22.171 12.204 -6.038 1.00 90.81 349 ALA A C 1
ATOM 2644 O O . ALA A 1 349 ? -22.168 13.254 -5.394 1.00 90.81 349 ALA A O 1
ATOM 2645 N N . ALA A 1 350 ? -23.135 11.287 -5.896 1.00 87.69 350 ALA A N 1
ATOM 2646 C CA . ALA A 1 350 ? -24.273 11.461 -5.000 1.00 87.69 350 ALA A CA 1
ATOM 2647 C C . ALA A 1 350 ? -23.849 11.543 -3.522 1.00 87.69 350 ALA A C 1
ATOM 2649 O O . ALA A 1 350 ? -24.324 12.417 -2.802 1.00 87.69 350 ALA A O 1
ATOM 2650 N N . HIS A 1 351 ? -22.937 10.673 -3.075 1.00 86.69 351 HIS A N 1
ATOM 2651 C CA . HIS A 1 351 ? -22.451 10.663 -1.692 1.00 86.69 351 HIS A CA 1
ATOM 2652 C C . HIS A 1 351 ? -21.631 11.910 -1.339 1.00 86.69 351 HIS A C 1
ATOM 2654 O O . HIS A 1 351 ? -21.795 12.469 -0.257 1.00 86.69 351 HIS A O 1
ATOM 2660 N N . TRP A 1 352 ? -20.766 12.360 -2.251 1.00 89.00 352 TRP A N 1
ATOM 2661 C CA . TRP A 1 352 ? -19.938 13.550 -2.059 1.00 89.00 352 TRP A CA 1
ATOM 2662 C C . TRP A 1 352 ? -20.726 14.853 -2.266 1.00 89.00 352 TRP A C 1
ATOM 2664 O O . TRP A 1 352 ? -20.237 15.927 -1.925 1.00 89.00 352 TRP A O 1
ATOM 2674 N N . GLY A 1 353 ? -21.948 14.773 -2.807 1.00 90.00 353 GLY A N 1
ATOM 2675 C CA . GLY A 1 353 ? -22.797 15.931 -3.081 1.00 90.00 353 GLY A CA 1
ATOM 2676 C C . GLY A 1 353 ? -22.272 16.796 -4.228 1.00 90.00 353 GLY A C 1
ATOM 2677 O O . GLY A 1 353 ? -22.408 18.018 -4.187 1.00 90.00 353 GLY A O 1
ATOM 2678 N N . ARG A 1 354 ? -21.644 16.182 -5.239 1.00 89.38 354 ARG A N 1
ATOM 2679 C CA . ARG A 1 354 ? -20.988 16.887 -6.350 1.00 89.38 354 ARG A CA 1
ATOM 2680 C C . ARG A 1 354 ? -21.311 16.260 -7.710 1.00 89.38 354 ARG A C 1
ATOM 2682 O O . ARG A 1 354 ? -21.589 15.066 -7.773 1.00 89.38 354 ARG A O 1
ATOM 2689 N N . PRO A 1 355 ? -21.274 17.025 -8.819 1.00 93.12 355 PRO A N 1
ATOM 2690 C CA . PRO A 1 355 ? -21.516 16.467 -10.149 1.00 93.12 355 PRO A CA 1
ATOM 2691 C C . PRO A 1 355 ? -20.367 15.540 -10.588 1.00 93.12 355 PRO A C 1
ATOM 2693 O O . PRO A 1 355 ? -19.221 15.762 -10.206 1.00 93.12 355 PRO A O 1
ATOM 2696 N N . PRO A 1 356 ? -20.616 14.532 -11.438 1.00 91.31 356 PRO A N 1
ATOM 2697 C CA . PRO A 1 356 ? -19.567 13.628 -11.926 1.00 91.31 356 PRO A CA 1
ATOM 2698 C C . PRO A 1 356 ? -18.528 14.320 -12.828 1.00 91.31 356 PRO A C 1
ATOM 2700 O O . PRO A 1 356 ? -17.458 13.766 -13.075 1.00 91.31 356 PRO A O 1
ATOM 2703 N N . GLU A 1 357 ? -18.824 15.530 -13.307 1.00 94.81 357 GLU A N 1
ATOM 2704 C CA . GLU A 1 357 ? -17.938 16.352 -14.123 1.00 94.81 357 GLU A CA 1
ATOM 2705 C C . GLU A 1 357 ? -17.992 17.812 -13.672 1.00 94.81 357 GLU A C 1
ATOM 2707 O O . GLU A 1 357 ? -19.051 18.339 -13.324 1.00 94.81 357 GLU A O 1
ATOM 2712 N N . LEU A 1 358 ? -16.836 18.463 -13.710 1.00 94.31 358 LEU A N 1
ATOM 2713 C CA . LEU A 1 358 ? -16.653 19.883 -13.461 1.00 94.31 358 LEU A CA 1
ATOM 2714 C C . LEU A 1 358 ? -15.944 20.523 -14.655 1.00 94.31 358 LEU A C 1
ATOM 2716 O O . LEU A 1 358 ? -15.185 19.868 -15.363 1.00 94.31 358 LEU A O 1
ATOM 2720 N N . THR A 1 359 ? -16.167 21.815 -14.880 1.00 94.88 359 THR A N 1
ATOM 2721 C CA . THR A 1 359 ? -15.381 22.607 -15.835 1.00 94.88 359 THR A CA 1
ATOM 2722 C C . THR A 1 359 ? -14.966 23.905 -15.166 1.00 94.88 359 THR A C 1
ATOM 2724 O O . THR A 1 359 ? -15.825 24.627 -14.664 1.00 94.88 359 THR A O 1
ATOM 2727 N N . ASN A 1 360 ? -13.664 24.184 -15.126 1.00 92.88 360 ASN A N 1
ATOM 2728 C CA . ASN A 1 360 ? -13.152 25.419 -14.530 1.00 92.88 360 ASN A CA 1
ATOM 2729 C C . ASN A 1 360 ? -13.135 26.585 -15.533 1.00 92.88 360 ASN A C 1
ATOM 2731 O O . ASN A 1 360 ? -13.415 26.414 -16.723 1.00 92.88 360 ASN A O 1
ATOM 2735 N N . MET A 1 361 ? -12.744 27.776 -15.076 1.00 89.44 361 MET A N 1
ATOM 2736 C CA . MET A 1 361 ? -12.664 28.981 -15.914 1.00 89.44 361 MET A CA 1
ATOM 2737 C C . MET A 1 361 ? -11.681 28.896 -17.101 1.00 89.44 361 MET A C 1
ATOM 2739 O O . MET A 1 361 ? -11.784 29.690 -18.039 1.00 89.44 361 MET A O 1
ATOM 2743 N N . LEU A 1 362 ? -10.751 27.933 -17.127 1.00 89.88 362 LEU A N 1
ATOM 2744 C CA . LEU A 1 362 ? -9.895 27.672 -18.296 1.00 89.88 362 LEU A CA 1
ATOM 2745 C C . LEU A 1 362 ? -10.550 26.775 -19.349 1.00 89.88 362 LEU A C 1
ATOM 2747 O O . LEU A 1 362 ? -9.919 26.478 -20.365 1.00 89.88 362 LEU A O 1
ATOM 2751 N N . GLY A 1 363 ? -11.784 26.324 -19.119 1.00 90.50 363 GLY A N 1
ATOM 2752 C CA . GLY A 1 363 ? -12.424 25.299 -19.939 1.00 90.50 363 GLY A CA 1
ATOM 2753 C C . GLY A 1 363 ? -11.820 23.910 -19.722 1.00 90.50 363 GLY A C 1
ATOM 2754 O O . GLY A 1 363 ? -11.996 23.028 -20.559 1.00 90.50 363 GLY A O 1
ATOM 2755 N N . MET A 1 364 ? -11.080 23.704 -18.629 1.00 92.50 364 MET A N 1
ATOM 2756 C CA . MET A 1 364 ? -10.561 22.390 -18.272 1.00 92.50 364 MET A CA 1
ATOM 2757 C C . MET A 1 364 ? -11.696 21.552 -17.695 1.00 92.50 364 MET A C 1
ATOM 2759 O O . MET A 1 364 ? -12.237 21.885 -16.640 1.00 92.50 364 MET A O 1
ATOM 2763 N N . ARG A 1 365 ? -12.044 20.467 -18.390 1.00 94.12 365 ARG A N 1
ATOM 2764 C CA . ARG A 1 365 ? -13.000 19.475 -17.895 1.00 94.12 365 ARG A CA 1
ATOM 2765 C C . ARG A 1 365 ? -12.305 18.537 -16.919 1.00 94.12 365 ARG A C 1
ATOM 2767 O O . ARG A 1 365 ? -11.208 18.059 -17.204 1.00 94.12 365 ARG A O 1
ATOM 2774 N N . LEU A 1 366 ? -12.946 18.272 -15.790 1.00 94.31 366 LEU A N 1
ATOM 2775 C CA . LEU A 1 366 ? -12.440 17.436 -14.713 1.00 94.31 366 LEU A CA 1
ATOM 2776 C C . LEU A 1 366 ? -13.482 16.360 -14.380 1.00 94.31 366 LEU A C 1
ATOM 2778 O O . LEU A 1 366 ? -14.643 16.686 -14.134 1.00 94.31 366 LEU A O 1
ATOM 2782 N N . ARG A 1 367 ? -13.086 15.087 -14.356 1.00 94.12 367 ARG A N 1
ATOM 2783 C CA . ARG A 1 367 ? -13.975 13.942 -14.097 1.00 94.12 367 ARG A CA 1
ATOM 2784 C C . ARG A 1 367 ? -13.765 13.396 -12.700 1.00 94.12 367 ARG A C 1
ATOM 2786 O O . ARG A 1 367 ? -12.626 13.262 -12.266 1.00 94.12 367 ARG A O 1
ATOM 2793 N N . LEU A 1 368 ? -14.861 13.070 -12.022 1.00 94.62 368 LEU A N 1
ATOM 2794 C CA . LEU A 1 368 ? -14.831 12.455 -10.702 1.00 94.62 368 LEU A CA 1
ATOM 2795 C C . LEU A 1 368 ? -14.266 11.036 -10.788 1.00 94.62 368 LEU A C 1
ATOM 2797 O O . LEU A 1 368 ? -14.783 10.201 -11.522 1.00 94.62 368 LEU A O 1
ATOM 2801 N N . VAL A 1 369 ? -13.267 10.733 -9.980 1.00 92.56 369 VAL A N 1
ATOM 2802 C CA . VAL A 1 369 ? -12.642 9.420 -9.889 1.00 92.56 369 VAL A CA 1
ATOM 2803 C C . VAL A 1 369 ? -12.886 8.875 -8.481 1.00 92.56 369 VAL A C 1
ATOM 2805 O O . VAL A 1 369 ? -12.418 9.466 -7.506 1.00 92.56 369 VAL A O 1
ATOM 2808 N N . PRO A 1 370 ? -13.663 7.786 -8.345 1.00 93.00 370 PRO A N 1
ATOM 2809 C CA . PRO A 1 370 ? -13.922 7.145 -7.061 1.00 93.00 370 PRO A CA 1
ATOM 2810 C C . PRO A 1 370 ? -12.673 6.554 -6.387 1.00 93.00 370 PRO A C 1
ATOM 2812 O O . PRO A 1 370 ? -11.765 6.100 -7.094 1.00 93.00 370 PRO A O 1
ATOM 2815 N N . PRO A 1 371 ? -12.685 6.433 -5.043 1.00 91.88 371 PRO A N 1
ATOM 2816 C CA . PRO A 1 371 ? -11.775 5.579 -4.282 1.00 91.88 371 PRO A CA 1
ATOM 2817 C C . PRO A 1 371 ? -11.699 4.163 -4.849 1.00 91.88 371 PRO A C 1
ATOM 2819 O O . PRO A 1 371 ? -12.723 3.579 -5.230 1.00 91.88 371 PRO A O 1
ATOM 2822 N N . ALA A 1 372 ? -10.501 3.587 -4.851 1.00 87.81 372 ALA A N 1
ATOM 2823 C CA . ALA A 1 372 ? -10.270 2.243 -5.356 1.00 87.81 372 ALA A CA 1
ATOM 2824 C C . ALA A 1 372 ? -9.073 1.564 -4.689 1.00 87.81 372 ALA A C 1
ATOM 2826 O O . ALA A 1 372 ? -8.136 2.222 -4.247 1.00 87.81 372 ALA A O 1
ATOM 2827 N N . GLU A 1 373 ? -9.098 0.237 -4.673 1.00 86.31 373 GLU A N 1
ATOM 2828 C CA . GLU A 1 373 ? -7.962 -0.622 -4.377 1.00 86.31 373 GLU A CA 1
ATOM 2829 C C . GLU A 1 373 ? -7.525 -1.356 -5.651 1.00 86.31 373 GLU A C 1
ATOM 2831 O O . GLU A 1 373 ? -8.346 -1.978 -6.337 1.00 86.31 373 GLU A O 1
ATOM 2836 N N . PHE A 1 374 ? -6.238 -1.261 -5.972 1.00 83.00 374 PHE A N 1
ATOM 2837 C CA . PHE A 1 374 ? -5.631 -1.805 -7.183 1.00 83.00 374 PHE A CA 1
ATOM 2838 C C . PHE A 1 374 ? -4.172 -2.212 -6.960 1.00 83.00 374 PHE A C 1
ATOM 2840 O O . PHE A 1 374 ? -3.597 -1.965 -5.903 1.00 83.00 374 PHE A O 1
ATOM 2847 N N . LEU A 1 375 ? -3.580 -2.876 -7.954 1.00 74.31 375 LEU A N 1
ATOM 2848 C CA . LEU A 1 375 ? -2.159 -3.216 -7.966 1.00 74.31 375 LEU A CA 1
ATOM 2849 C C . LEU A 1 375 ? -1.381 -2.161 -8.768 1.00 74.31 375 LEU A C 1
ATOM 2851 O O . LEU A 1 375 ? -1.680 -1.966 -9.945 1.00 74.31 375 LEU A O 1
ATOM 2855 N N . LEU A 1 376 ? -0.400 -1.524 -8.129 1.00 74.56 376 LEU A N 1
ATOM 2856 C CA . LEU A 1 376 ? 0.552 -0.562 -8.696 1.00 74.56 376 LEU A CA 1
ATOM 2857 C C . LEU A 1 376 ? 1.869 -1.276 -9.026 1.00 74.56 376 LEU A C 1
ATOM 2859 O O . LEU A 1 376 ? 2.305 -2.101 -8.229 1.00 74.56 376 LEU A O 1
ATOM 2863 N N . GLY A 1 377 ? 2.520 -0.952 -10.145 1.00 66.69 377 GLY A N 1
ATOM 2864 C CA . GLY A 1 377 ? 3.797 -1.561 -10.559 1.00 66.69 377 GLY A CA 1
ATOM 2865 C C . GLY A 1 377 ? 3.654 -2.822 -11.428 1.00 66.69 377 GLY A C 1
ATOM 2866 O O . GLY A 1 377 ? 2.544 -3.239 -11.766 1.00 66.69 377 GLY A O 1
ATOM 2867 N N . ASN A 1 378 ? 4.784 -3.424 -11.816 1.00 58.59 378 ASN A N 1
ATOM 2868 C CA . ASN A 1 378 ? 4.837 -4.560 -12.754 1.00 58.59 378 ASN A CA 1
ATOM 2869 C C . ASN A 1 378 ? 5.232 -5.885 -12.071 1.00 58.59 378 ASN A C 1
ATOM 2871 O O . ASN A 1 378 ? 6.056 -5.887 -11.158 1.00 58.59 378 ASN A O 1
ATOM 2875 N N . ASP A 1 379 ? 4.643 -7.007 -12.523 1.00 50.97 379 ASP A N 1
ATOM 2876 C CA . ASP A 1 379 ? 4.893 -8.364 -11.983 1.00 50.97 379 ASP A CA 1
ATOM 2877 C C . ASP A 1 379 ? 6.306 -8.893 -12.305 1.00 50.97 379 ASP A C 1
ATOM 2879 O O . ASP A 1 379 ? 6.836 -9.723 -11.572 1.00 50.97 379 ASP A O 1
ATOM 2883 N N . GLU A 1 380 ? 6.922 -8.414 -13.390 1.00 48.62 380 GLU A N 1
ATOM 2884 C CA . GLU A 1 380 ? 8.236 -8.858 -13.864 1.00 48.62 380 GLU A CA 1
ATOM 2885 C C . GLU A 1 380 ? 9.262 -7.723 -13.761 1.00 48.62 380 GLU A C 1
ATOM 2887 O O . GLU A 1 380 ? 8.993 -6.573 -14.130 1.00 48.62 380 GLU A O 1
ATOM 2892 N N . SER A 1 381 ? 10.480 -8.038 -13.305 1.00 48.59 381 SER A N 1
ATOM 2893 C CA . SER A 1 381 ? 11.606 -7.110 -13.464 1.00 48.59 381 SER A CA 1
ATOM 2894 C C . SER A 1 381 ? 11.848 -6.881 -14.962 1.00 48.59 381 SER A C 1
ATOM 2896 O O . SER A 1 381 ? 11.841 -7.832 -15.746 1.00 48.59 381 SER A O 1
ATOM 2898 N N . ARG A 1 382 ? 12.112 -5.635 -15.386 1.00 50.03 382 ARG A N 1
ATOM 2899 C CA . ARG A 1 382 ? 12.298 -5.265 -16.810 1.00 50.03 382 ARG A CA 1
ATOM 2900 C C . ARG A 1 382 ? 13.386 -6.080 -17.545 1.00 50.03 382 ARG A C 1
ATOM 2902 O O . ARG A 1 382 ? 13.457 -6.022 -18.769 1.00 50.03 382 ARG A O 1
ATOM 2909 N N . LYS A 1 383 ? 14.203 -6.860 -16.823 1.00 43.31 383 LYS A N 1
ATOM 2910 C CA . LYS A 1 383 ? 15.259 -7.749 -17.339 1.00 43.31 383 LYS A CA 1
ATOM 2911 C C . LYS A 1 383 ? 14.736 -8.977 -18.097 1.00 43.31 383 LYS A C 1
ATOM 2913 O O . LYS A 1 383 ? 15.483 -9.522 -18.906 1.00 43.31 383 LYS A O 1
ATOM 2918 N N . GLU A 1 384 ? 13.498 -9.420 -17.861 1.00 44.16 384 GLU A N 1
ATOM 2919 C CA . GLU A 1 384 ? 12.916 -10.578 -18.567 1.00 44.16 384 GLU A CA 1
ATOM 2920 C C . GLU A 1 384 ? 12.272 -10.177 -19.902 1.00 44.16 384 GLU A C 1
ATOM 2922 O O . GLU A 1 384 ? 12.563 -10.806 -20.919 1.00 44.16 384 GLU A O 1
ATOM 2927 N N . VAL A 1 385 ? 11.550 -9.050 -19.940 1.00 44.31 385 VAL A N 1
ATOM 2928 C CA . VAL A 1 385 ? 10.991 -8.443 -21.170 1.00 44.31 385 VAL A CA 1
ATOM 2929 C C . VAL A 1 385 ? 12.090 -8.036 -22.171 1.00 44.31 385 VAL A C 1
ATOM 2931 O O . VAL A 1 385 ? 11.884 -8.050 -23.379 1.00 44.31 385 VAL A O 1
ATOM 2934 N N . GLN A 1 386 ? 13.296 -7.723 -21.687 1.00 45.53 386 GLN A N 1
ATOM 2935 C CA . GLN A 1 386 ? 14.431 -7.295 -22.514 1.00 45.53 386 GLN A CA 1
ATOM 2936 C C . GLN A 1 386 ? 15.061 -8.419 -23.364 1.00 45.53 386 GLN A C 1
ATOM 2938 O O . GLN A 1 386 ? 15.863 -8.125 -24.251 1.00 45.53 386 GLN A O 1
ATOM 2943 N N . ARG A 1 387 ? 14.727 -9.699 -23.122 1.00 43.22 387 ARG A N 1
ATOM 2944 C CA . ARG A 1 387 ? 15.286 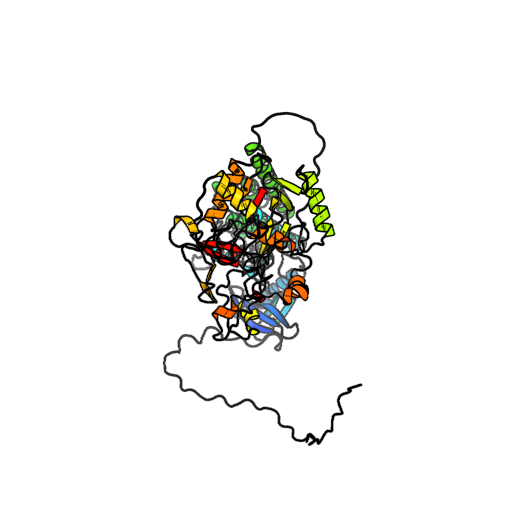-10.833 -23.888 1.00 43.22 387 ARG A CA 1
ATOM 2945 C C . ARG A 1 387 ? 14.823 -10.897 -25.345 1.00 43.22 387 ARG A C 1
ATOM 2947 O O . ARG A 1 387 ? 15.530 -11.503 -26.144 1.00 43.22 387 ARG A O 1
ATOM 2954 N N . ASP A 1 388 ? 13.712 -10.248 -25.683 1.00 42.88 388 ASP A N 1
ATOM 2955 C CA . ASP A 1 388 ? 13.101 -10.328 -27.015 1.00 42.88 388 ASP A CA 1
ATOM 2956 C C . ASP A 1 388 ? 13.394 -9.102 -27.910 1.00 42.88 388 ASP A C 1
ATOM 2958 O O . ASP A 1 388 ? 12.872 -9.006 -29.021 1.00 42.88 388 ASP A O 1
ATOM 2962 N N . GLU A 1 389 ? 14.262 -8.176 -27.475 1.00 41.34 389 GLU A N 1
ATOM 2963 C CA . GLU A 1 389 ? 14.554 -6.931 -28.203 1.00 41.34 389 GLU A CA 1
ATOM 2964 C C . GLU A 1 389 ? 15.829 -6.998 -29.072 1.00 41.34 389 GLU A C 1
ATOM 2966 O O . GLU A 1 389 ? 16.917 -7.273 -28.555 1.00 41.34 389 GLU A O 1
ATOM 2971 N N . PRO A 1 390 ? 15.765 -6.653 -30.376 1.00 40.00 390 PRO A N 1
ATOM 2972 C CA . PRO A 1 390 ? 16.913 -6.760 -31.284 1.00 40.00 390 PRO A CA 1
ATOM 2973 C C . PRO A 1 390 ? 18.084 -5.802 -30.998 1.00 40.00 390 PRO A C 1
ATOM 2975 O O . PRO A 1 390 ? 19.201 -6.075 -31.432 1.00 40.00 390 PRO A O 1
ATOM 2978 N N . ASN A 1 391 ? 17.855 -4.675 -30.307 1.00 41.84 391 ASN A N 1
ATOM 2979 C CA . ASN A 1 391 ? 18.767 -3.516 -30.362 1.00 41.84 391 ASN A CA 1
ATOM 2980 C C . ASN A 1 391 ? 19.325 -3.030 -29.014 1.00 41.84 391 ASN A C 1
ATOM 2982 O O . ASN A 1 391 ? 19.854 -1.922 -28.937 1.00 41.84 391 ASN A O 1
ATOM 2986 N N . GLY A 1 392 ? 19.232 -3.823 -27.942 1.00 40.66 392 GLY A N 1
ATOM 2987 C CA . GLY A 1 392 ? 19.981 -3.554 -26.704 1.00 40.66 392 GLY A CA 1
ATOM 2988 C C . GLY A 1 392 ? 19.721 -2.187 -26.050 1.00 40.66 392 GLY A C 1
ATOM 2989 O O . GLY A 1 392 ? 20.594 -1.670 -25.356 1.00 40.66 392 GLY A O 1
ATOM 2990 N N . THR A 1 393 ? 18.547 -1.576 -26.256 1.00 40.69 393 THR A N 1
ATOM 2991 C CA . THR A 1 393 ? 18.185 -0.328 -25.569 1.00 40.69 393 THR A CA 1
ATOM 2992 C C . THR A 1 393 ? 18.005 -0.618 -24.078 1.00 40.69 393 THR A C 1
ATOM 2994 O O . THR A 1 393 ? 17.134 -1.392 -23.680 1.00 40.69 393 THR A O 1
ATOM 2997 N N . THR A 1 394 ? 18.863 -0.037 -23.239 1.00 38.88 394 THR A N 1
ATOM 2998 C CA . THR A 1 394 ? 18.873 -0.290 -21.793 1.00 38.88 394 THR A CA 1
ATOM 2999 C C . THR A 1 394 ? 17.795 0.535 -21.089 1.00 38.88 394 THR A C 1
ATOM 3001 O O . THR A 1 394 ? 17.932 1.749 -20.950 1.00 38.88 394 THR A O 1
ATOM 3004 N N . LEU A 1 395 ? 16.729 -0.111 -20.606 1.00 47.16 395 LEU A N 1
ATOM 3005 C CA . LEU A 1 395 ? 15.788 0.486 -19.650 1.00 47.16 395 LEU A CA 1
ATOM 3006 C C . LEU A 1 395 ? 16.488 0.559 -18.282 1.00 47.16 395 LEU A C 1
ATOM 3008 O O . LEU A 1 395 ? 16.730 -0.467 -17.657 1.00 47.16 395 LEU A O 1
ATOM 3012 N N . SER A 1 396 ? 16.894 1.752 -17.843 1.00 42.53 396 SER A N 1
ATOM 3013 C CA . SER A 1 396 ? 17.954 1.893 -16.832 1.00 42.53 396 SER A CA 1
ATOM 3014 C C . SER A 1 396 ? 17.543 1.877 -15.352 1.00 42.53 396 SER A C 1
ATOM 3016 O O . SER A 1 396 ? 18.349 2.316 -14.535 1.00 42.53 396 SER A O 1
ATOM 3018 N N . SER A 1 397 ? 16.372 1.383 -14.943 1.00 48.69 397 SER A N 1
ATOM 3019 C CA . SER A 1 397 ? 16.164 1.090 -13.514 1.00 48.69 397 SER A CA 1
ATOM 3020 C C . SER A 1 397 ? 15.059 0.069 -13.241 1.00 48.69 397 SER A C 1
ATOM 3022 O O . SER A 1 397 ? 14.011 0.061 -13.887 1.00 48.69 397 SER A O 1
ATOM 3024 N N . ASP A 1 398 ? 15.306 -0.769 -12.230 1.00 52.47 398 ASP A N 1
ATOM 3025 C CA . ASP A 1 398 ? 14.359 -1.693 -11.584 1.00 52.47 398 ASP A CA 1
ATOM 3026 C C . ASP A 1 398 ? 13.292 -0.925 -10.742 1.00 52.47 398 ASP A C 1
ATOM 3028 O O . ASP A 1 398 ? 12.695 -1.483 -9.831 1.00 52.47 398 ASP A O 1
ATOM 3032 N N . ASP A 1 399 ? 13.043 0.365 -11.019 1.00 55.78 399 ASP A N 1
ATOM 3033 C CA . ASP A 1 399 ? 12.274 1.287 -10.156 1.00 55.78 399 ASP A CA 1
ATOM 3034 C C . ASP A 1 399 ? 10.742 1.121 -10.226 1.00 55.78 399 ASP A C 1
ATOM 3036 O O . ASP A 1 399 ? 10.035 1.741 -9.431 1.00 55.78 399 ASP A O 1
ATOM 3040 N N . ASP A 1 400 ? 10.232 0.344 -11.187 1.00 60.66 400 ASP A N 1
ATOM 3041 C CA . ASP A 1 400 ? 8.807 -0.031 -11.354 1.00 60.66 400 ASP A CA 1
ATOM 3042 C C . ASP A 1 400 ? 8.461 -1.361 -10.649 1.00 60.66 400 ASP A C 1
ATOM 3044 O O . ASP A 1 400 ? 7.337 -1.863 -10.755 1.00 60.66 400 ASP A O 1
ATOM 3048 N N . TYR A 1 401 ? 9.457 -1.957 -9.988 1.00 59.00 401 TYR A N 1
ATOM 3049 C CA . TYR A 1 401 ? 9.350 -3.169 -9.190 1.00 59.00 401 TYR A CA 1
ATOM 3050 C C . TYR A 1 401 ? 9.430 -2.794 -7.699 1.00 59.00 401 TYR A C 1
ATOM 3052 O O . TYR A 1 401 ? 10.209 -1.908 -7.332 1.00 59.00 401 TYR A O 1
ATOM 3060 N N . PRO A 1 402 ? 8.679 -3.466 -6.814 1.00 64.06 402 PRO A N 1
ATOM 3061 C CA . PRO A 1 402 ? 7.738 -4.550 -7.081 1.00 64.06 402 PRO A CA 1
ATOM 3062 C C . PRO A 1 402 ? 6.308 -4.080 -7.349 1.00 64.06 402 PRO A C 1
ATOM 3064 O O . PRO A 1 402 ? 5.909 -2.990 -6.929 1.00 64.06 402 PRO A O 1
ATOM 3067 N N . ARG A 1 403 ? 5.494 -4.948 -7.962 1.00 75.31 403 ARG A N 1
ATOM 3068 C CA . ARG A 1 403 ? 4.041 -4.765 -7.955 1.00 75.31 403 ARG A CA 1
ATOM 3069 C C . ARG A 1 403 ? 3.493 -4.895 -6.534 1.00 75.31 403 ARG A C 1
ATOM 3071 O O . ARG A 1 403 ? 3.794 -5.857 -5.836 1.00 75.31 403 ARG A O 1
ATOM 3078 N N . HIS A 1 404 ? 2.670 -3.947 -6.106 1.00 75.06 404 HIS A N 1
ATOM 3079 C CA . HIS A 1 404 ? 2.145 -3.874 -4.741 1.00 75.06 404 HIS A CA 1
ATOM 3080 C C . HIS A 1 404 ? 0.713 -3.335 -4.710 1.00 75.06 404 HIS A C 1
ATOM 3082 O O . HIS A 1 404 ? 0.230 -2.744 -5.676 1.00 75.06 404 HIS A O 1
ATOM 3088 N N . ARG A 1 405 ? -0.007 -3.554 -3.602 1.00 82.00 405 ARG A N 1
ATOM 3089 C CA . ARG A 1 405 ? -1.394 -3.090 -3.463 1.00 82.00 405 ARG A CA 1
ATOM 3090 C C . ARG A 1 405 ? -1.430 -1.633 -3.026 1.00 82.00 405 ARG A C 1
ATOM 3092 O O . ARG A 1 405 ? -0.732 -1.233 -2.098 1.00 82.00 405 ARG A O 1
ATOM 3099 N N . VAL A 1 406 ? -2.316 -0.867 -3.642 1.00 85.38 406 VAL A N 1
ATOM 3100 C CA . VAL A 1 406 ? -2.604 0.522 -3.295 1.00 85.38 406 VAL A CA 1
ATOM 3101 C C . VAL A 1 406 ? -4.096 0.679 -3.061 1.00 85.38 406 VAL A C 1
ATOM 3103 O O . VAL A 1 406 ? -4.901 0.155 -3.826 1.00 85.38 406 VAL A O 1
ATOM 3106 N N . ARG A 1 407 ? -4.467 1.420 -2.017 1.00 88.06 407 ARG A N 1
ATOM 3107 C CA . ARG A 1 407 ? -5.838 1.828 -1.712 1.00 88.06 407 ARG A CA 1
ATOM 3108 C C . ARG A 1 407 ? -5.918 3.349 -1.673 1.00 88.06 407 ARG A C 1
ATOM 3110 O O . ARG A 1 407 ? -5.423 3.969 -0.737 1.00 88.06 407 ARG A O 1
ATOM 3117 N N . LEU A 1 408 ? -6.600 3.930 -2.652 1.00 89.38 408 LEU A N 1
ATOM 3118 C CA . LEU A 1 408 ? -7.037 5.321 -2.612 1.00 89.38 408 LEU A CA 1
ATOM 3119 C C . LEU A 1 408 ? -8.335 5.404 -1.812 1.00 89.38 408 LEU A C 1
ATOM 3121 O O . LEU A 1 408 ? -9.292 4.690 -2.121 1.00 89.38 408 LEU A O 1
ATOM 3125 N N . THR A 1 409 ? -8.379 6.243 -0.779 1.00 88.75 409 THR A N 1
ATOM 3126 C CA . THR A 1 409 ? -9.528 6.320 0.143 1.00 88.75 409 THR A CA 1
ATOM 3127 C C . THR A 1 409 ? -10.459 7.489 -0.138 1.00 88.75 409 THR A C 1
ATOM 3129 O O . THR A 1 409 ? -11.602 7.485 0.327 1.00 88.75 409 THR A O 1
ATOM 3132 N N . ARG A 1 410 ? -10.000 8.478 -0.911 1.00 89.75 410 ARG A N 1
ATOM 3133 C CA . ARG A 1 410 ? -10.745 9.708 -1.197 1.00 89.75 410 ARG A CA 1
ATOM 3134 C C . ARG A 1 410 ? -11.040 9.851 -2.690 1.00 89.75 410 ARG A C 1
ATOM 3136 O O . ARG A 1 410 ? -10.167 9.554 -3.503 1.00 89.75 410 ARG A O 1
ATOM 3143 N N . PRO A 1 411 ? -12.258 10.284 -3.063 1.00 93.38 411 PRO A N 1
ATOM 3144 C CA . PRO A 1 411 ? -12.521 10.674 -4.436 1.00 93.38 411 PRO A CA 1
ATOM 3145 C C . PRO A 1 411 ? -11.714 11.926 -4.788 1.00 93.38 411 PRO A C 1
ATOM 3147 O O . PRO A 1 411 ? -11.451 12.769 -3.931 1.00 93.38 411 PRO A O 1
ATOM 3150 N N . PHE A 1 412 ? -11.380 12.071 -6.062 1.00 95.38 412 PHE A N 1
ATOM 3151 C CA . PHE A 1 412 ? -10.758 13.276 -6.604 1.00 95.38 412 PHE A CA 1
ATOM 3152 C C . PHE A 1 412 ? -11.294 13.553 -8.004 1.00 95.38 412 PHE A C 1
ATOM 3154 O O . PHE A 1 412 ? -11.857 12.677 -8.655 1.00 95.38 412 PHE A O 1
ATOM 3161 N N . TYR A 1 413 ? -11.132 14.776 -8.484 1.00 95.94 413 TYR A N 1
ATOM 3162 C CA . TYR A 1 413 ? -11.397 15.136 -9.868 1.00 95.94 413 TYR A CA 1
ATOM 3163 C C . TYR A 1 413 ? -10.096 15.150 -10.662 1.00 95.94 413 TYR A C 1
ATOM 3165 O O . TYR A 1 413 ? -9.122 15.753 -10.224 1.00 95.94 413 TYR A O 1
ATOM 3173 N N . ALA A 1 414 ? -10.073 14.550 -11.847 1.00 94.31 414 ALA A N 1
ATOM 3174 C CA . ALA A 1 414 ? -8.908 14.557 -12.729 1.00 94.31 414 ALA A CA 1
ATOM 3175 C C . ALA A 1 414 ? -9.214 15.254 -14.050 1.00 94.31 414 ALA A C 1
ATOM 3177 O O . ALA A 1 414 ? -10.269 15.017 -14.643 1.00 94.31 414 ALA A O 1
ATOM 3178 N N . ALA A 1 415 ? -8.293 16.092 -14.535 1.00 93.56 415 ALA A N 1
ATOM 3179 C CA . ALA A 1 415 ? -8.458 16.734 -15.836 1.00 93.56 415 ALA A CA 1
ATOM 3180 C C . ALA A 1 415 ? -8.551 15.678 -16.946 1.00 93.56 415 ALA A C 1
ATOM 3182 O O . ALA A 1 415 ? -7.807 14.695 -16.944 1.00 93.56 415 ALA A O 1
ATOM 3183 N N . THR A 1 416 ? -9.463 15.871 -17.903 1.00 88.81 416 THR A N 1
ATOM 3184 C CA . THR A 1 416 ? -9.706 14.897 -18.984 1.00 88.81 416 THR A CA 1
ATOM 3185 C C . THR A 1 416 ? -8.537 14.767 -19.956 1.00 88.81 416 THR A C 1
ATOM 3187 O O . THR A 1 416 ? -8.478 13.793 -20.699 1.00 88.81 416 THR A O 1
ATOM 3190 N N . THR A 1 417 ? -7.631 15.744 -19.962 1.00 87.75 417 THR A N 1
ATOM 3191 C CA . THR A 1 417 ? -6.425 15.816 -20.793 1.00 87.75 417 THR A CA 1
ATOM 3192 C C . THR A 1 417 ? -5.278 16.407 -19.963 1.00 87.75 417 THR A C 1
ATOM 3194 O O . THR A 1 417 ? -5.551 17.119 -18.986 1.00 87.75 417 THR A O 1
ATOM 3197 N N . PRO A 1 418 ? -4.009 16.185 -20.348 1.00 91.19 418 PRO A N 1
ATOM 3198 C CA . PRO A 1 418 ? -2.908 17.057 -19.956 1.00 91.19 418 PRO A CA 1
ATOM 3199 C C . PRO A 1 418 ? -3.225 18.538 -20.194 1.00 91.19 418 PRO A C 1
ATOM 3201 O O . PRO A 1 418 ? -4.106 18.904 -20.983 1.00 91.19 418 PRO A O 1
ATOM 3204 N N . VAL A 1 419 ? -2.474 19.406 -19.521 1.00 94.00 419 VAL A N 1
ATOM 3205 C CA . VAL A 1 419 ? -2.565 20.849 -19.732 1.00 94.00 419 VAL A CA 1
ATOM 3206 C C . VAL A 1 419 ? -2.169 21.172 -21.169 1.00 94.00 419 VAL A C 1
ATOM 3208 O O . VAL A 1 419 ? -1.089 20.815 -21.635 1.00 94.00 419 VAL A O 1
ATOM 3211 N N . THR A 1 420 ? -3.049 21.875 -21.873 1.00 92.50 420 THR A N 1
ATOM 3212 C CA . THR A 1 420 ? -2.821 22.275 -23.266 1.00 92.50 420 THR A CA 1
ATOM 3213 C C . THR A 1 420 ? -1.972 23.541 -23.372 1.00 92.50 420 THR A C 1
ATOM 3215 O O . THR A 1 420 ? -1.919 24.354 -22.444 1.00 92.50 420 THR A O 1
ATOM 3218 N N . VAL A 1 421 ? -1.367 23.767 -24.541 1.00 92.19 421 VAL A N 1
ATOM 3219 C CA . VAL A 1 421 ? -0.628 25.003 -24.851 1.00 92.19 421 VAL A CA 1
ATOM 3220 C C . VAL A 1 421 ? -1.490 26.249 -24.617 1.00 92.19 421 VAL A C 1
ATOM 3222 O O . VAL A 1 421 ? -0.997 27.228 -24.068 1.00 92.19 421 VAL A O 1
ATOM 3225 N N . GLU A 1 422 ? -2.778 26.233 -24.974 1.00 93.69 422 GLU A N 1
ATOM 3226 C CA . GLU A 1 422 ? -3.685 27.365 -24.722 1.00 93.69 422 GLU A CA 1
ATOM 3227 C C . GLU A 1 422 ? -3.924 27.609 -23.225 1.00 93.69 422 GLU A C 1
ATOM 3229 O O . GLU A 1 422 ? -3.886 28.756 -22.777 1.00 93.69 422 GLU A O 1
ATOM 3234 N N . GLN A 1 423 ? -4.149 26.554 -22.437 1.00 95.56 423 GLN A N 1
ATOM 3235 C CA . GLN A 1 423 ? -4.347 26.681 -20.988 1.00 95.56 423 GLN A CA 1
ATOM 3236 C C . GLN A 1 423 ? -3.082 27.205 -20.298 1.00 95.56 423 GLN A C 1
ATOM 3238 O O . GLN A 1 423 ? -3.165 28.116 -19.473 1.00 95.56 423 GLN A O 1
ATOM 3243 N N . PHE A 1 424 ? -1.911 26.691 -20.682 1.00 96.81 424 PHE A N 1
ATOM 3244 C CA . PHE A 1 424 ? -0.627 27.146 -20.151 1.00 96.81 424 PHE A CA 1
ATOM 3245 C C . PHE A 1 424 ? -0.294 28.579 -20.592 1.00 96.81 424 PHE A C 1
ATOM 3247 O O . PHE A 1 424 ? 0.160 29.398 -19.794 1.00 96.81 424 PHE A O 1
ATOM 3254 N N . HIS A 1 425 ? -0.603 28.938 -21.842 1.00 96.25 425 HIS A N 1
ATOM 3255 C CA . HIS A 1 425 ? -0.440 30.302 -22.341 1.00 96.25 425 HIS A CA 1
ATOM 3256 C C . HIS A 1 425 ? -1.263 31.308 -21.526 1.00 96.25 425 HIS A C 1
ATOM 3258 O O . HIS A 1 425 ? -0.781 32.405 -21.239 1.00 96.25 425 HIS A O 1
ATOM 3264 N N . ARG A 1 426 ? -2.491 30.955 -21.123 1.00 96.31 426 ARG A N 1
ATOM 3265 C CA . ARG A 1 426 ? -3.320 31.809 -20.254 1.00 96.31 426 ARG A CA 1
ATOM 3266 C C . ARG A 1 426 ? -2.690 32.024 -18.883 1.00 96.31 426 ARG A C 1
ATOM 3268 O O . ARG A 1 426 ? -2.690 33.160 -18.422 1.00 96.31 426 ARG A O 1
ATOM 3275 N N . PHE A 1 427 ? -2.119 30.983 -18.278 1.00 96.62 427 PHE A N 1
ATOM 3276 C CA . PHE A 1 427 ? -1.353 31.096 -17.033 1.00 96.62 427 PHE A CA 1
ATOM 3277 C C . PHE A 1 427 ? -0.192 32.089 -17.175 1.00 96.62 427 PHE A C 1
ATOM 3279 O O . PHE A 1 427 ? -0.127 33.071 -16.434 1.00 96.62 427 PHE A O 1
ATOM 3286 N N . VAL A 1 428 ? 0.682 31.879 -18.163 1.00 97.19 428 VAL A N 1
ATOM 3287 C CA . VAL A 1 428 ? 1.846 32.747 -18.412 1.00 97.19 428 VAL A CA 1
ATOM 3288 C C . VAL A 1 428 ? 1.402 34.186 -18.678 1.00 97.19 428 VAL A C 1
ATOM 3290 O O . VAL A 1 428 ? 1.967 35.122 -18.120 1.00 97.19 428 VAL A O 1
ATOM 3293 N N . THR A 1 429 ? 0.360 34.377 -19.488 1.00 96.50 429 THR A N 1
ATOM 3294 C CA . THR A 1 429 ? -0.156 35.712 -19.830 1.00 96.50 429 THR A CA 1
ATOM 3295 C C . THR A 1 429 ? -0.743 36.424 -18.613 1.00 96.50 429 THR A C 1
ATOM 3297 O O . THR A 1 429 ? -0.502 37.612 -18.427 1.00 96.50 429 THR A O 1
ATOM 3300 N N . ALA A 1 430 ? -1.507 35.713 -17.779 1.00 95.06 430 ALA A N 1
ATOM 3301 C CA . ALA A 1 430 ? -2.171 36.293 -16.614 1.00 95.06 430 ALA A CA 1
ATOM 3302 C C . ALA A 1 430 ? -1.192 36.673 -15.496 1.00 95.06 430 ALA A C 1
ATOM 3304 O O . ALA A 1 430 ? -1.455 37.604 -14.740 1.00 95.06 430 ALA A O 1
ATOM 3305 N N . THR A 1 431 ? -0.078 35.950 -15.382 1.00 96.81 431 THR A N 1
ATOM 3306 C CA . THR A 1 431 ? 0.875 36.097 -14.271 1.00 96.81 431 THR A CA 1
ATOM 3307 C C . THR A 1 431 ? 2.169 36.806 -14.659 1.00 96.81 431 THR A C 1
ATOM 3309 O O . THR A 1 431 ? 2.903 37.255 -13.783 1.00 96.81 431 THR A O 1
ATOM 3312 N N . GLY A 1 432 ? 2.483 36.882 -15.955 1.00 95.75 432 GLY A N 1
ATOM 3313 C CA . GLY A 1 432 ? 3.810 37.269 -16.436 1.00 95.75 432 GLY A CA 1
ATOM 3314 C C . GLY A 1 432 ? 4.898 36.234 -16.121 1.00 95.75 432 GLY A C 1
ATOM 3315 O O . GLY A 1 432 ? 6.081 36.568 -16.173 1.00 95.75 432 GLY A O 1
ATOM 3316 N N . TYR A 1 433 ? 4.519 35.001 -15.761 1.00 96.94 433 TYR A N 1
ATOM 3317 C CA . TYR A 1 433 ? 5.450 33.949 -15.360 1.00 96.94 433 TYR A CA 1
ATOM 3318 C C . TYR A 1 433 ? 6.437 33.604 -16.481 1.00 96.94 433 TYR A C 1
ATOM 3320 O O . TYR A 1 433 ? 6.045 33.406 -17.627 1.00 96.94 433 TYR A O 1
ATOM 3328 N N . GLN A 1 434 ? 7.721 33.492 -16.139 1.00 96.12 434 GLN A N 1
ATOM 3329 C CA . GLN A 1 434 ? 8.759 32.988 -17.039 1.00 96.12 434 GLN A CA 1
ATOM 3330 C C . GLN A 1 434 ? 9.130 31.564 -16.641 1.00 96.12 434 GLN A C 1
ATOM 3332 O O . GLN A 1 434 ? 9.511 31.312 -15.490 1.00 96.12 434 GLN A O 1
ATOM 3337 N N . THR A 1 435 ? 9.037 30.649 -17.606 1.00 96.38 435 THR A N 1
ATOM 3338 C CA . THR A 1 435 ? 9.377 29.240 -17.386 1.00 96.38 435 THR A CA 1
ATOM 3339 C C . THR A 1 435 ? 10.866 29.046 -17.139 1.00 96.38 435 THR A C 1
ATOM 3341 O O . THR A 1 435 ? 11.690 29.901 -17.477 1.00 96.38 435 THR A O 1
ATOM 3344 N N . GLU A 1 436 ? 11.246 27.900 -16.579 1.00 94.69 436 GLU A N 1
ATOM 3345 C CA . GLU A 1 436 ? 12.662 27.577 -16.382 1.00 94.69 436 GLU A CA 1
ATOM 3346 C C . GLU A 1 436 ? 13.461 27.559 -17.682 1.00 94.69 436 GLU A C 1
ATOM 3348 O O . GLU A 1 436 ? 14.584 28.061 -17.702 1.00 94.69 436 GLU A O 1
ATOM 3353 N N . ALA A 1 437 ? 12.852 27.084 -18.774 1.00 92.88 437 ALA A N 1
ATOM 3354 C CA . ALA A 1 437 ? 13.445 27.150 -20.106 1.00 92.88 437 ALA A CA 1
ATOM 3355 C C . ALA A 1 437 ? 13.753 28.592 -20.547 1.00 92.88 437 ALA A C 1
ATOM 3357 O O . ALA A 1 437 ? 14.684 28.811 -21.311 1.00 92.88 437 ALA A O 1
ATOM 3358 N N . GLU A 1 438 ? 13.000 29.582 -20.072 1.00 93.94 438 GLU A N 1
ATOM 3359 C CA . GLU A 1 438 ? 13.165 30.982 -20.472 1.00 93.94 438 GLU A CA 1
ATOM 3360 C C . GLU A 1 438 ? 14.108 31.762 -19.550 1.00 93.94 438 GLU A C 1
ATOM 3362 O O . GLU A 1 438 ? 14.784 32.678 -20.014 1.00 93.94 438 GLU A O 1
ATOM 3367 N N . ARG A 1 439 ? 14.166 31.419 -18.256 1.00 93.94 439 ARG A N 1
ATOM 3368 C CA . ARG A 1 439 ? 14.868 32.234 -17.246 1.00 93.94 439 ARG A CA 1
ATOM 3369 C C . ARG A 1 439 ? 16.265 31.745 -16.872 1.00 93.94 439 ARG A C 1
ATOM 3371 O O . ARG A 1 439 ? 17.072 32.549 -16.418 1.00 93.94 439 ARG A O 1
ATOM 3378 N N . ASP A 1 440 ? 16.558 30.447 -17.005 1.00 90.94 440 ASP A N 1
ATOM 3379 C CA . ASP A 1 440 ? 17.808 29.870 -16.476 1.00 90.94 440 ASP A CA 1
ATOM 3380 C C . ASP A 1 440 ? 18.996 29.919 -17.454 1.00 90.94 440 ASP A C 1
ATOM 3382 O O . ASP A 1 440 ? 20.101 29.490 -17.118 1.00 90.94 440 ASP A O 1
ATOM 3386 N N . GLY A 1 441 ? 18.774 30.440 -18.663 1.00 89.12 441 GLY A N 1
ATOM 3387 C CA . GLY A 1 441 ? 19.805 30.599 -19.683 1.00 89.12 441 GLY A CA 1
ATOM 3388 C C . GLY A 1 441 ? 20.200 29.310 -20.416 1.00 89.12 441 GLY A C 1
ATOM 3389 O O . GLY A 1 441 ? 21.122 29.348 -21.229 1.00 89.12 441 GLY A O 1
ATOM 3390 N N . LYS A 1 442 ? 19.535 28.175 -20.163 1.00 90.12 442 LYS A N 1
ATOM 3391 C CA . LYS A 1 442 ? 19.822 26.899 -20.844 1.00 90.12 442 LYS A CA 1
ATOM 3392 C C . LYS A 1 442 ? 18.822 26.576 -21.951 1.00 90.12 442 LYS A C 1
ATOM 3394 O O . LYS A 1 442 ? 19.156 25.812 -22.850 1.00 90.12 442 LYS A O 1
ATOM 3399 N N . GLY A 1 443 ? 17.611 27.136 -21.899 1.00 93.31 443 GLY A N 1
ATOM 3400 C CA . GLY A 1 443 ? 16.573 26.825 -22.878 1.00 93.31 443 GLY A CA 1
ATOM 3401 C C . GLY A 1 443 ? 15.947 25.446 -22.686 1.00 93.31 443 GLY A C 1
ATOM 3402 O O . GLY A 1 443 ? 16.007 24.854 -21.606 1.00 93.31 443 GLY A O 1
ATOM 3403 N N . GLY A 1 444 ? 15.311 24.945 -23.731 1.00 92.94 444 GLY A N 1
ATOM 3404 C CA . GLY A 1 444 ? 14.645 23.650 -23.794 1.00 92.94 444 GLY A CA 1
ATOM 3405 C C . GLY A 1 444 ? 15.210 22.799 -24.918 1.00 92.94 444 GLY A C 1
ATOM 3406 O O . GLY A 1 444 ? 16.252 23.107 -25.492 1.00 92.94 444 GLY A O 1
ATOM 3407 N N . TRP A 1 445 ? 14.516 21.722 -25.246 1.00 90.12 445 TRP A N 1
ATOM 3408 C CA . TRP A 1 445 ? 14.893 20.873 -26.367 1.00 90.12 445 TRP A CA 1
ATOM 3409 C C . TRP A 1 445 ? 13.986 21.109 -27.569 1.00 90.12 445 TRP A C 1
ATOM 3411 O O . TRP A 1 445 ? 12.843 21.548 -27.413 1.00 90.12 445 TRP A O 1
ATOM 3421 N N . GLY A 1 446 ? 14.470 20.810 -28.770 1.00 86.69 446 GLY A N 1
ATOM 3422 C CA . GLY A 1 446 ? 13.693 21.046 -29.975 1.00 86.69 446 GLY A CA 1
ATOM 3423 C C . GLY A 1 446 ? 14.303 20.459 -31.236 1.00 86.69 446 GLY A C 1
ATOM 3424 O O . GLY A 1 446 ? 15.376 19.858 -31.237 1.00 86.69 446 GLY A O 1
ATOM 3425 N N . TRP A 1 447 ? 13.566 20.614 -32.328 1.00 83.88 447 TRP A N 1
ATOM 3426 C CA . TRP A 1 447 ? 14.004 20.217 -33.660 1.00 83.88 447 TRP A CA 1
ATOM 3427 C C . TRP A 1 447 ? 14.849 21.321 -34.293 1.00 83.88 447 TRP A C 1
ATOM 3429 O O . TRP A 1 447 ? 14.383 22.452 -34.447 1.00 83.88 447 TRP A O 1
ATOM 3439 N N . ASN A 1 448 ? 16.063 20.978 -34.712 1.00 81.38 448 ASN A N 1
ATOM 3440 C CA . ASN A 1 448 ? 16.907 21.833 -35.530 1.00 81.38 448 ASN A CA 1
ATOM 3441 C C . ASN A 1 448 ? 16.688 21.484 -37.014 1.00 81.38 448 ASN A C 1
ATOM 3443 O O . ASN A 1 448 ? 17.137 20.426 -37.467 1.00 81.38 448 ASN A O 1
ATOM 3447 N N . PRO A 1 449 ? 16.019 22.353 -37.796 1.00 75.94 449 PRO A N 1
ATOM 3448 C CA . PRO A 1 449 ? 15.757 22.080 -39.203 1.00 75.94 449 PRO A CA 1
ATOM 3449 C C . PRO A 1 449 ? 17.018 22.131 -40.076 1.00 75.94 449 PRO A C 1
ATOM 3451 O O . PRO A 1 449 ? 17.040 21.483 -41.115 1.00 75.94 449 PRO A O 1
ATOM 3454 N N . GLN A 1 450 ? 18.068 22.859 -39.677 1.00 77.94 450 GLN A N 1
ATOM 3455 C CA . GLN A 1 450 ? 19.324 22.948 -40.430 1.00 77.94 450 GLN A CA 1
ATOM 3456 C C . GLN A 1 450 ? 20.172 21.683 -40.288 1.00 77.94 450 GLN A C 1
ATOM 3458 O O . GLN A 1 450 ? 20.737 21.206 -41.266 1.00 77.94 450 GLN A O 1
ATOM 3463 N N . ALA A 1 451 ? 20.263 21.147 -39.073 1.00 73.56 451 ALA A N 1
ATOM 3464 C CA . ALA A 1 451 ? 20.981 19.909 -38.786 1.00 73.56 451 ALA A CA 1
ATOM 3465 C C . ALA A 1 451 ? 20.102 18.661 -38.979 1.00 73.56 451 ALA A C 1
ATOM 3467 O O . ALA A 1 451 ? 20.579 17.541 -38.810 1.00 73.56 451 ALA A O 1
ATOM 3468 N N . THR A 1 452 ? 18.819 18.850 -39.318 1.00 73.38 452 THR A N 1
ATOM 3469 C CA . THR A 1 452 ? 17.815 17.783 -39.480 1.00 73.38 452 THR A CA 1
ATOM 3470 C C . THR A 1 452 ? 17.810 16.805 -38.306 1.00 73.38 452 THR A C 1
ATOM 3472 O O . THR A 1 452 ? 17.668 15.598 -38.478 1.00 73.38 452 THR A O 1
ATOM 3475 N N . THR A 1 453 ? 18.013 17.335 -37.101 1.00 70.00 453 THR A N 1
ATOM 3476 C CA . THR A 1 453 ? 18.202 16.536 -35.894 1.00 70.00 453 THR A CA 1
ATOM 3477 C C . THR A 1 453 ? 17.501 17.168 -34.704 1.00 70.00 453 THR A C 1
ATOM 3479 O O . THR A 1 453 ? 17.180 18.359 -34.688 1.00 70.00 453 THR A O 1
ATOM 3482 N N . TYR A 1 454 ? 17.259 16.344 -33.696 1.00 74.75 454 TYR A N 1
ATOM 3483 C CA . TYR A 1 454 ? 16.786 16.782 -32.399 1.00 74.75 454 TYR A CA 1
ATOM 3484 C C . TYR A 1 454 ? 17.976 17.107 -31.498 1.00 74.75 454 TYR A C 1
ATOM 3486 O O . TYR A 1 454 ? 18.906 16.313 -31.374 1.00 74.75 454 TYR A O 1
ATOM 3494 N N . GLU A 1 455 ? 17.948 18.268 -30.853 1.00 80.44 455 GLU A N 1
ATOM 3495 C CA . GLU A 1 455 ? 19.057 18.728 -30.022 1.00 80.44 455 GLU A CA 1
ATOM 3496 C C . GLU A 1 455 ? 18.577 19.633 -28.883 1.00 80.44 455 GLU A C 1
ATOM 3498 O O . GLU A 1 455 ? 17.456 20.152 -28.873 1.00 80.44 455 GLU A O 1
ATOM 3503 N N . GLY A 1 456 ? 19.441 19.811 -27.890 1.00 85.31 456 GLY A N 1
ATOM 3504 C CA . GLY A 1 456 ? 19.130 20.582 -26.701 1.00 85.31 456 GLY A CA 1
ATOM 3505 C C . GLY A 1 456 ? 19.979 20.179 -25.494 1.00 85.31 456 GLY A C 1
ATOM 3506 O O . GLY A 1 456 ? 20.775 19.244 -25.582 1.00 85.31 456 GLY A O 1
ATOM 3507 N N . PRO A 1 457 ? 19.813 20.882 -24.362 1.00 88.88 457 PRO A N 1
ATOM 3508 C CA . PRO A 1 457 ? 19.008 22.097 -24.234 1.00 88.88 457 PRO A CA 1
ATOM 3509 C C . PRO A 1 457 ? 19.661 23.307 -24.947 1.00 88.88 457 PRO A C 1
ATOM 3511 O O . PRO A 1 457 ? 20.881 23.464 -24.899 1.00 88.88 457 PRO A O 1
ATOM 3514 N N . ARG A 1 458 ? 18.865 24.142 -25.635 1.00 90.94 458 ARG A N 1
ATOM 3515 C CA . ARG A 1 458 ? 19.293 25.375 -26.332 1.00 90.94 458 ARG A CA 1
ATOM 3516 C C . ARG A 1 458 ? 18.302 26.521 -26.102 1.00 90.94 458 ARG A C 1
ATOM 3518 O O . ARG A 1 458 ? 17.094 26.292 -26.062 1.00 90.94 458 ARG A O 1
ATOM 3525 N N . LEU A 1 459 ? 18.811 27.753 -25.987 1.00 91.31 459 LEU A N 1
ATOM 3526 C CA . LEU A 1 459 ? 18.063 28.972 -25.619 1.00 91.31 459 LEU A CA 1
ATOM 3527 C C . LEU A 1 459 ? 16.853 29.278 -26.510 1.00 91.31 459 LEU A C 1
ATOM 3529 O O . LEU A 1 459 ? 15.840 29.790 -26.039 1.00 91.31 459 LEU A O 1
ATOM 3533 N N . GLU A 1 460 ? 16.962 28.986 -27.798 1.00 90.81 460 GLU A N 1
ATOM 3534 C CA . GLU A 1 460 ? 15.903 29.189 -28.782 1.00 90.81 460 GLU A CA 1
ATOM 3535 C C . GLU A 1 460 ? 14.710 28.245 -28.595 1.00 90.81 460 GLU A C 1
ATOM 3537 O O . GLU A 1 460 ? 13.623 28.537 -29.099 1.00 90.81 460 GLU A O 1
ATOM 3542 N N . PHE A 1 461 ? 14.891 27.140 -27.866 1.00 92.75 461 PHE A N 1
ATOM 3543 C CA . PHE A 1 461 ? 13.842 26.162 -27.634 1.00 92.75 461 PHE A CA 1
ATOM 3544 C C . PHE A 1 461 ? 13.162 26.359 -26.280 1.00 92.75 461 PHE A C 1
ATOM 3546 O O . PHE A 1 461 ? 13.810 26.597 -25.267 1.00 92.75 461 PHE A O 1
ATOM 3553 N N . ASN A 1 462 ? 11.835 26.254 -26.250 1.00 92.62 462 ASN A N 1
ATOM 3554 C CA . ASN A 1 462 ? 11.006 26.313 -25.042 1.00 92.62 462 ASN A CA 1
ATOM 3555 C C . ASN A 1 462 ? 9.581 25.814 -25.356 1.00 92.62 462 ASN A C 1
ATOM 3557 O O . ASN A 1 462 ? 9.324 25.261 -26.426 1.00 92.62 462 ASN A O 1
ATOM 3561 N N . TRP A 1 463 ? 8.642 26.004 -24.428 1.00 92.31 463 TRP A N 1
ATOM 3562 C CA . TRP A 1 463 ? 7.244 25.587 -24.579 1.00 92.31 463 TRP A CA 1
ATOM 3563 C C . TRP A 1 463 ? 6.486 26.307 -25.715 1.00 92.31 463 TRP A C 1
ATOM 3565 O O . TRP A 1 463 ? 5.519 25.761 -26.242 1.00 92.31 463 TRP A O 1
ATOM 3575 N N . LYS A 1 464 ? 6.923 27.510 -26.127 1.00 90.06 464 LYS A N 1
ATOM 3576 C CA . LYS A 1 464 ? 6.370 28.264 -27.275 1.00 90.06 464 LYS A CA 1
ATOM 3577 C C . LYS A 1 464 ? 7.046 27.905 -28.593 1.00 90.06 464 LYS A C 1
ATOM 3579 O O . LYS A 1 464 ? 6.430 28.027 -29.649 1.00 90.06 464 LYS A O 1
ATOM 3584 N N . ALA A 1 465 ? 8.319 27.526 -28.537 1.00 88.31 465 ALA A N 1
ATOM 3585 C CA . ALA A 1 465 ? 9.164 27.310 -29.702 1.00 88.31 465 ALA A CA 1
ATOM 3586 C C . ALA A 1 465 ? 9.899 25.974 -29.571 1.00 88.31 465 ALA A C 1
ATOM 3588 O O . ALA A 1 465 ? 10.979 25.900 -29.005 1.00 88.31 465 ALA A O 1
ATOM 3589 N N . THR A 1 466 ? 9.327 24.900 -30.104 1.00 85.50 466 THR A N 1
ATOM 3590 C CA . THR A 1 466 ? 9.927 23.552 -30.076 1.00 85.50 466 THR A CA 1
ATOM 3591 C C . THR A 1 466 ? 10.701 23.221 -31.359 1.00 85.50 466 THR A C 1
ATOM 3593 O O . THR A 1 466 ? 11.160 22.098 -31.550 1.00 85.50 466 THR A O 1
ATOM 3596 N N . GLY A 1 467 ? 10.825 24.180 -32.283 1.00 80.69 467 GLY A N 1
ATOM 3597 C CA . GLY A 1 467 ? 11.438 23.978 -33.603 1.00 80.69 467 GLY A CA 1
ATOM 3598 C C . GLY A 1 467 ? 10.504 23.365 -34.656 1.00 80.69 467 GLY A C 1
ATOM 3599 O O . GLY A 1 467 ? 10.871 23.283 -35.826 1.00 80.69 467 GLY A O 1
ATOM 3600 N N . ARG A 1 468 ? 9.272 22.991 -34.281 1.00 78.12 468 ARG A N 1
ATOM 3601 C CA . ARG A 1 468 ? 8.183 22.629 -35.205 1.00 78.12 468 ARG A CA 1
ATOM 3602 C C . ARG A 1 468 ? 6.856 23.240 -34.747 1.00 78.12 468 ARG A C 1
ATOM 3604 O O . ARG A 1 468 ? 6.746 23.739 -33.630 1.00 78.12 468 ARG A O 1
ATOM 3611 N N . ARG A 1 469 ? 5.851 23.260 -35.629 1.00 69.94 469 ARG A N 1
ATOM 3612 C CA . ARG A 1 469 ? 4.529 23.821 -35.308 1.00 69.94 469 ARG A CA 1
ATOM 3613 C C . ARG A 1 469 ? 3.759 22.880 -34.377 1.00 69.94 469 ARG A C 1
ATOM 3615 O O . ARG A 1 469 ? 3.629 21.703 -34.684 1.00 69.94 469 ARG A O 1
ATOM 3622 N N . SER A 1 470 ? 3.186 23.442 -33.314 1.00 72.19 470 SER A N 1
ATOM 3623 C CA . SER A 1 470 ? 2.210 22.783 -32.439 1.00 72.19 470 SER A CA 1
ATOM 3624 C C . SER A 1 470 ? 0.921 23.605 -32.402 1.00 72.19 470 SER A C 1
ATOM 3626 O O . SER A 1 470 ? 0.955 24.837 -32.420 1.00 72.19 470 SER A O 1
ATOM 3628 N N . SER A 1 471 ? -0.233 22.941 -32.358 1.00 80.31 471 SER A N 1
ATOM 3629 C CA . SER A 1 471 ? -1.529 23.615 -32.192 1.00 80.31 471 SER A CA 1
ATOM 3630 C C . SER A 1 471 ? -1.815 23.935 -30.720 1.00 80.31 471 SER A C 1
ATOM 3632 O O . SER A 1 471 ? -1.285 23.300 -29.813 1.00 80.31 471 SER A O 1
ATOM 3634 N N . LYS A 1 472 ? -2.744 24.866 -30.487 1.00 85.62 472 LYS A N 1
ATOM 3635 C CA . LYS A 1 472 ? -3.243 25.252 -29.157 1.00 85.62 472 LYS A CA 1
ATOM 3636 C C . LYS A 1 472 ? -3.832 24.106 -28.322 1.00 85.62 472 LYS A C 1
ATOM 3638 O O . LYS A 1 472 ? -3.889 24.229 -27.104 1.00 85.62 472 LYS A O 1
ATOM 3643 N N . GLN A 1 473 ? -4.294 23.039 -28.978 1.00 83.25 473 GLN A N 1
ATOM 3644 C CA . GLN A 1 473 ? -4.926 21.876 -28.343 1.00 83.25 473 GLN A CA 1
ATOM 3645 C C . GLN A 1 473 ? -3.926 20.783 -27.955 1.00 83.25 473 GLN A C 1
ATOM 3647 O O . GLN A 1 473 ? -4.312 19.833 -27.286 1.00 83.25 473 GLN A O 1
ATOM 3652 N N . HIS A 1 474 ? -2.666 20.896 -28.379 1.00 84.44 474 HIS A N 1
ATOM 3653 C CA . HIS A 1 474 ? -1.632 19.958 -27.958 1.00 84.44 474 HIS A CA 1
ATOM 3654 C C . HIS A 1 474 ? -1.319 20.144 -26.480 1.00 84.44 474 HIS A C 1
ATOM 3656 O O . HIS A 1 474 ? -1.398 21.265 -25.962 1.00 84.44 474 HIS A O 1
ATOM 3662 N N . SER A 1 475 ? -0.898 19.061 -25.834 1.00 89.31 475 SER A N 1
ATOM 3663 C CA . SER A 1 475 ? -0.298 19.112 -24.508 1.00 89.31 475 SER A CA 1
ATOM 3664 C C . SER A 1 475 ? 0.921 20.043 -24.525 1.00 89.31 475 SER A C 1
ATOM 3666 O O . SER A 1 475 ? 1.692 20.074 -25.490 1.00 89.31 475 SER A O 1
ATOM 3668 N N . VAL A 1 476 ? 1.083 20.841 -23.472 1.00 92.56 476 VAL A N 1
ATOM 3669 C CA . VAL A 1 476 ? 2.266 21.688 -23.315 1.00 92.56 476 VAL A CA 1
ATOM 3670 C C . VAL A 1 476 ? 3.491 20.820 -23.010 1.00 92.56 476 VAL A C 1
ATOM 3672 O O . VAL A 1 476 ? 3.406 19.868 -22.236 1.00 92.56 476 VAL A O 1
ATOM 3675 N N . VAL A 1 477 ? 4.627 21.153 -23.624 1.00 91.88 477 VAL A N 1
ATOM 3676 C CA . VAL A 1 477 ? 5.909 20.443 -23.473 1.00 91.88 477 VAL A CA 1
ATOM 3677 C C . VAL A 1 477 ? 7.039 21.426 -23.173 1.00 91.88 477 VAL A C 1
ATOM 3679 O O . VAL A 1 477 ? 6.821 22.635 -23.217 1.00 91.88 477 VAL A O 1
ATOM 3682 N N . ASN A 1 478 ? 8.253 20.945 -22.881 1.00 93.44 478 ASN A N 1
ATOM 3683 C CA . ASN A 1 478 ? 9.364 21.773 -22.381 1.00 93.44 478 ASN A CA 1
ATOM 3684 C C . ASN A 1 478 ? 9.015 22.526 -21.082 1.00 93.44 478 ASN A C 1
ATOM 3686 O O . ASN A 1 478 ? 9.542 23.609 -20.825 1.00 93.44 478 ASN A O 1
ATOM 3690 N N . VAL A 1 479 ? 8.153 21.936 -20.253 1.00 95.69 479 VAL A N 1
ATOM 3691 C CA . VAL A 1 479 ? 7.771 22.467 -18.940 1.00 95.69 479 VAL A CA 1
ATOM 3692 C C . VAL A 1 479 ? 8.366 21.607 -17.830 1.00 95.69 479 VAL A C 1
ATOM 3694 O O . VAL A 1 479 ? 8.312 20.376 -17.874 1.00 95.69 479 VAL A O 1
ATOM 3697 N N . SER A 1 480 ? 8.966 22.266 -16.844 1.00 95.81 480 SER A N 1
ATOM 3698 C CA . SER A 1 480 ? 9.530 21.599 -15.670 1.00 95.81 480 SER A CA 1
ATOM 3699 C C . SER A 1 480 ? 8.459 21.277 -14.625 1.00 95.81 480 SER A C 1
ATOM 3701 O O . SER A 1 480 ? 7.346 21.811 -14.668 1.00 95.81 480 SER A O 1
ATOM 3703 N N . TRP A 1 481 ? 8.803 20.445 -13.642 1.00 96.00 481 TRP A N 1
ATOM 3704 C CA . TRP A 1 481 ? 7.945 20.204 -12.478 1.00 96.00 481 TRP A CA 1
ATOM 3705 C C . TRP A 1 481 ? 7.703 21.502 -11.688 1.00 96.00 481 TRP A C 1
ATOM 3707 O O . TRP A 1 481 ? 6.607 21.740 -11.178 1.00 96.00 481 TRP A O 1
ATOM 3717 N N . ASN A 1 482 ? 8.703 22.389 -11.648 1.00 95.06 482 ASN A N 1
ATOM 3718 C CA . ASN A 1 482 ? 8.584 23.713 -11.035 1.00 95.06 482 ASN A CA 1
ATOM 3719 C C . ASN A 1 482 ? 7.574 24.602 -11.783 1.00 95.06 482 ASN A C 1
ATOM 3721 O O . ASN A 1 482 ? 6.758 25.273 -11.151 1.00 95.06 482 ASN A O 1
ATOM 3725 N N . ASP A 1 483 ? 7.585 24.579 -13.120 1.00 98.00 483 ASP A N 1
ATOM 3726 C CA . ASP A 1 483 ? 6.622 25.324 -13.943 1.00 98.00 483 ASP A CA 1
ATOM 3727 C C . ASP A 1 483 ? 5.194 24.790 -13.768 1.00 98.00 483 ASP A C 1
ATOM 3729 O O . ASP A 1 483 ? 4.239 25.566 -13.680 1.00 98.00 483 ASP A O 1
ATOM 3733 N N . ALA A 1 484 ? 5.052 23.466 -13.667 1.00 97.81 484 ALA A N 1
ATOM 3734 C CA . ALA A 1 484 ? 3.777 22.809 -13.411 1.00 97.81 484 ALA A CA 1
ATOM 3735 C C . ALA A 1 484 ? 3.191 23.219 -12.046 1.00 97.81 484 ALA A C 1
ATOM 3737 O O . ALA A 1 484 ? 2.023 23.608 -11.961 1.00 97.81 484 ALA A O 1
ATOM 3738 N N . ASN A 1 485 ? 4.010 23.222 -10.988 1.00 96.88 485 ASN A N 1
ATOM 3739 C CA . ASN A 1 485 ? 3.583 23.669 -9.659 1.00 96.88 485 ASN A CA 1
ATOM 3740 C C . ASN A 1 485 ? 3.262 25.165 -9.599 1.00 96.88 485 ASN A C 1
ATOM 3742 O O . ASN A 1 485 ? 2.315 25.549 -8.916 1.00 96.88 485 ASN A O 1
ATOM 3746 N N . ALA A 1 486 ? 3.984 26.008 -10.341 1.00 97.62 486 ALA A N 1
ATOM 3747 C CA . ALA A 1 486 ? 3.659 27.430 -10.435 1.00 97.62 486 ALA A CA 1
ATOM 3748 C C . ALA A 1 486 ? 2.263 27.652 -11.047 1.00 97.62 486 ALA A C 1
ATOM 3750 O O . ALA A 1 486 ? 1.486 28.466 -10.542 1.00 97.62 486 ALA A O 1
ATOM 3751 N N . MET A 1 487 ? 1.903 26.885 -12.083 1.00 97.56 487 MET A N 1
ATOM 3752 C CA . MET A 1 487 ? 0.549 26.919 -12.638 1.00 97.56 487 MET A CA 1
ATOM 3753 C C . MET A 1 487 ? -0.489 26.402 -11.635 1.00 97.56 487 MET A C 1
ATOM 3755 O O . MET A 1 487 ? -1.526 27.037 -11.463 1.00 97.56 487 MET A O 1
ATOM 3759 N N . VAL A 1 488 ? -0.225 25.283 -10.955 1.00 97.50 488 VAL A N 1
ATOM 3760 C CA . VAL A 1 488 ? -1.105 24.737 -9.903 1.00 97.50 488 VAL A CA 1
ATOM 3761 C C . VAL A 1 488 ? -1.363 25.762 -8.797 1.00 97.50 488 VAL A C 1
ATOM 3763 O O . VAL A 1 488 ? -2.505 25.948 -8.374 1.00 97.50 488 VAL A O 1
ATOM 3766 N N . GLN A 1 489 ? -0.320 26.451 -8.338 1.00 96.56 489 GLN A N 1
ATOM 3767 C CA . GLN A 1 489 ? -0.443 27.504 -7.338 1.00 96.56 489 GLN A CA 1
ATOM 3768 C C . GLN A 1 489 ? -1.323 28.644 -7.856 1.00 96.56 489 GLN A C 1
ATOM 3770 O O . GLN A 1 489 ? -2.268 29.045 -7.180 1.00 96.56 489 GLN A O 1
ATOM 3775 N N . TRP A 1 490 ? -1.089 29.100 -9.087 1.00 96.50 490 TRP A N 1
ATOM 3776 C CA . TRP A 1 490 ? -1.917 30.128 -9.709 1.00 96.50 490 TRP A CA 1
ATOM 3777 C C . TRP A 1 490 ? -3.392 29.719 -9.839 1.00 96.50 490 TRP A C 1
ATOM 3779 O O . TRP A 1 490 ? -4.267 30.549 -9.579 1.00 96.50 490 TRP A O 1
ATOM 3789 N N . LEU A 1 491 ? -3.679 28.458 -10.190 1.00 95.00 491 LEU A N 1
ATOM 3790 C CA . LEU A 1 491 ? -5.043 27.922 -10.201 1.00 95.00 491 LEU A CA 1
ATOM 3791 C C . LEU A 1 491 ? -5.676 28.039 -8.808 1.00 95.00 491 LEU A C 1
ATOM 3793 O O . LEU A 1 491 ? -6.768 28.575 -8.688 1.00 95.00 491 LEU A O 1
ATOM 3797 N N . ASN A 1 492 ? -4.986 27.619 -7.746 1.00 94.56 492 ASN A N 1
ATOM 3798 C CA . ASN A 1 492 ? -5.510 27.721 -6.378 1.00 94.56 492 ASN A CA 1
ATOM 3799 C C . ASN A 1 492 ? -5.723 29.169 -5.906 1.00 94.56 492 ASN A C 1
ATOM 3801 O O . ASN A 1 492 ? -6.678 29.455 -5.180 1.00 94.56 492 ASN A O 1
ATOM 3805 N N . ASP A 1 493 ? -4.847 30.085 -6.313 1.00 91.44 493 ASP A N 1
ATOM 3806 C CA . ASP A 1 493 ? -4.933 31.489 -5.914 1.00 91.44 493 ASP A CA 1
ATOM 3807 C C . ASP A 1 493 ? -6.056 32.227 -6.656 1.00 91.44 493 ASP A C 1
ATOM 3809 O O . ASP A 1 493 ? -6.774 33.034 -6.049 1.00 91.44 493 ASP A O 1
ATOM 3813 N N . SER A 1 494 ? -6.231 31.916 -7.945 1.00 84.19 494 SER A N 1
ATOM 3814 C CA . SER A 1 494 ? -7.053 32.689 -8.888 1.00 84.19 494 SER A CA 1
ATOM 3815 C C . SER A 1 494 ? -8.390 32.035 -9.249 1.00 84.19 494 SER A C 1
ATOM 3817 O O . SER A 1 494 ? -9.310 32.736 -9.664 1.00 84.19 494 SER A O 1
ATOM 3819 N N . MET A 1 495 ? -8.517 30.714 -9.105 1.00 80.44 495 MET A N 1
ATOM 3820 C CA . MET A 1 495 ? -9.692 29.922 -9.495 1.00 80.44 495 MET A CA 1
ATOM 3821 C C . MET A 1 495 ? -10.322 29.307 -8.243 1.00 80.44 495 MET A C 1
ATOM 3823 O O . MET A 1 495 ? -9.939 28.237 -7.770 1.00 80.44 495 MET A O 1
ATOM 3827 N N . ARG A 1 496 ? -11.263 30.059 -7.656 1.00 77.56 496 ARG A N 1
ATOM 3828 C CA . ARG A 1 496 ? -11.927 29.753 -6.376 1.00 77.56 496 ARG A CA 1
ATOM 3829 C C . ARG A 1 496 ? -13.358 29.235 -6.539 1.00 77.56 496 ARG A C 1
ATOM 3831 O O . ARG A 1 496 ? -14.168 29.393 -5.631 1.00 77.56 496 ARG A O 1
ATOM 3838 N N . GLU A 1 497 ? -13.679 28.630 -7.682 1.00 84.19 497 GLU A N 1
ATOM 3839 C CA . GLU A 1 497 ? -14.995 28.040 -7.976 1.00 84.19 497 GLU A CA 1
ATOM 3840 C C . GLU A 1 497 ? -15.387 26.985 -6.932 1.00 84.19 497 GLU A C 1
ATOM 3842 O O . GLU A 1 497 ? -16.563 26.848 -6.596 1.00 84.19 497 GLU A O 1
ATOM 3847 N N . TRP A 1 498 ? -14.391 26.275 -6.389 1.00 86.62 498 TRP A N 1
ATOM 3848 C CA . TRP A 1 498 ? -14.549 25.237 -5.370 1.00 86.62 498 TRP A CA 1
ATOM 3849 C C . TRP A 1 498 ? -13.608 25.515 -4.197 1.00 86.62 498 TRP A C 1
ATOM 3851 O O . TRP A 1 498 ? -12.485 25.023 -4.143 1.00 86.62 498 TRP A O 1
ATOM 3861 N N . THR A 1 499 ? -14.051 26.361 -3.266 1.00 81.69 499 THR A N 1
ATOM 3862 C CA . THR A 1 499 ? -13.216 26.885 -2.168 1.00 81.69 499 THR A CA 1
ATOM 3863 C C . THR A 1 499 ? -12.727 25.821 -1.186 1.00 81.69 499 THR A C 1
ATOM 3865 O O . THR A 1 499 ? -11.717 26.043 -0.509 1.00 81.69 499 THR A O 1
ATOM 3868 N N . ASP A 1 500 ? -13.416 24.686 -1.126 1.00 86.12 500 ASP A N 1
ATOM 3869 C CA . ASP A 1 500 ? -13.119 23.540 -0.275 1.00 86.12 500 ASP A CA 1
ATOM 3870 C C . ASP A 1 500 ? -12.258 22.463 -0.956 1.00 86.12 500 ASP A C 1
ATOM 3872 O O . ASP A 1 500 ? -11.864 21.509 -0.294 1.00 86.12 500 ASP A O 1
ATOM 3876 N N . LEU A 1 501 ? -11.921 22.636 -2.238 1.00 89.12 501 LEU A N 1
ATOM 3877 C CA . LEU A 1 501 ? -11.011 21.763 -2.982 1.00 89.12 501 LEU A CA 1
ATOM 3878 C C . LEU A 1 501 ? -9.708 22.497 -3.327 1.00 89.12 501 LEU A C 1
ATOM 3880 O O . LEU A 1 501 ? -9.636 23.735 -3.309 1.00 89.12 501 LEU A O 1
ATOM 3884 N N . ARG A 1 502 ? -8.654 21.739 -3.642 1.00 94.75 502 ARG A N 1
ATOM 3885 C CA . ARG A 1 502 ? -7.367 22.286 -4.094 1.00 94.75 502 ARG A CA 1
ATOM 3886 C C . ARG A 1 502 ? -6.840 21.568 -5.326 1.00 94.75 502 ARG A C 1
ATOM 3888 O O . ARG A 1 502 ? -6.853 20.341 -5.402 1.00 94.75 502 ARG A O 1
ATOM 3895 N N . TYR A 1 503 ? -6.361 22.354 -6.287 1.00 96.25 503 TYR A N 1
ATOM 3896 C CA . TYR A 1 503 ? -5.609 21.855 -7.427 1.00 96.25 503 TYR A CA 1
ATOM 3897 C C . TYR A 1 503 ? -4.237 21.367 -6.978 1.00 96.25 503 TYR A C 1
ATOM 3899 O O . TYR A 1 503 ? -3.599 21.987 -6.125 1.00 96.25 503 TYR A O 1
ATOM 3907 N N . ARG A 1 504 ? -3.767 20.291 -7.600 1.00 96.69 504 ARG A N 1
ATOM 3908 C CA . ARG A 1 504 ? -2.416 19.743 -7.435 1.00 96.69 504 ARG A CA 1
ATOM 3909 C C . ARG A 1 504 ? -2.034 18.882 -8.634 1.00 96.69 504 ARG A C 1
ATOM 3911 O O . ARG A 1 504 ? -2.874 18.594 -9.489 1.00 96.69 504 ARG A O 1
ATOM 3918 N N . LEU A 1 505 ? -0.772 18.471 -8.699 1.00 96.38 505 LEU A N 1
ATOM 3919 C CA . LEU A 1 505 ? -0.375 17.368 -9.572 1.00 96.38 505 LEU A CA 1
ATOM 3920 C C . LEU A 1 505 ? -0.929 16.047 -8.998 1.00 96.38 505 LEU A C 1
ATOM 3922 O O . LEU A 1 505 ? -1.070 15.935 -7.774 1.00 96.38 505 LEU A O 1
ATOM 3926 N N . PRO A 1 506 ? -1.284 15.064 -9.845 1.00 94.12 506 PRO A N 1
ATOM 3927 C CA . PRO A 1 506 ? -1.695 13.746 -9.363 1.00 94.12 506 PRO A CA 1
ATOM 3928 C C . PRO A 1 506 ? -0.574 13.102 -8.543 1.00 94.12 506 PRO A C 1
ATOM 3930 O O . PRO A 1 506 ? 0.608 13.350 -8.810 1.00 94.12 506 PRO A O 1
ATOM 3933 N N . SER A 1 507 ? -0.933 12.260 -7.571 1.00 93.06 507 SER A N 1
ATOM 3934 C CA . SER A 1 507 ? 0.043 11.292 -7.072 1.00 93.06 507 SER A CA 1
ATOM 3935 C C . SER A 1 507 ? 0.339 10.232 -8.132 1.00 93.06 507 SER A C 1
ATOM 3937 O O . SER A 1 507 ? -0.471 9.994 -9.028 1.00 93.06 507 SER A O 1
ATOM 3939 N N . GLU A 1 508 ? 1.477 9.558 -8.013 1.00 88.19 508 GLU A N 1
ATOM 3940 C CA . GLU A 1 508 ? 1.840 8.409 -8.840 1.00 88.19 508 GLU A CA 1
ATOM 3941 C C . GLU A 1 508 ? 0.737 7.340 -8.797 1.00 88.19 508 GLU A C 1
ATOM 3943 O O . GLU A 1 508 ? 0.310 6.839 -9.835 1.00 88.19 508 GLU A O 1
ATOM 3948 N N . ALA A 1 509 ? 0.203 7.060 -7.606 1.00 88.31 509 ALA A N 1
ATOM 3949 C CA . ALA A 1 509 ? -0.906 6.132 -7.428 1.00 88.31 509 ALA A CA 1
ATOM 3950 C C . ALA A 1 509 ? -2.197 6.596 -8.115 1.00 88.31 509 ALA A C 1
ATOM 3952 O O . ALA A 1 509 ? -2.887 5.802 -8.751 1.00 88.31 509 ALA A O 1
ATOM 3953 N N . GLU A 1 510 ? -2.547 7.875 -8.008 1.00 91.06 510 GLU A N 1
ATOM 3954 C CA . GLU A 1 510 ? -3.717 8.412 -8.702 1.00 91.06 510 GLU A CA 1
ATOM 3955 C C . GLU A 1 510 ? -3.541 8.361 -10.213 1.00 91.06 510 GLU A C 1
ATOM 3957 O O . GLU A 1 510 ? -4.474 7.974 -10.912 1.00 91.06 510 GLU A O 1
ATOM 3962 N N . TRP A 1 511 ? -2.350 8.693 -10.716 1.00 88.88 511 TRP A N 1
ATOM 3963 C CA . TRP A 1 511 ? -2.032 8.582 -12.133 1.00 88.88 511 TRP A CA 1
ATOM 3964 C C . TRP A 1 511 ? -2.211 7.142 -12.619 1.00 88.88 511 TRP A C 1
ATOM 3966 O O . TRP A 1 511 ? -2.862 6.914 -13.638 1.00 88.88 511 TRP A O 1
ATOM 3976 N N . ASP A 1 512 ? -1.731 6.153 -11.870 1.00 82.44 512 ASP A N 1
ATOM 3977 C CA . ASP A 1 512 ? -1.941 4.752 -12.223 1.00 82.44 512 ASP A CA 1
ATOM 3978 C C . ASP A 1 512 ? -3.416 4.356 -12.141 1.00 82.44 512 ASP A C 1
ATOM 3980 O O . ASP A 1 512 ? -3.895 3.705 -13.057 1.00 82.44 512 ASP A O 1
ATOM 3984 N N . HIS A 1 513 ? -4.191 4.796 -11.146 1.00 84.25 513 HIS A N 1
ATOM 3985 C CA . HIS A 1 513 ? -5.640 4.524 -11.093 1.00 84.25 513 HIS A CA 1
ATOM 3986 C C . HIS A 1 513 ? -6.399 5.091 -12.304 1.00 84.25 513 HIS A C 1
ATOM 3988 O O . HIS A 1 513 ? -7.318 4.459 -12.838 1.00 84.25 513 HIS A O 1
ATOM 3994 N N . LEU A 1 514 ? -5.985 6.265 -12.794 1.00 82.00 514 LEU A N 1
ATOM 3995 C CA . LEU A 1 514 ? -6.514 6.833 -14.035 1.00 82.00 514 LEU A CA 1
ATOM 3996 C C . LEU A 1 514 ? -6.225 5.924 -15.239 1.00 82.00 514 LEU A C 1
ATOM 3998 O O . LEU A 1 514 ? -7.037 5.855 -16.160 1.00 82.00 514 LEU A O 1
ATOM 4002 N N . ASN A 1 515 ? -5.099 5.212 -15.252 1.00 73.94 515 ASN A N 1
ATOM 4003 C CA . ASN A 1 515 ? -4.612 4.489 -16.430 1.00 73.94 515 ASN A CA 1
ATOM 4004 C C . ASN A 1 515 ? -4.759 2.960 -16.356 1.00 73.94 515 ASN A C 1
ATOM 4006 O O . ASN A 1 515 ? -4.794 2.302 -17.396 1.00 73.94 515 ASN A O 1
ATOM 4010 N N . ALA A 1 516 ? -4.919 2.395 -15.160 1.00 61.31 516 ALA A N 1
ATOM 4011 C CA . ALA A 1 516 ? -4.940 0.960 -14.877 1.00 61.31 516 ALA A CA 1
ATOM 4012 C C . ALA A 1 516 ? -6.168 0.243 -15.457 1.00 61.31 516 ALA A C 1
ATOM 4014 O O . ALA A 1 516 ? -6.150 -0.975 -15.624 1.00 61.31 516 ALA A O 1
AT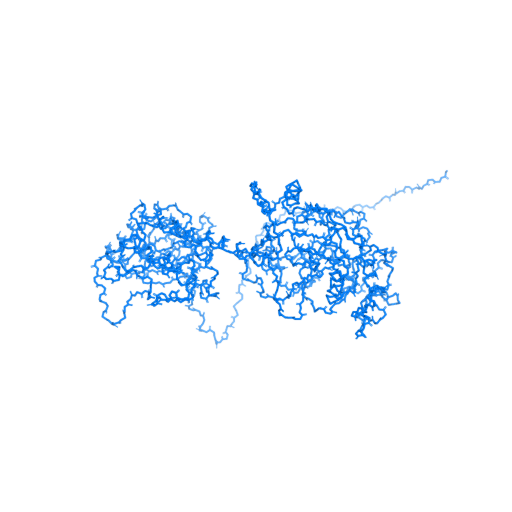OM 4015 N N . TYR A 1 517 ? -7.224 0.995 -15.790 1.00 58.34 517 TYR A N 1
ATOM 4016 C CA . TYR A 1 517 ? -8.515 0.456 -16.233 1.00 58.34 517 TYR A CA 1
ATOM 4017 C C . TYR A 1 517 ? -9.010 1.073 -17.532 1.00 58.34 517 TYR A C 1
ATOM 4019 O O . TYR A 1 517 ? -10.213 1.219 -17.739 1.00 58.34 517 TYR A O 1
ATOM 4027 N N . SER A 1 518 ? -8.113 1.401 -18.460 1.00 49.84 518 SER A N 1
ATOM 4028 C CA . SER A 1 518 ? -8.555 1.356 -19.851 1.00 49.84 518 SER A CA 1
ATOM 4029 C C . SER A 1 518 ? -8.921 -0.107 -20.140 1.00 49.84 518 SER A C 1
ATOM 4031 O O . SER A 1 518 ? -8.106 -0.999 -19.912 1.00 49.84 518 SER A O 1
ATOM 4033 N N . ASN A 1 519 ? -10.139 -0.375 -20.632 1.00 35.91 519 ASN A N 1
ATOM 4034 C CA . ASN A 1 519 ? -10.572 -1.712 -21.100 1.00 35.91 519 ASN A CA 1
ATOM 4035 C C . ASN A 1 519 ? -9.611 -2.333 -22.136 1.00 35.91 519 ASN A C 1
ATOM 4037 O O . ASN A 1 519 ? -9.780 -3.482 -22.521 1.00 35.91 519 ASN A O 1
ATOM 4041 N N . ASP A 1 520 ? -8.608 -1.560 -22.540 1.00 40.12 520 ASP A N 1
ATOM 4042 C CA . ASP A 1 520 ? -7.691 -1.777 -23.618 1.00 40.12 520 ASP A CA 1
ATOM 4043 C C . ASP A 1 520 ? -6.235 -1.454 -23.231 1.00 40.12 520 ASP A C 1
ATOM 4045 O O . ASP A 1 520 ? -5.454 -1.150 -24.112 1.00 40.12 520 ASP A O 1
ATOM 4049 N N . ALA A 1 521 ? -5.769 -1.532 -21.978 1.00 37.03 521 ALA A N 1
ATOM 4050 C CA . ALA A 1 521 ? -4.320 -1.346 -21.725 1.00 37.03 521 ALA A CA 1
ATOM 4051 C C . ALA A 1 521 ? -3.461 -2.399 -22.473 1.00 37.03 521 ALA A C 1
ATOM 4053 O O . ALA A 1 521 ? -2.396 -2.094 -23.004 1.00 37.03 521 ALA A O 1
ATOM 4054 N N . GLN A 1 522 ? -3.987 -3.622 -22.636 1.00 35.94 522 GLN A N 1
ATOM 4055 C CA . GLN A 1 522 ? -3.427 -4.647 -23.536 1.00 35.94 522 GLN A CA 1
ATOM 4056 C 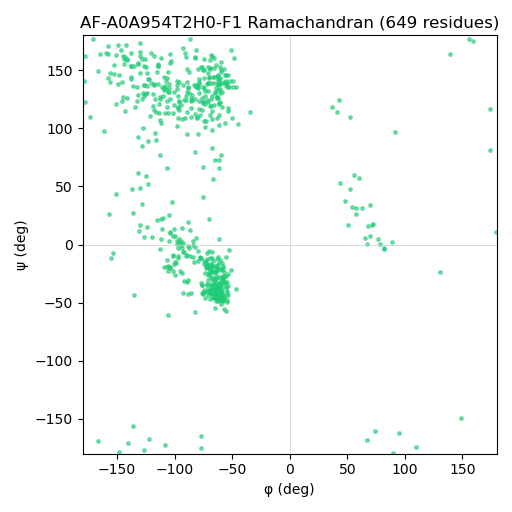C . GLN A 1 522 ? -3.876 -4.507 -25.007 1.00 35.94 522 GLN A C 1
ATOM 4058 O O . GLN A 1 522 ? -3.333 -5.180 -25.884 1.00 35.94 522 GLN A O 1
ATOM 4063 N N . HIS A 1 523 ? -4.863 -3.659 -25.301 1.00 34.28 523 HIS A N 1
ATOM 4064 C CA . HIS A 1 523 ? -5.434 -3.462 -26.639 1.00 34.28 523 HIS A CA 1
ATOM 4065 C C . HIS A 1 523 ? -4.965 -2.155 -27.298 1.00 34.28 523 HIS A C 1
ATOM 4067 O O . HIS A 1 523 ? -4.971 -2.084 -28.513 1.00 34.28 523 HIS A O 1
ATOM 4073 N N . TYR A 1 524 ? -4.462 -1.161 -26.567 1.00 38.88 524 TYR A N 1
ATOM 4074 C CA . TYR A 1 524 ? -3.812 0.038 -27.106 1.00 38.88 524 TYR A CA 1
ATOM 4075 C C . TYR A 1 524 ? -2.516 -0.345 -27.832 1.00 38.88 524 TYR A C 1
ATOM 4077 O O . TYR A 1 524 ? -2.178 0.239 -28.856 1.00 38.88 524 TYR A O 1
ATOM 4085 N N . MET A 1 525 ? -1.862 -1.415 -27.361 1.00 37.53 525 MET A N 1
ATOM 4086 C CA . MET A 1 525 ? -0.763 -2.110 -28.043 1.00 37.53 525 MET A CA 1
ATOM 4087 C C . MET A 1 525 ? -1.207 -2.819 -29.342 1.00 37.53 525 MET A C 1
ATOM 4089 O O . MET A 1 525 ? -0.377 -3.063 -30.213 1.00 37.53 525 MET A O 1
ATOM 4093 N N . LYS A 1 526 ? -2.499 -3.165 -29.489 1.00 34.16 526 LYS A N 1
ATOM 4094 C CA . LYS A 1 526 ? -3.052 -3.937 -30.627 1.00 34.16 526 LYS A CA 1
ATOM 4095 C C . LYS A 1 526 ? -3.931 -3.122 -31.583 1.00 34.16 526 LYS A C 1
ATOM 4097 O O . LYS A 1 526 ? -4.138 -3.546 -32.713 1.00 34.16 526 LYS A O 1
ATOM 4102 N N . VAL A 1 527 ? -4.442 -1.978 -31.139 1.00 36.62 527 VAL A N 1
ATOM 4103 C CA . VAL A 1 527 ? -5.434 -1.140 -31.821 1.00 36.62 527 VAL A CA 1
ATOM 4104 C C . VAL A 1 527 ? -5.028 0.327 -31.686 1.00 36.62 527 VAL A C 1
ATOM 4106 O O . VAL A 1 527 ? -5.833 1.202 -31.389 1.00 36.62 527 VAL A O 1
ATOM 4109 N N . ALA A 1 528 ? -3.762 0.643 -31.964 1.00 41.19 528 ALA A N 1
ATOM 4110 C CA . ALA A 1 528 ? -3.564 1.851 -32.751 1.00 41.19 528 ALA A CA 1
ATOM 4111 C C . ALA A 1 528 ? -4.284 1.568 -34.080 1.00 41.19 528 ALA A C 1
ATOM 4113 O O . ALA A 1 528 ? -3.948 0.561 -34.712 1.00 41.19 528 ALA A O 1
ATOM 4114 N N . PRO A 1 529 ? -5.292 2.359 -34.497 1.00 40.84 529 PRO A N 1
ATOM 4115 C CA . PRO A 1 529 ? -5.868 2.207 -35.823 1.00 40.84 529 PRO A CA 1
ATOM 4116 C C . PRO A 1 529 ? -4.715 2.111 -36.817 1.00 40.84 529 PRO A C 1
ATOM 4118 O O . PRO A 1 529 ? -3.763 2.885 -36.713 1.00 40.84 529 PRO A O 1
ATOM 4121 N N . GLU A 1 530 ? -4.766 1.181 -37.765 1.00 40.50 530 GLU A N 1
ATOM 4122 C CA . GLU A 1 530 ? -3.709 1.010 -38.775 1.00 40.50 530 GLU A CA 1
ATOM 4123 C C . GLU A 1 530 ? -3.355 2.346 -39.475 1.00 40.50 530 GLU A C 1
ATOM 4125 O O . GLU A 1 530 ? -2.226 2.534 -39.923 1.00 40.50 530 GLU A O 1
ATOM 4130 N N . ALA A 1 531 ? -4.279 3.318 -39.452 1.00 40.41 531 ALA A N 1
ATOM 4131 C CA . ALA A 1 531 ? -4.075 4.721 -39.809 1.00 40.41 531 ALA A CA 1
ATOM 4132 C C . ALA A 1 531 ? -2.985 5.461 -38.992 1.00 40.41 531 ALA A C 1
ATOM 4134 O O . ALA A 1 531 ? -2.138 6.115 -39.592 1.00 40.41 531 ALA A O 1
ATOM 4135 N N . LEU A 1 532 ? -2.935 5.333 -37.657 1.00 43.34 532 LEU A N 1
ATOM 4136 C CA . LEU A 1 532 ? -1.924 5.993 -36.803 1.00 43.34 532 LEU A CA 1
ATOM 4137 C C . LEU A 1 532 ? -0.534 5.346 -36.931 1.00 43.34 532 LEU A C 1
ATOM 4139 O O . LEU A 1 532 ? 0.489 5.992 -36.715 1.00 43.34 532 LEU A O 1
ATOM 4143 N N . LE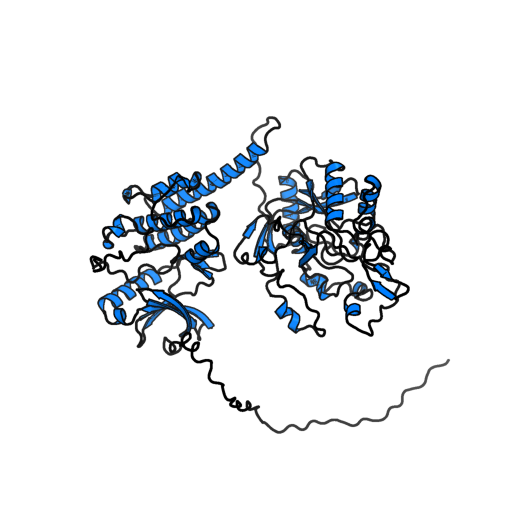U A 1 533 ? -0.470 4.069 -37.327 1.00 44.44 533 LEU A N 1
ATOM 4144 C CA . LEU A 1 533 ? 0.794 3.368 -37.578 1.00 44.44 533 LEU A CA 1
ATOM 4145 C C . LEU A 1 533 ? 1.485 3.831 -38.875 1.00 44.44 533 LEU A C 1
ATOM 4147 O O . LEU A 1 533 ? 2.673 3.555 -39.045 1.00 44.44 533 LEU A O 1
ATOM 4151 N N . GLY A 1 534 ? 0.777 4.524 -39.775 1.00 41.81 534 GLY A N 1
ATOM 4152 C CA . GLY A 1 534 ? 1.333 5.132 -40.990 1.00 41.81 534 GLY A CA 1
ATOM 4153 C C . GLY A 1 534 ? 1.980 6.511 -40.780 1.00 41.81 534 GLY A C 1
ATOM 4154 O O . GLY A 1 534 ? 2.741 6.958 -41.644 1.00 41.81 534 GLY A O 1
ATOM 4155 N N . GLU A 1 535 ? 1.718 7.146 -39.633 1.00 45.50 535 GLU A N 1
ATOM 4156 C CA . GLU A 1 535 ? 2.148 8.504 -39.245 1.00 45.50 535 GLU A CA 1
ATOM 4157 C C . GLU A 1 535 ? 3.210 8.494 -38.123 1.00 45.50 535 GLU A C 1
ATOM 4159 O O . GLU A 1 535 ? 3.368 9.450 -37.372 1.00 45.50 535 GLU A O 1
ATOM 4164 N N . ARG A 1 536 ? 3.948 7.385 -37.971 1.00 49.59 536 ARG A N 1
ATOM 4165 C CA . ARG A 1 536 ? 4.917 7.188 -36.877 1.00 49.59 536 ARG A CA 1
ATOM 4166 C C . ARG A 1 536 ? 6.044 8.227 -36.882 1.00 49.59 536 ARG A C 1
ATOM 4168 O O . ARG A 1 536 ? 6.768 8.347 -37.870 1.00 49.59 536 ARG A O 1
ATOM 4175 N N . ASN A 1 537 ? 6.290 8.822 -35.714 1.00 50.44 537 ASN A N 1
ATOM 4176 C CA . ASN A 1 537 ? 7.511 9.556 -35.392 1.00 50.44 537 ASN A CA 1
ATOM 4177 C C . ASN A 1 537 ? 8.315 8.789 -34.318 1.00 50.44 537 ASN A C 1
ATOM 4179 O O . ASN A 1 537 ? 7.914 8.756 -33.154 1.00 50.44 537 ASN A O 1
ATOM 4183 N N . ASN A 1 538 ? 9.412 8.126 -34.704 1.00 51.81 538 ASN A N 1
ATOM 4184 C CA . ASN A 1 538 ? 10.287 7.349 -33.808 1.00 51.81 538 ASN A CA 1
ATOM 4185 C C . ASN A 1 538 ? 11.616 8.093 -33.572 1.00 51.81 538 ASN A C 1
ATOM 4187 O O . ASN A 1 538 ? 12.681 7.627 -33.976 1.00 51.81 538 ASN A O 1
ATOM 4191 N N . LEU A 1 539 ? 11.569 9.252 -32.904 1.00 49.72 539 LEU A N 1
ATOM 4192 C CA . LEU A 1 539 ? 12.763 10.084 -32.664 1.00 49.72 539 LEU A CA 1
ATOM 4193 C C . LEU A 1 539 ? 13.813 9.406 -31.764 1.00 49.72 539 LEU A C 1
ATOM 4195 O O . LEU A 1 539 ? 14.994 9.745 -31.832 1.00 49.72 539 LEU A O 1
ATOM 4199 N N . TRP A 1 540 ? 13.414 8.446 -30.923 1.00 43.31 540 TRP A N 1
ATOM 4200 C CA . TRP A 1 540 ? 14.348 7.745 -30.033 1.00 43.31 540 TRP A CA 1
ATOM 4201 C C . TRP A 1 540 ? 15.210 6.697 -30.756 1.00 43.31 540 TRP A C 1
ATOM 4203 O O . TRP A 1 540 ? 16.387 6.559 -30.446 1.00 43.31 540 TRP A O 1
ATOM 4213 N N . GLU A 1 541 ? 14.678 5.999 -31.764 1.00 42.06 541 GLU A N 1
ATOM 4214 C CA . GLU A 1 541 ? 15.459 5.022 -32.548 1.00 42.06 541 GLU A CA 1
ATOM 4215 C C . GLU A 1 541 ? 16.529 5.712 -33.409 1.00 42.06 541 GLU A C 1
ATOM 4217 O O . GLU A 1 541 ? 17.615 5.170 -33.607 1.00 42.06 541 GLU A O 1
ATOM 4222 N N . SER A 1 542 ? 16.289 6.957 -33.833 1.00 43.66 542 SER A N 1
ATOM 4223 C CA . SER A 1 542 ? 17.295 7.778 -34.520 1.00 43.66 542 SER A CA 1
ATOM 4224 C C . SER A 1 542 ? 18.488 8.199 -33.648 1.00 43.66 542 SER A C 1
ATOM 4226 O O . SER A 1 542 ? 19.487 8.646 -34.200 1.00 43.66 542 SER A O 1
ATOM 4228 N N . PHE A 1 543 ? 18.455 8.017 -32.319 1.00 41.28 543 PHE A N 1
ATOM 4229 C CA . PHE A 1 543 ? 19.648 8.207 -31.476 1.00 41.28 543 PHE A CA 1
ATOM 4230 C C . PHE A 1 543 ? 20.670 7.062 -31.606 1.00 41.28 543 PHE A C 1
ATOM 4232 O O . PHE A 1 543 ? 21.800 7.210 -31.142 1.00 41.28 543 PHE A O 1
ATOM 4239 N N . SER A 1 544 ? 20.301 5.916 -32.194 1.00 37.94 544 SER A N 1
ATOM 4240 C CA . SER A 1 544 ? 21.135 4.700 -32.195 1.00 37.94 544 SER A CA 1
ATOM 4241 C C . SER A 1 544 ? 21.411 4.093 -33.576 1.00 37.94 544 SER A C 1
ATOM 4243 O O . SER A 1 544 ? 22.062 3.054 -33.647 1.00 37.94 544 SER A O 1
ATOM 4245 N N . PHE A 1 545 ? 21.015 4.746 -34.674 1.00 33.38 545 PHE A N 1
ATOM 4246 C CA . PHE A 1 545 ? 21.337 4.295 -36.034 1.00 33.38 545 PHE A CA 1
ATOM 4247 C C . PHE A 1 545 ? 22.027 5.391 -36.860 1.00 33.38 545 PHE A C 1
ATOM 4249 O O . PHE A 1 545 ? 21.475 6.485 -36.972 1.00 33.38 545 PHE A O 1
ATOM 4256 N N . PRO A 1 546 ? 23.175 5.104 -37.511 1.00 34.03 546 PRO A N 1
ATOM 4257 C CA . PRO A 1 546 ? 23.818 6.029 -38.451 1.00 34.03 546 PRO A CA 1
ATOM 4258 C C . PRO A 1 546 ? 22.953 6.371 -39.677 1.00 34.03 546 PRO A C 1
ATOM 4260 O O . PRO A 1 546 ? 23.169 7.410 -40.291 1.00 34.03 546 PRO A O 1
ATOM 4263 N N . ASP A 1 547 ? 21.954 5.537 -39.995 1.00 38.59 547 ASP A N 1
ATOM 4264 C CA . ASP A 1 547 ? 21.137 5.643 -41.214 1.00 38.59 547 ASP A CA 1
ATOM 4265 C C . ASP A 1 547 ? 19.648 5.947 -40.936 1.00 38.59 547 ASP A C 1
ATOM 4267 O O . ASP A 1 547 ? 18.773 5.671 -41.761 1.00 38.59 547 ASP A O 1
ATOM 4271 N N . GLY A 1 548 ? 19.326 6.502 -39.761 1.00 39.12 548 GLY A N 1
ATOM 4272 C CA . GLY A 1 548 ? 17.957 6.828 -39.353 1.00 39.12 548 GLY A CA 1
ATOM 4273 C C . GLY A 1 548 ? 17.342 7.963 -40.176 1.00 39.12 548 GLY A C 1
ATOM 4274 O O . GLY A 1 548 ? 17.336 9.114 -39.750 1.00 39.12 548 GLY A O 1
ATOM 4275 N N . VAL A 1 549 ? 16.797 7.647 -41.352 1.00 38.25 549 VAL A N 1
ATOM 4276 C CA . VAL A 1 549 ? 16.006 8.586 -42.156 1.00 38.25 549 VAL A CA 1
ATOM 4277 C C . VAL A 1 549 ? 14.778 9.007 -41.344 1.00 38.25 549 VAL A C 1
ATOM 4279 O O . VAL A 1 549 ? 13.789 8.273 -41.271 1.00 38.25 549 VAL A O 1
ATOM 4282 N N . VAL A 1 550 ? 14.814 10.213 -40.769 1.00 45.97 550 VAL A N 1
ATOM 4283 C CA . VAL A 1 550 ? 13.602 10.963 -40.422 1.00 45.97 550 VAL A CA 1
ATOM 4284 C C . VAL A 1 550 ? 12.828 11.083 -41.726 1.00 45.97 550 VAL A C 1
ATOM 4286 O O . VAL A 1 550 ? 13.245 11.799 -42.635 1.00 45.97 550 VAL A O 1
ATOM 4289 N N . ARG A 1 551 ? 11.755 10.300 -41.885 1.00 44.31 551 ARG A N 1
ATOM 4290 C CA . ARG A 1 551 ? 10.922 10.402 -43.082 1.00 44.31 551 ARG A CA 1
ATOM 4291 C C . ARG A 1 551 ? 10.355 11.812 -43.093 1.00 44.31 551 ARG A C 1
ATOM 4293 O O . ARG A 1 551 ? 9.547 12.156 -42.238 1.00 44.31 551 ARG A O 1
ATOM 4300 N N . ASP A 1 552 ? 10.819 12.596 -44.056 1.00 44.34 552 ASP A N 1
ATOM 4301 C CA . ASP A 1 552 ? 10.367 13.943 -44.376 1.00 44.34 552 ASP A CA 1
ATOM 4302 C C . ASP A 1 552 ? 8.914 13.877 -44.871 1.00 44.34 552 ASP A C 1
ATOM 4304 O O . ASP A 1 552 ? 8.601 13.900 -46.059 1.00 44.34 552 ASP A O 1
ATOM 4308 N N . ARG A 1 553 ? 8.005 13.629 -43.934 1.00 46.66 553 ARG A N 1
ATOM 4309 C CA . ARG A 1 553 ? 6.581 13.872 -44.082 1.00 46.66 553 ARG A CA 1
ATOM 4310 C C . ARG A 1 553 ? 6.299 15.076 -43.205 1.00 46.66 553 ARG A C 1
ATOM 4312 O O . ARG A 1 553 ? 6.881 15.188 -42.124 1.00 46.66 553 ARG A O 1
ATOM 4319 N N . GLU A 1 554 ? 5.446 15.979 -43.677 1.00 51.97 554 GLU A N 1
ATOM 4320 C CA . GLU A 1 554 ? 4.881 17.068 -42.880 1.00 51.97 554 GLU A CA 1
ATOM 4321 C C . GLU A 1 554 ? 4.071 16.470 -41.718 1.00 51.97 554 GLU A C 1
ATOM 4323 O O . GLU A 1 554 ? 2.845 16.438 -41.737 1.00 51.97 554 GLU A O 1
ATOM 4328 N N . ASP A 1 555 ? 4.763 15.917 -40.726 1.00 54.75 555 ASP A N 1
ATOM 4329 C CA . ASP A 1 555 ? 4.162 15.427 -39.504 1.00 54.75 555 ASP A CA 1
ATOM 4330 C C . ASP A 1 555 ? 3.631 16.650 -38.760 1.00 54.75 555 ASP A C 1
ATOM 4332 O O . ASP A 1 555 ? 4.388 17.491 -38.256 1.00 54.75 555 ASP A O 1
ATOM 4336 N N . VAL A 1 556 ? 2.307 16.763 -38.764 1.00 54.94 556 VAL A N 1
ATOM 4337 C CA . VAL A 1 556 ? 1.543 17.815 -38.098 1.00 54.94 556 VAL A CA 1
ATOM 4338 C C . VAL A 1 556 ? 1.550 17.659 -36.569 1.00 54.94 556 VAL A C 1
ATOM 4340 O O . VAL A 1 556 ? 1.109 18.579 -35.875 1.00 54.94 556 VAL A O 1
ATOM 4343 N N . HIS A 1 557 ? 2.094 16.550 -36.042 1.00 62.22 557 HIS A N 1
ATOM 4344 C CA . HIS A 1 557 ? 2.139 16.194 -34.619 1.00 62.22 557 HIS A CA 1
ATOM 4345 C C . HIS A 1 557 ? 3.537 15.738 -34.151 1.00 62.22 557 HIS A C 1
ATOM 4347 O O . HIS A 1 557 ? 3.733 14.622 -33.667 1.00 62.22 557 HIS A O 1
ATOM 4353 N N . PRO A 1 558 ? 4.549 16.613 -34.238 1.00 60.16 558 PRO A N 1
ATOM 4354 C CA . PRO A 1 558 ? 5.947 16.205 -34.126 1.00 60.16 558 PRO A CA 1
ATOM 4355 C C . PRO A 1 558 ? 6.428 15.822 -32.719 1.00 60.16 558 PRO A C 1
ATOM 4357 O O . PRO A 1 558 ? 7.480 15.200 -32.594 1.00 60.16 558 PRO A O 1
ATOM 4360 N N . PHE A 1 559 ? 5.724 16.219 -31.657 1.00 68.38 559 PHE A N 1
ATOM 4361 C CA . PHE A 1 559 ? 6.207 16.047 -30.275 1.00 68.38 559 PHE A CA 1
ATOM 4362 C C . PHE A 1 559 ? 5.139 15.518 -29.330 1.00 68.38 559 PHE A C 1
ATOM 4364 O O . PHE A 1 559 ? 5.396 14.613 -28.545 1.00 68.38 559 PHE A O 1
ATOM 4371 N N . ALA A 1 560 ? 3.941 16.071 -29.458 1.00 62.69 560 ALA A N 1
ATOM 4372 C CA . ALA A 1 560 ? 2.725 15.591 -28.841 1.00 62.69 560 ALA A CA 1
ATOM 4373 C C . ALA A 1 560 ? 1.662 15.512 -29.935 1.00 62.69 560 ALA A C 1
ATOM 4375 O O . ALA A 1 560 ? 1.806 16.124 -31.000 1.00 62.69 560 ALA A O 1
ATOM 4376 N N . VAL A 1 561 ? 0.575 14.820 -29.639 1.00 65.31 561 VAL A N 1
ATOM 4377 C CA . VAL A 1 561 ? -0.633 14.768 -30.461 1.00 65.31 561 VAL A CA 1
ATOM 4378 C C . VAL A 1 561 ? -1.788 15.416 -29.685 1.00 65.31 561 VAL A C 1
ATOM 4380 O O . VAL A 1 561 ? -1.736 15.466 -28.456 1.00 65.31 561 VAL A O 1
ATOM 4383 N N . PRO A 1 562 ? -2.835 15.948 -30.339 1.00 67.75 562 PRO A N 1
ATOM 4384 C CA . PRO A 1 562 ? -4.034 16.376 -29.638 1.00 67.75 562 PRO A CA 1
ATOM 4385 C C . PRO A 1 562 ? -4.629 15.194 -28.879 1.00 67.75 562 PRO A C 1
ATOM 4387 O O . PRO A 1 562 ? -4.834 14.124 -29.452 1.00 67.75 562 PRO A O 1
ATOM 4390 N N . ASP A 1 563 ? -4.950 15.399 -27.604 1.00 66.31 563 ASP A N 1
ATOM 4391 C CA . ASP A 1 563 ? -5.403 14.314 -26.729 1.00 66.31 563 ASP A CA 1
ATOM 4392 C C . ASP A 1 563 ? -6.719 13.671 -27.206 1.00 66.31 563 ASP A C 1
ATOM 4394 O O . ASP A 1 563 ? -6.998 12.510 -26.920 1.00 66.31 563 ASP A O 1
ATOM 4398 N N . SER A 1 564 ? -7.502 14.397 -28.012 1.00 61.75 564 SER A N 1
ATOM 4399 C CA . SER A 1 564 ? -8.708 13.902 -28.681 1.00 61.75 564 SER A CA 1
ATOM 4400 C C . SER A 1 564 ? -8.459 12.779 -29.690 1.00 61.75 564 SER A C 1
ATOM 4402 O O . SER A 1 564 ? -9.408 12.086 -30.049 1.00 61.75 564 SER A O 1
ATOM 4404 N N . MET A 1 565 ? -7.218 12.594 -30.153 1.00 63.09 565 MET A N 1
ATOM 4405 C CA . MET A 1 565 ? -6.853 11.468 -31.018 1.00 63.09 565 MET A CA 1
ATOM 4406 C C . MET A 1 565 ? -6.705 10.156 -30.240 1.00 63.09 565 MET A C 1
ATOM 4408 O O . MET A 1 565 ? -6.676 9.088 -30.849 1.00 63.09 565 MET A O 1
ATOM 4412 N N . PHE A 1 566 ? -6.674 10.218 -28.905 1.00 60.28 566 PHE A N 1
ATOM 4413 C CA . PHE A 1 566 ? -6.752 9.050 -28.037 1.00 60.28 566 PHE A CA 1
ATOM 4414 C C . PHE A 1 566 ? -8.202 8.767 -27.630 1.00 60.28 566 PHE A C 1
ATOM 4416 O O . PHE A 1 566 ? -8.955 9.670 -27.247 1.00 60.28 566 PHE A O 1
ATOM 4423 N N . GLY A 1 567 ? -8.584 7.487 -27.648 1.00 60.44 567 GLY A N 1
ATOM 4424 C CA . GLY A 1 567 ? -9.804 7.014 -26.995 1.00 60.44 567 GLY A CA 1
ATOM 4425 C C . GLY A 1 567 ? -9.784 7.293 -25.487 1.00 60.44 567 GLY A C 1
ATOM 4426 O O . GLY A 1 567 ? -8.718 7.455 -24.882 1.00 60.44 567 GLY A O 1
ATOM 4427 N N . THR A 1 568 ? -10.964 7.353 -24.874 1.00 70.31 568 THR A N 1
ATOM 4428 C CA . THR A 1 568 ? -11.109 7.595 -23.435 1.00 70.31 568 THR A CA 1
ATOM 4429 C C . THR A 1 568 ? -11.093 6.298 -22.624 1.00 70.31 568 THR A C 1
ATOM 4431 O O . THR A 1 568 ? -11.503 5.238 -23.096 1.00 70.31 568 THR A O 1
ATOM 4434 N N . ASN A 1 569 ? -10.632 6.377 -21.375 1.00 72.25 569 ASN A N 1
ATOM 4435 C CA . ASN A 1 569 ? -10.737 5.295 -20.396 1.00 72.25 569 ASN A CA 1
ATOM 4436 C C . ASN A 1 569 ? -12.161 5.201 -19.801 1.00 72.25 569 ASN A C 1
ATOM 4438 O O . ASN A 1 569 ? -13.074 5.940 -20.177 1.00 72.25 569 ASN A O 1
ATOM 4442 N N . VAL A 1 570 ? -12.346 4.317 -18.814 1.00 75.62 570 VAL A N 1
ATOM 4443 C CA . VAL A 1 570 ? -13.628 4.116 -18.107 1.00 75.62 570 VAL A CA 1
ATOM 4444 C C . VAL A 1 570 ? -14.160 5.352 -17.368 1.00 75.62 570 VAL A C 1
ATOM 4446 O O . VAL A 1 570 ? -15.329 5.363 -16.987 1.00 75.62 570 VAL A O 1
ATOM 4449 N N . TRP A 1 571 ? -13.335 6.385 -17.189 1.00 80.88 571 TRP A N 1
ATOM 4450 C CA . TRP A 1 571 ? -13.675 7.647 -16.527 1.00 80.88 571 TRP A CA 1
ATOM 4451 C C . TRP A 1 571 ? -14.038 8.777 -17.504 1.00 80.88 571 TRP A C 1
ATOM 4453 O O . TRP A 1 571 ? -14.300 9.894 -17.054 1.00 80.88 571 TRP A O 1
ATOM 4463 N N . ASP A 1 572 ? -14.066 8.494 -18.813 1.00 79.19 572 ASP A N 1
ATOM 4464 C CA . ASP A 1 572 ? -14.170 9.470 -19.909 1.00 79.19 572 ASP A CA 1
ATOM 4465 C C . ASP A 1 572 ? -12.967 10.436 -19.980 1.00 79.19 572 ASP A C 1
ATOM 4467 O O . ASP A 1 572 ? -13.082 11.596 -20.376 1.00 79.19 572 ASP A O 1
ATOM 4471 N N . ILE A 1 573 ? -11.787 9.953 -19.585 1.00 79.19 573 ILE A N 1
ATOM 4472 C CA . ILE A 1 573 ? -10.523 10.694 -19.616 1.00 79.19 573 ILE A CA 1
ATOM 4473 C C . ILE A 1 573 ? -9.686 10.181 -20.793 1.00 79.19 573 ILE A C 1
ATOM 4475 O O . ILE A 1 573 ? -9.544 8.969 -20.959 1.00 79.19 573 ILE A O 1
ATOM 4479 N N . HIS A 1 574 ? -9.140 11.079 -21.619 1.00 71.19 574 HIS A N 1
ATOM 4480 C CA . HIS A 1 574 ? -8.290 10.703 -22.753 1.00 71.19 574 HIS A CA 1
ATOM 4481 C C . HIS A 1 574 ? -7.010 10.028 -22.248 1.00 71.19 574 HIS A C 1
ATOM 4483 O O . HIS A 1 574 ? -6.415 10.492 -21.268 1.00 71.19 574 HIS A O 1
ATOM 4489 N N . ALA A 1 575 ? -6.635 8.911 -22.883 1.00 56.34 575 ALA A N 1
ATOM 4490 C CA . ALA A 1 575 ? -5.566 8.037 -22.408 1.00 56.34 575 ALA A CA 1
ATOM 4491 C C . ALA A 1 575 ? -4.255 8.810 -22.161 1.00 56.34 575 ALA A C 1
ATOM 4493 O O . ALA A 1 575 ? -3.623 9.313 -23.084 1.00 56.34 575 ALA A O 1
ATOM 4494 N N . SER A 1 576 ? -3.842 8.866 -20.893 1.00 53.28 576 SER A N 1
ATOM 4495 C CA . SER A 1 576 ? -2.633 9.544 -20.388 1.00 53.28 576 SER A CA 1
ATOM 4496 C C . SER A 1 576 ? -1.324 8.873 -20.820 1.00 53.28 576 SER A C 1
ATOM 4498 O O . SER A 1 576 ? -0.250 9.419 -20.611 1.00 53.28 576 SER A O 1
ATOM 4500 N N . GLY A 1 577 ? -1.388 7.660 -21.375 1.00 52.03 577 GLY A N 1
ATOM 4501 C CA . GLY A 1 577 ? -0.223 6.801 -21.605 1.00 52.03 577 GLY A CA 1
ATOM 4502 C C . GLY A 1 577 ? 0.534 7.017 -22.919 1.00 52.03 577 GLY A C 1
ATOM 4503 O O . GLY A 1 577 ? 1.315 6.136 -23.285 1.00 52.03 577 GLY A O 1
ATOM 4504 N N . GLY A 1 578 ? 0.291 8.104 -23.665 1.00 59.91 578 GLY A N 1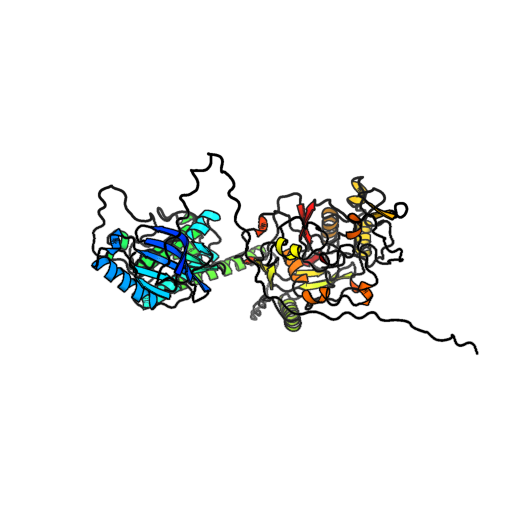
ATOM 4505 C CA . GLY A 1 578 ? 0.855 8.214 -25.019 1.00 59.91 578 GLY A CA 1
ATOM 4506 C C . GLY A 1 578 ? 1.071 9.593 -25.643 1.00 59.91 578 GLY A C 1
ATOM 4507 O O . GLY A 1 578 ? 1.733 9.639 -26.679 1.00 59.91 578 GLY A O 1
ATOM 4508 N N . SER A 1 579 ? 0.557 10.700 -25.088 1.00 73.44 579 SER A N 1
ATOM 4509 C CA . SER A 1 579 ? 0.814 12.042 -25.653 1.00 73.44 579 SER A CA 1
ATOM 4510 C C . SER A 1 579 ? 2.162 12.586 -25.183 1.00 73.44 579 SER A C 1
ATOM 4512 O O . SER A 1 579 ? 3.062 12.848 -25.983 1.00 73.44 579 SER A O 1
ATOM 4514 N N . VAL A 1 580 ? 2.311 12.691 -23.862 1.00 82.50 580 VAL A N 1
ATOM 4515 C CA . VAL A 1 580 ? 3.482 13.202 -23.148 1.00 82.50 580 VAL A CA 1
ATOM 4516 C C . VAL A 1 580 ? 3.668 12.397 -21.864 1.00 82.50 580 VAL A C 1
ATOM 4518 O O . VAL A 1 580 ? 2.702 11.881 -21.308 1.00 82.50 580 VAL A O 1
ATOM 4521 N N . LEU A 1 581 ? 4.898 12.346 -21.361 1.00 85.31 581 LEU A N 1
ATOM 4522 C CA . LEU A 1 581 ? 5.172 11.999 -19.970 1.00 85.31 581 LEU A CA 1
ATOM 4523 C C . LEU A 1 581 ? 4.532 13.051 -19.052 1.00 85.31 581 LEU A C 1
ATOM 4525 O O . LEU A 1 581 ? 4.621 14.246 -19.341 1.00 85.31 581 LEU A O 1
ATOM 4529 N N . GLU A 1 582 ? 3.915 12.633 -17.950 1.00 90.25 582 GLU A N 1
ATOM 4530 C CA . GLU A 1 582 ? 3.213 13.531 -17.029 1.00 90.25 582 GLU A CA 1
ATOM 4531 C C . GLU A 1 582 ? 3.918 13.616 -15.667 1.00 90.25 582 GLU A C 1
ATOM 4533 O O . GLU A 1 582 ? 4.176 12.604 -15.010 1.00 90.25 582 GLU A O 1
ATOM 4538 N N . TRP A 1 583 ? 4.217 14.839 -15.217 1.00 93.88 583 TRP A N 1
ATOM 4539 C CA . TRP A 1 583 ? 4.714 15.094 -13.861 1.00 93.88 583 TRP A CA 1
ATOM 4540 C C . TRP A 1 583 ? 3.703 14.691 -12.777 1.00 93.88 583 TRP A C 1
ATOM 4542 O O . TRP A 1 583 ? 2.539 15.092 -12.831 1.00 93.88 583 TRP A O 1
ATOM 4552 N N . CYS A 1 584 ? 4.179 13.970 -11.759 1.00 93.25 584 CYS A N 1
ATOM 4553 C CA . CYS A 1 584 ? 3.451 13.668 -10.524 1.00 93.25 584 CYS A CA 1
ATOM 4554 C C . CYS A 1 584 ? 3.970 14.534 -9.361 1.00 93.25 584 CYS A C 1
ATOM 4556 O O . CYS A 1 584 ? 5.044 15.135 -9.443 1.00 93.25 584 CYS A O 1
ATOM 4558 N N . GLN A 1 585 ? 3.213 14.619 -8.265 1.00 93.44 585 GLN A N 1
ATOM 4559 C CA . GLN A 1 585 ? 3.650 15.354 -7.064 1.00 93.44 585 GLN A CA 1
ATOM 4560 C C . GLN A 1 585 ? 4.727 14.614 -6.249 1.00 93.44 585 GLN A C 1
ATOM 4562 O O . GLN A 1 585 ? 5.375 15.218 -5.398 1.00 93.44 585 GLN A O 1
ATOM 4567 N N . ASP A 1 586 ? 4.898 13.318 -6.489 1.00 91.00 586 ASP A N 1
ATOM 4568 C CA . ASP A 1 586 ? 5.737 12.417 -5.706 1.00 91.00 586 ASP A CA 1
ATOM 4569 C C . ASP A 1 586 ? 7.228 12.697 -5.904 1.00 91.00 586 ASP A C 1
ATOM 4571 O O . ASP A 1 586 ? 7.723 12.783 -7.033 1.00 91.00 586 ASP A O 1
ATOM 4575 N N . GLY A 1 587 ? 7.965 12.774 -4.794 1.00 87.00 587 GLY A N 1
ATOM 4576 C CA . GLY A 1 587 ? 9.418 12.649 -4.832 1.00 87.00 587 GLY A CA 1
ATOM 4577 C C . GLY A 1 587 ? 9.839 11.226 -5.202 1.00 87.00 587 GLY A C 1
ATOM 4578 O O . GLY A 1 587 ? 9.052 10.282 -5.126 1.00 87.00 587 GLY A O 1
ATOM 4579 N N . HIS A 1 588 ? 11.094 11.057 -5.609 1.00 83.50 588 HIS A N 1
ATOM 4580 C CA . HIS A 1 588 ? 11.658 9.746 -5.928 1.00 83.50 588 HIS A CA 1
ATOM 4581 C C . HIS A 1 588 ? 12.651 9.276 -4.865 1.00 83.50 588 HIS A C 1
ATOM 4583 O O . HIS A 1 588 ? 13.557 10.008 -4.472 1.00 83.50 588 HIS A O 1
ATOM 4589 N N . ASP A 1 589 ? 12.503 8.014 -4.466 1.00 75.75 589 ASP A N 1
ATOM 4590 C CA . ASP A 1 589 ? 13.540 7.215 -3.817 1.00 75.75 589 ASP A CA 1
ATOM 4591 C C . ASP A 1 589 ? 13.438 5.779 -4.364 1.00 75.75 589 ASP A C 1
ATOM 4593 O O . ASP A 1 589 ? 12.368 5.164 -4.346 1.00 75.75 589 ASP A O 1
ATOM 4597 N N . SER A 1 590 ? 14.553 5.248 -4.877 1.00 70.94 590 SER A N 1
ATOM 4598 C CA . SER A 1 590 ? 14.666 3.884 -5.441 1.00 70.94 590 SER A CA 1
ATOM 4599 C C . SER A 1 590 ? 14.396 2.747 -4.436 1.00 70.94 590 SER A C 1
ATOM 4601 O O . SER A 1 590 ? 14.347 1.570 -4.791 1.00 70.94 590 SER A O 1
ATOM 4603 N N . GLY A 1 591 ? 14.306 3.061 -3.146 1.00 69.25 591 GLY A N 1
ATOM 4604 C CA . GLY A 1 591 ? 13.942 2.161 -2.059 1.00 69.25 591 GLY A CA 1
ATOM 4605 C C . GLY A 1 591 ? 12.498 2.318 -1.587 1.00 69.25 591 GLY A C 1
ATOM 4606 O O . GLY A 1 591 ? 12.044 1.470 -0.826 1.00 69.25 591 GLY A O 1
ATOM 4607 N N . TYR A 1 592 ? 11.769 3.347 -2.037 1.00 73.81 592 TYR A N 1
ATOM 4608 C CA . TYR A 1 592 ? 10.465 3.713 -1.470 1.00 73.81 592 TYR A CA 1
ATOM 4609 C C . TYR A 1 592 ? 9.436 2.575 -1.529 1.00 73.81 592 TYR A C 1
ATOM 4611 O O . TYR A 1 592 ? 8.770 2.306 -0.535 1.00 73.81 592 TYR A O 1
ATOM 4619 N N . TYR A 1 593 ? 9.360 1.864 -2.660 1.00 72.88 593 TYR A N 1
ATOM 4620 C CA . TYR A 1 593 ? 8.449 0.724 -2.836 1.00 72.88 593 TYR A CA 1
ATOM 4621 C C . TYR A 1 593 ? 9.101 -0.648 -2.625 1.00 72.88 593 TYR A C 1
ATOM 4623 O O . TYR A 1 593 ? 8.425 -1.668 -2.738 1.00 72.88 593 TYR A O 1
ATOM 4631 N N . ARG A 1 594 ? 10.401 -0.698 -2.299 1.00 69.56 594 ARG A N 1
ATOM 4632 C CA . ARG A 1 594 ? 11.203 -1.936 -2.314 1.00 69.56 594 ARG A CA 1
ATOM 4633 C C . ARG A 1 594 ? 10.651 -3.037 -1.403 1.00 69.56 594 ARG A C 1
ATOM 4635 O O . ARG A 1 594 ? 10.769 -4.206 -1.742 1.00 69.56 594 ARG A O 1
ATOM 4642 N N . ASP A 1 595 ? 10.004 -2.656 -0.303 1.00 65.38 595 ASP A N 1
ATOM 4643 C CA . ASP A 1 595 ? 9.475 -3.577 0.710 1.00 65.38 595 ASP A CA 1
ATOM 4644 C C . ASP A 1 595 ? 7.929 -3.605 0.745 1.00 65.38 595 ASP A C 1
ATOM 4646 O O . ASP A 1 595 ? 7.329 -3.963 1.764 1.00 65.38 595 ASP A O 1
ATOM 4650 N N . CYS A 1 596 ? 7.262 -3.198 -0.345 1.00 64.38 596 CYS A N 1
ATOM 4651 C CA . CYS A 1 596 ? 5.806 -3.017 -0.386 1.00 64.38 596 CYS A CA 1
ATOM 4652 C C . CYS A 1 596 ? 5.011 -4.196 -0.974 1.00 64.38 596 CYS A C 1
ATOM 4654 O O . CYS A 1 596 ? 3.785 -4.137 -0.933 1.00 64.38 596 CYS A O 1
ATOM 4656 N N . GLU A 1 597 ? 5.660 -5.270 -1.455 1.00 59.38 597 GLU A N 1
ATOM 4657 C CA . GLU A 1 597 ? 5.018 -6.449 -2.094 1.00 59.38 597 GLU A CA 1
ATOM 4658 C C . GLU A 1 597 ? 3.802 -6.986 -1.321 1.00 59.38 597 GLU A C 1
ATOM 4660 O O . GLU A 1 597 ? 2.784 -7.338 -1.914 1.00 59.38 597 GLU A O 1
ATOM 4665 N N . ASN A 1 598 ? 3.882 -6.973 0.014 1.00 58.88 598 ASN A N 1
ATOM 4666 C CA . ASN A 1 598 ? 2.870 -7.553 0.901 1.00 58.88 598 ASN A CA 1
ATOM 4667 C C . ASN A 1 598 ? 2.088 -6.489 1.699 1.00 58.88 598 ASN A C 1
ATOM 4669 O O . ASN A 1 598 ? 1.420 -6.815 2.681 1.00 58.88 598 ASN A O 1
ATOM 4673 N N . LEU A 1 599 ? 2.193 -5.211 1.319 1.00 69.25 599 LEU A N 1
ATOM 4674 C CA . LEU A 1 599 ? 1.489 -4.094 1.953 1.00 69.25 599 LEU A CA 1
ATOM 4675 C C . LEU A 1 599 ? 0.343 -3.598 1.067 1.00 69.25 599 LEU A C 1
ATOM 4677 O O . LEU A 1 599 ? 0.430 -3.619 -0.159 1.00 69.25 599 LEU A O 1
ATOM 4681 N N . VAL A 1 600 ? -0.720 -3.098 1.705 1.00 76.88 600 VAL A N 1
ATOM 4682 C CA . VAL A 1 600 ? -1.697 -2.218 1.052 1.00 76.88 600 VAL A CA 1
ATOM 4683 C C . VAL A 1 600 ? -1.327 -0.789 1.414 1.00 76.88 600 VAL A C 1
ATOM 4685 O O . VAL A 1 600 ? -1.593 -0.338 2.528 1.00 76.88 600 VAL A O 1
ATOM 4688 N N . LEU A 1 601 ? -0.691 -0.080 0.488 1.00 80.00 601 LEU A N 1
ATOM 4689 C CA . LEU A 1 601 ? -0.340 1.319 0.685 1.00 80.00 601 LEU A CA 1
ATOM 4690 C C . LEU A 1 601 ? -1.601 2.175 0.588 1.00 80.00 601 LEU A C 1
ATOM 4692 O O . LEU A 1 601 ? -2.300 2.150 -0.423 1.00 80.00 601 LEU A O 1
ATOM 4696 N N . VAL A 1 602 ? -1.913 2.913 1.649 1.00 86.06 602 VAL A N 1
ATOM 4697 C CA . VAL A 1 602 ? -3.114 3.751 1.724 1.00 86.06 602 VAL A CA 1
ATOM 4698 C C . VAL A 1 602 ? -2.743 5.183 1.358 1.00 86.06 602 VAL A C 1
ATOM 4700 O O . VAL A 1 602 ? -1.931 5.785 2.054 1.00 86.06 602 VAL A O 1
ATOM 4703 N N . ASP A 1 603 ? -3.329 5.702 0.276 1.00 86.44 603 ASP A N 1
ATOM 4704 C CA . ASP A 1 603 ? -3.055 7.034 -0.286 1.00 86.44 603 ASP A CA 1
ATOM 4705 C C . ASP A 1 603 ? -1.544 7.380 -0.340 1.00 86.44 603 ASP A C 1
ATOM 4707 O O . ASP A 1 603 ? -1.135 8.412 0.205 1.00 86.44 603 ASP A O 1
ATOM 4711 N N . PRO A 1 604 ? -0.683 6.522 -0.936 1.00 85.06 604 PRO A N 1
ATOM 4712 C CA . PRO A 1 604 ? 0.756 6.746 -0.914 1.00 85.06 604 PRO A CA 1
ATOM 4713 C C . PRO A 1 604 ? 1.121 8.044 -1.634 1.00 85.06 604 PRO A C 1
ATOM 4715 O O . PRO A 1 604 ? 0.611 8.352 -2.714 1.00 85.06 604 PRO A O 1
ATOM 4718 N N . VAL A 1 605 ? 2.040 8.777 -1.013 1.00 80.69 605 VAL A N 1
ATOM 4719 C CA . VAL A 1 605 ? 2.724 9.930 -1.589 1.00 80.69 605 VAL A CA 1
ATOM 4720 C C . VAL A 1 605 ? 4.217 9.708 -1.404 1.00 80.69 605 VAL A C 1
ATOM 4722 O O . VAL A 1 605 ? 4.665 9.436 -0.285 1.00 80.69 605 VAL A O 1
ATOM 4725 N N . GLY A 1 606 ? 4.972 9.764 -2.500 1.00 77.19 606 GLY A N 1
ATOM 4726 C CA . GLY A 1 606 ? 6.418 9.557 -2.511 1.00 77.19 606 GLY A CA 1
ATOM 4727 C C . GLY A 1 606 ? 7.169 10.418 -1.481 1.00 77.19 606 GLY A C 1
ATOM 4728 O O . GLY A 1 606 ? 6.612 11.352 -0.896 1.00 77.19 606 GLY A O 1
ATOM 4729 N N . PRO A 1 607 ? 8.452 10.121 -1.228 1.00 76.88 607 PRO A N 1
ATOM 4730 C CA . PRO A 1 607 ? 9.248 10.796 -0.208 1.00 76.88 607 PRO A CA 1
ATOM 4731 C C . PRO A 1 607 ? 9.263 12.317 -0.401 1.00 76.88 607 PRO A C 1
ATOM 4733 O O . PRO A 1 607 ? 9.401 12.824 -1.509 1.00 76.88 607 PRO A O 1
ATOM 4736 N N . THR A 1 608 ? 9.199 13.062 0.703 1.00 68.25 608 THR A N 1
ATOM 4737 C CA . THR A 1 608 ? 9.254 14.535 0.689 1.00 68.25 608 THR A CA 1
ATOM 4738 C C . THR A 1 608 ? 10.683 15.086 0.614 1.00 68.25 608 THR A C 1
ATOM 4740 O O . THR A 1 608 ? 10.876 16.300 0.614 1.00 68.25 608 THR A O 1
ATOM 4743 N N . SER A 1 609 ? 11.696 14.215 0.606 1.00 57.50 609 SER A N 1
ATOM 4744 C CA . SER A 1 609 ? 13.119 14.563 0.581 1.00 57.50 609 SER A CA 1
ATOM 4745 C C . SER A 1 609 ? 13.792 14.008 -0.670 1.00 57.50 609 SER A C 1
ATOM 4747 O O . SER A 1 609 ? 13.696 12.815 -0.932 1.00 57.50 609 SER A O 1
ATOM 4749 N N . GLY A 1 610 ? 14.516 14.856 -1.399 1.00 64.25 610 GLY A N 1
ATOM 4750 C CA . GLY A 1 610 ? 15.210 14.492 -2.637 1.00 64.25 610 GLY A CA 1
ATOM 4751 C C . GLY A 1 610 ? 15.082 15.595 -3.688 1.00 64.25 610 GLY A C 1
ATOM 4752 O O . GLY A 1 610 ? 14.264 16.499 -3.545 1.00 64.25 610 GLY A O 1
ATOM 4753 N N . SER A 1 611 ? 15.919 15.558 -4.728 1.00 68.19 611 SER A N 1
ATOM 4754 C CA . SER A 1 611 ? 15.847 16.502 -5.859 1.00 68.19 611 SER A CA 1
ATOM 4755 C C . SER A 1 611 ? 15.174 15.913 -7.104 1.00 68.19 611 SER A C 1
ATOM 4757 O O . SER A 1 611 ? 14.906 16.642 -8.063 1.00 68.19 611 SER A O 1
ATOM 4759 N N . ALA A 1 612 ? 14.910 14.604 -7.092 1.00 84.81 612 ALA A N 1
ATOM 4760 C CA . ALA A 1 612 ? 14.216 13.890 -8.150 1.00 84.81 612 ALA A CA 1
ATOM 4761 C C . ALA A 1 612 ? 12.726 13.738 -7.821 1.00 84.81 612 ALA A C 1
ATOM 4763 O O . ALA A 1 612 ? 12.350 13.465 -6.681 1.00 84.81 612 ALA A O 1
ATOM 4764 N N . VAL A 1 613 ? 11.899 13.899 -8.846 1.00 89.62 613 VAL A N 1
ATOM 4765 C CA . VAL A 1 613 ? 10.440 13.793 -8.813 1.00 89.62 613 VAL A CA 1
ATOM 4766 C C . VAL A 1 613 ? 9.976 12.809 -9.878 1.00 89.62 613 VAL A C 1
ATOM 4768 O O . VAL A 1 613 ? 10.664 12.574 -10.880 1.00 89.62 613 VAL A O 1
ATOM 4771 N N . ILE A 1 614 ? 8.817 12.208 -9.637 1.00 89.38 614 ILE A N 1
ATOM 4772 C CA . ILE A 1 614 ? 8.265 11.166 -10.493 1.00 89.38 614 ILE A CA 1
ATOM 4773 C C . ILE A 1 614 ? 7.595 11.767 -11.727 1.00 89.38 614 ILE A C 1
ATOM 4775 O O . ILE A 1 614 ? 6.814 12.719 -11.659 1.00 89.38 614 ILE A O 1
ATOM 4779 N N . CYS A 1 615 ? 7.880 11.153 -12.870 1.00 88.00 615 CYS A N 1
ATOM 4780 C CA . CYS A 1 615 ? 7.191 11.362 -14.131 1.00 88.00 615 CYS A CA 1
ATOM 4781 C C . CYS A 1 615 ? 6.674 10.006 -14.634 1.00 88.00 615 CYS A C 1
ATOM 4783 O O . CYS A 1 615 ? 7.431 9.028 -14.639 1.00 88.00 615 CYS A O 1
ATOM 4785 N N . ARG A 1 616 ? 5.391 9.934 -15.004 1.00 84.75 616 ARG A N 1
ATOM 4786 C CA . ARG A 1 616 ? 4.706 8.691 -15.402 1.00 84.75 616 ARG A CA 1
ATOM 4787 C C . ARG A 1 616 ? 4.278 8.713 -16.871 1.00 84.75 616 ARG A C 1
ATOM 4789 O O . ARG A 1 616 ? 4.004 9.775 -17.430 1.00 84.75 616 ARG A O 1
ATOM 4796 N N . GLY A 1 617 ? 4.173 7.525 -17.466 1.00 77.38 617 GLY A N 1
ATOM 4797 C CA . GLY A 1 617 ? 3.561 7.296 -18.779 1.00 77.38 617 GLY A CA 1
ATOM 4798 C C . GLY A 1 617 ? 4.541 7.267 -19.948 1.00 77.38 617 GLY A C 1
ATOM 4799 O O . GLY A 1 617 ? 5.733 7.076 -19.768 1.00 77.38 617 GLY A O 1
ATOM 4800 N N . GLY A 1 618 ? 4.035 7.435 -21.166 1.00 71.56 618 GLY A N 1
ATOM 4801 C CA . GLY A 1 618 ? 4.824 7.412 -22.398 1.00 71.56 618 GLY A CA 1
ATOM 4802 C C . GLY A 1 618 ? 4.489 8.598 -23.291 1.00 71.56 618 GLY A C 1
ATOM 4803 O O . GLY A 1 618 ? 3.395 9.154 -23.206 1.00 71.56 618 GLY A O 1
ATOM 4804 N N . ALA A 1 619 ? 5.416 8.980 -24.167 1.00 73.00 619 ALA A N 1
ATOM 4805 C CA . ALA A 1 619 ? 5.227 10.109 -25.074 1.00 73.00 619 ALA A CA 1
ATOM 4806 C C . ALA A 1 619 ? 5.182 9.703 -26.551 1.00 73.00 619 ALA A C 1
ATOM 4808 O O . ALA A 1 619 ? 5.808 8.723 -26.970 1.00 73.00 619 ALA A O 1
ATOM 4809 N N . TRP A 1 620 ? 4.492 10.514 -27.358 1.00 70.06 620 TRP A N 1
ATOM 4810 C CA . TRP A 1 620 ? 4.238 10.250 -28.778 1.00 70.06 620 TRP A CA 1
ATOM 4811 C C . TRP A 1 620 ? 5.509 10.073 -29.608 1.00 70.06 620 TRP A C 1
ATOM 4813 O O . TRP A 1 620 ? 5.497 9.383 -30.618 1.00 70.06 620 TRP A O 1
ATOM 4823 N N . ASN A 1 621 ? 6.617 10.679 -29.201 1.00 64.06 621 ASN A N 1
ATOM 4824 C CA . ASN A 1 621 ? 7.882 10.622 -29.923 1.00 64.06 621 ASN A CA 1
ATOM 4825 C C . ASN A 1 621 ? 8.846 9.518 -29.441 1.00 64.06 621 ASN A C 1
ATOM 4827 O O . ASN A 1 621 ? 9.972 9.432 -29.940 1.00 64.06 621 ASN A O 1
ATOM 4831 N N . GLN A 1 622 ? 8.439 8.685 -28.477 1.00 61.16 622 GLN A N 1
ATOM 4832 C CA . GLN A 1 622 ? 9.233 7.554 -27.984 1.00 61.16 622 GLN A CA 1
ATOM 4833 C C . GLN A 1 622 ? 8.912 6.266 -28.760 1.00 61.16 622 GLN A C 1
ATOM 4835 O O . GLN A 1 622 ? 7.916 6.202 -29.483 1.00 61.16 622 GLN A O 1
ATOM 4840 N N . SER A 1 623 ? 9.760 5.235 -28.644 1.00 56.19 623 SER A N 1
ATOM 4841 C CA . SER A 1 623 ? 9.488 3.924 -29.265 1.00 56.19 623 SER A CA 1
ATOM 4842 C C . SER A 1 623 ? 8.143 3.364 -28.785 1.00 56.19 623 SER A C 1
ATOM 4844 O O . SER A 1 623 ? 7.710 3.656 -27.672 1.00 56.19 623 SER A O 1
ATOM 4846 N N . VAL A 1 624 ? 7.485 2.556 -29.621 1.00 51.59 624 VAL A N 1
ATOM 4847 C CA . VAL A 1 624 ? 6.209 1.888 -29.306 1.00 51.59 624 VAL A CA 1
ATOM 4848 C C . VAL A 1 624 ? 6.264 1.078 -28.012 1.00 51.59 624 VAL A C 1
ATOM 4850 O O . VAL A 1 624 ? 5.244 0.951 -27.354 1.00 51.59 624 VAL A O 1
ATOM 4853 N N . LEU A 1 625 ? 7.452 0.622 -27.604 1.00 48.25 625 LEU A N 1
ATOM 4854 C CA . LEU A 1 625 ? 7.670 -0.013 -26.306 1.00 48.25 625 LEU A CA 1
ATOM 4855 C C . LEU A 1 625 ? 7.435 0.952 -25.145 1.00 48.25 625 LEU A C 1
ATOM 4857 O O . LEU A 1 625 ? 6.880 0.558 -24.142 1.00 48.25 625 LEU A O 1
ATOM 4861 N N . PHE A 1 626 ? 7.801 2.227 -25.262 1.00 51.53 626 PHE A N 1
ATOM 4862 C CA . PHE A 1 626 ? 7.523 3.228 -24.226 1.00 51.53 626 PHE A CA 1
ATOM 4863 C C . PHE A 1 626 ? 6.078 3.750 -24.290 1.00 51.53 626 PHE A C 1
ATOM 4865 O O . PHE A 1 626 ? 5.626 4.379 -23.338 1.00 51.53 626 PHE A O 1
ATOM 4872 N N . ARG A 1 627 ? 5.339 3.500 -25.384 1.00 50.94 627 ARG A N 1
ATOM 4873 C CA . ARG A 1 627 ? 3.943 3.933 -25.561 1.00 50.94 627 ARG A CA 1
ATOM 4874 C C . ARG A 1 627 ? 3.006 2.896 -24.944 1.00 50.94 627 ARG A C 1
ATOM 4876 O O . ARG A 1 627 ? 2.971 1.752 -25.376 1.00 50.94 627 ARG A O 1
ATOM 4883 N N . GLY A 1 628 ? 2.236 3.288 -23.933 1.00 47.22 628 GLY A N 1
ATOM 4884 C CA . GLY A 1 628 ? 1.334 2.372 -23.227 1.00 47.22 628 GLY A CA 1
ATOM 4885 C C . GLY A 1 628 ? 1.993 1.517 -22.139 1.00 47.22 628 GLY A C 1
ATOM 4886 O O . GLY A 1 628 ? 1.279 0.813 -21.427 1.00 47.22 628 GLY A O 1
ATOM 4887 N N . LEU A 1 629 ? 3.314 1.615 -21.942 1.00 51.50 629 LEU A N 1
ATOM 4888 C CA . LEU A 1 629 ? 3.935 1.146 -20.708 1.00 51.50 629 LEU A CA 1
ATOM 4889 C C . LEU A 1 629 ? 3.719 2.181 -19.605 1.00 51.50 629 LEU A C 1
ATOM 4891 O O . LEU A 1 629 ? 3.830 3.390 -19.810 1.00 51.50 629 LEU A O 1
ATOM 4895 N N . MET A 1 630 ? 3.444 1.673 -18.411 1.00 60.94 630 MET A N 1
ATOM 4896 C CA . MET A 1 630 ? 3.423 2.398 -17.146 1.00 60.94 630 MET A CA 1
ATOM 4897 C C . MET A 1 630 ? 4.846 2.863 -16.784 1.00 60.94 630 MET A C 1
ATOM 4899 O O . MET A 1 630 ? 5.382 2.458 -15.763 1.00 60.94 630 MET A O 1
ATOM 4903 N N . VAL A 1 631 ? 5.524 3.624 -17.658 1.00 68.94 631 VAL A N 1
ATOM 4904 C CA . VAL A 1 631 ? 6.937 3.964 -17.466 1.00 68.94 631 VAL A CA 1
ATOM 4905 C C . VAL A 1 631 ? 7.059 4.891 -16.271 1.00 68.94 631 VAL A C 1
ATOM 4907 O O . VAL A 1 631 ? 6.557 6.013 -16.271 1.00 68.94 631 VAL A O 1
ATOM 4910 N N . ARG A 1 632 ? 7.803 4.430 -15.272 1.00 77.50 632 ARG A N 1
ATOM 4911 C CA . ARG A 1 632 ? 8.309 5.263 -14.189 1.00 77.50 632 ARG A CA 1
ATOM 4912 C C . ARG A 1 632 ? 9.622 5.925 -14.575 1.00 77.50 632 ARG A C 1
ATOM 4914 O O . ARG A 1 632 ? 10.563 5.230 -14.955 1.00 77.50 632 ARG A O 1
ATOM 4921 N N . SER A 1 633 ? 9.701 7.246 -14.461 1.00 79.81 633 SER A N 1
ATOM 4922 C CA . SER A 1 633 ? 10.946 8.005 -14.610 1.00 79.81 633 SER A CA 1
ATOM 4923 C C . SER A 1 633 ? 11.185 8.895 -13.397 1.00 79.81 633 SER A C 1
ATOM 4925 O O . SER A 1 633 ? 10.273 9.565 -12.920 1.00 79.81 633 SER A O 1
ATOM 4927 N N . ALA A 1 634 ? 12.430 8.921 -12.927 1.00 85.19 634 ALA A N 1
ATOM 4928 C CA . ALA A 1 634 ? 12.897 9.811 -11.873 1.00 85.19 634 ALA A CA 1
ATOM 4929 C C . ALA A 1 634 ? 13.749 10.913 -12.496 1.00 85.19 634 ALA A C 1
ATOM 4931 O O . ALA A 1 634 ? 14.813 10.647 -13.055 1.00 85.19 634 ALA A O 1
ATOM 4932 N N . LEU A 1 635 ? 13.269 12.150 -12.439 1.00 87.06 635 LEU A N 1
ATOM 4933 C CA . LEU A 1 635 ? 13.902 13.277 -13.116 1.00 87.06 635 LEU A CA 1
ATOM 4934 C C . LEU A 1 635 ? 14.070 14.431 -12.134 1.00 87.06 635 LEU A C 1
ATOM 4936 O O . LEU A 1 635 ? 13.257 14.618 -11.235 1.00 87.06 635 LEU A O 1
ATOM 4940 N N . HIS A 1 636 ? 15.128 15.223 -12.299 1.00 89.31 636 HIS A N 1
ATOM 4941 C CA . HIS A 1 636 ? 15.309 16.430 -11.494 1.00 89.31 636 HIS A CA 1
ATOM 4942 C C . HIS A 1 636 ? 14.139 17.399 -11.726 1.00 89.31 636 HIS A C 1
ATOM 4944 O O . HIS A 1 636 ? 13.703 17.549 -12.866 1.00 89.31 636 HIS A O 1
ATOM 4950 N N . GLY A 1 637 ? 13.679 18.113 -10.693 1.00 88.75 637 GLY A N 1
ATOM 4951 C CA . GLY A 1 637 ? 12.508 19.003 -10.801 1.00 88.75 637 GLY A CA 1
ATOM 4952 C C . GLY A 1 637 ? 12.614 20.111 -11.863 1.00 88.75 637 GLY A C 1
ATOM 4953 O O . GLY A 1 637 ? 11.595 20.617 -12.325 1.00 88.75 637 GLY A O 1
ATOM 4954 N N . SER A 1 638 ? 13.836 20.444 -12.296 1.00 90.62 638 SER A N 1
ATOM 4955 C CA . SER A 1 638 ? 14.099 21.404 -13.382 1.00 90.62 638 SER A CA 1
ATOM 4956 C C . SER A 1 638 ? 14.268 20.799 -14.779 1.00 90.62 638 SER A C 1
ATOM 4958 O O . SER A 1 638 ? 14.514 21.522 -15.755 1.00 90.62 638 SER A O 1
ATOM 4960 N N . TYR A 1 639 ? 14.181 19.471 -14.889 1.00 90.81 639 TYR A N 1
ATOM 4961 C CA . TYR A 1 639 ? 14.216 18.782 -16.169 1.00 90.81 639 TYR A CA 1
ATOM 4962 C C . TYR A 1 639 ? 13.032 19.225 -17.027 1.00 90.81 639 TYR A C 1
ATOM 4964 O O . TYR A 1 639 ? 11.929 19.436 -16.533 1.00 90.81 639 TYR A O 1
ATOM 4972 N N . ARG A 1 640 ? 13.267 19.373 -18.327 1.00 91.50 640 ARG A N 1
ATOM 4973 C CA . ARG A 1 640 ? 12.260 19.767 -19.313 1.00 91.50 640 ARG A CA 1
ATOM 4974 C C . ARG A 1 640 ? 12.696 19.281 -20.681 1.00 91.50 640 ARG A C 1
ATOM 4976 O O . ARG A 1 640 ? 13.881 19.327 -21.010 1.00 91.50 640 ARG A O 1
ATOM 4983 N N . CYS A 1 641 ? 11.742 18.795 -21.455 1.00 89.00 641 CYS A N 1
ATOM 4984 C CA . CYS A 1 641 ? 11.995 18.173 -22.745 1.00 89.00 641 CYS A CA 1
ATOM 4985 C C . CYS A 1 641 ? 10.716 18.227 -23.590 1.00 89.00 641 CYS A C 1
ATOM 4987 O O . CYS A 1 641 ? 9.626 18.441 -23.052 1.00 89.00 641 CYS A O 1
ATOM 4989 N N . VAL A 1 642 ? 10.816 18.005 -24.903 1.00 84.31 642 VAL A N 1
ATOM 4990 C CA . VAL A 1 642 ? 9.653 18.037 -25.816 1.00 84.31 642 VAL A CA 1
ATOM 4991 C C . VAL A 1 642 ? 8.652 16.904 -25.592 1.00 84.31 642 VAL A C 1
ATOM 4993 O O . VAL A 1 642 ? 7.611 16.885 -26.231 1.00 84.31 642 VAL A O 1
ATOM 4996 N N . ASN A 1 643 ? 8.969 15.950 -24.722 1.00 82.12 643 ASN A N 1
ATOM 4997 C CA . ASN A 1 643 ? 8.136 14.797 -24.411 1.00 82.12 643 ASN A CA 1
ATOM 4998 C C . ASN A 1 643 ? 7.565 14.830 -22.986 1.00 82.12 643 ASN A C 1
ATOM 5000 O O . ASN A 1 643 ? 6.934 13.860 -22.585 1.00 82.12 643 ASN A O 1
ATOM 5004 N N . VAL A 1 644 ? 7.794 15.906 -22.223 1.00 88.44 644 VAL A N 1
ATOM 5005 C CA . VAL A 1 644 ? 7.347 16.034 -20.829 1.00 88.44 644 VAL A CA 1
ATOM 5006 C C . VAL A 1 644 ? 6.354 17.182 -20.686 1.00 88.44 644 VAL A C 1
ATOM 5008 O O . VAL A 1 644 ? 6.670 18.323 -21.028 1.00 88.44 644 VAL A O 1
ATOM 5011 N N . GLY A 1 645 ? 5.185 16.863 -20.137 1.00 92.94 645 GLY A N 1
ATOM 5012 C CA . GLY A 1 645 ? 4.108 17.771 -19.767 1.00 92.94 645 GLY A CA 1
ATOM 5013 C C . GLY A 1 645 ? 3.530 17.412 -18.394 1.00 92.94 645 GLY A C 1
ATOM 5014 O O . GLY A 1 645 ? 4.201 16.821 -17.547 1.00 92.94 645 GLY A O 1
ATOM 5015 N N . PHE A 1 646 ? 2.283 17.805 -18.132 1.00 94.62 646 PHE A N 1
ATOM 5016 C CA . PHE A 1 646 ? 1.616 17.507 -16.864 1.00 94.62 646 PHE A CA 1
ATOM 5017 C C . PHE A 1 646 ? 0.095 17.607 -16.966 1.00 94.62 646 PHE A C 1
ATOM 5019 O O . PHE A 1 646 ? -0.460 18.214 -17.884 1.00 94.62 646 PHE A O 1
ATOM 5026 N N . ARG A 1 647 ? -0.568 17.045 -15.959 1.00 93.81 647 ARG A N 1
ATOM 5027 C CA . ARG A 1 647 ? -2.007 17.121 -15.717 1.00 93.81 647 ARG A CA 1
ATOM 5028 C C . ARG A 1 647 ? -2.241 17.643 -14.307 1.00 93.81 647 ARG A C 1
ATOM 5030 O O . ARG A 1 647 ? -1.363 17.558 -13.453 1.00 93.81 647 ARG A O 1
ATOM 5037 N N . VAL A 1 648 ? -3.437 18.161 -14.060 1.00 95.25 648 VAL A N 1
ATOM 5038 C CA . VAL A 1 648 ? -3.867 18.554 -12.719 1.00 95.25 648 VAL A CA 1
ATOM 5039 C C . VAL A 1 648 ? -5.041 17.707 -12.242 1.00 95.25 648 VAL A C 1
ATOM 5041 O O . VAL A 1 648 ? -5.895 17.279 -13.027 1.00 95.25 648 VAL A O 1
ATOM 5044 N N . VAL A 1 649 ? -5.082 17.499 -10.934 1.00 96.12 649 VAL A N 1
ATOM 5045 C CA . VAL A 1 649 ? -6.221 16.950 -10.201 1.00 96.12 649 VAL A CA 1
ATOM 5046 C C . VAL A 1 649 ? -6.729 17.982 -9.200 1.00 96.12 649 VAL A C 1
ATOM 5048 O O . VAL A 1 649 ? -6.034 18.947 -8.882 1.00 96.12 649 VAL A O 1
ATOM 5051 N N . LEU A 1 650 ? -7.952 17.789 -8.724 1.00 95.00 650 LEU A N 1
ATOM 5052 C CA . LEU A 1 650 ? -8.649 18.655 -7.785 1.00 95.00 650 LEU A CA 1
ATOM 5053 C C . LEU A 1 650 ? -9.293 17.775 -6.704 1.00 95.00 650 LEU A C 1
ATOM 5055 O O . LEU A 1 650 ? -10.141 16.937 -7.016 1.00 95.00 650 LEU A O 1
ATOM 5059 N N . SER A 1 651 ? -8.888 17.948 -5.448 1.00 91.06 651 SER A N 1
ATOM 5060 C CA . SER A 1 651 ? -9.339 17.118 -4.316 1.00 91.06 651 SER A CA 1
ATOM 5061 C C . SER A 1 651 ? -9.487 17.899 -3.026 1.00 91.06 651 SER A C 1
ATOM 5063 O O . SER A 1 651 ? -8.796 18.940 -2.911 1.00 91.06 651 SER A O 1
#

Nearest PDB structures (foldseek):
  4ow8-assembly1_A-2  TM=8.693E-01  e=1.814E-18  Mycobacterium tuberculosis
  5mrd-assembly1_A  TM=8.107E-01  e=5.694E-14  Homo sapiens
  4ct1-assembly1_A  TM=8.163E-01  e=9.965E-14  Homo sapiens
  2biy-assembly1_A  TM=8.232E-01  e=1.951E-13  Homo sapiens
  5lvl-assembly1_A  TM=8.104E-01  e=1.318E-13  Homo sapiens

Secondary structure (DSSP, 8-state):
--PPP--------------------PPPP---PPPPS---SSSSS--PPPPBTTTTEEEEEEEEEETTEEEEEEEETTTTEEEEEEE--HHHHT-HHHHHHHHHHHHHHHT---TTBPPEEEEEEETTEEEEEEE---EEEHHHHHHHH----HHHHHHHHHHHHHHHHHHHTTT---S--SGGGEEEETTS-EEE---STT--TT-----TTS---S-TT-S-HHHHH-GGG--HHHHHHHHHHHHHHHHHSS-TTS--GGGS-HHHHHHHHHHT-SSGGGS-SSHHHHHHHHHHHHHHHHHHHHHHHHHHH--S-------PPPPPPPPEESS--HHHHHHHHHHHHHHHTS-SEEE-TT--EEEEE--EEEEES-SS-HHHHGGG-TT-------TT-S-EEEEE-S-EEEESSSPBHHHHHHHHHHH----HHHHSSS-EEEEETTTTEEEEEETT-SSS--SS---TTBBP-S--HHHHHHHHHHHHHH--SSTT--EEPPPHHHHHHHHTT-TTTTTTTT-S-TTGGGS---TTGGGS-TT--------S-SS--BGGGSPB-TTS-B-TTSSSEEEEEEE--TTTTTT-TT-EEES----SSSSEEEEES--TTS-TTTSSS--EEEEETT---TTEEE--EE-

Foldseek 3Di:
DDDDDDDDDDDDDDDDDDDDDDDDDDDDDDDDDDDDPDDPPPPDQDPFDPAPDVNQWTFDAWPDDDPAFTWTFTAGPVVRDTWIKTFGAQVQQPPPVQLVLLVVLLVLLCPDDALQAWHFDDWDADPRGTMTITHDAAAAFQVVVCVPPNADPLLLLLVLLLRNLVSQQSSVVSVQHQQAQARRQWGQHLQRHTHGDRSVSGDDQPDDPPDPPPDDPDDAAQFALQCSVHVNSGHQLRVLSNSLQRSQCNQQVDRRNDDDLVSPDPLCSVLSVQSNDNDSVSHQPHSVSSSVSSVVSSVVVVVVVVVVVVVVVDPDDDDDDDDDQPPQDDAAEPDDDLVVQVVQLVSNCVNVVHDQWDAFPLRFIWGKGGKHKDKFADCDQVVVVVPPDPAPDDPDDSLSDDTFIATEHDIWIWTLDFQFQLNLVCLCVVPVDDALLAPVQFHAWAQDVVVRATDGDDNQHAQVCRPADDDRLAHGFQGFLVSVVSSQVCCLVPTCPPVPKGKDFAALVRLCSQAVAQVQLVPVLVDPPVVVVVLAAQNPVVVRDPPPPPPPDSNRQNQFDRLVSAAHGSRSHRHPAEGAWAFGPAADDSCQCVPRSNPHHYPDGHDPDDQWGWTFHAHRNHPSVRRSDRDIDTDGRSDTHSRYGHIMMMD

Sequence (651 aa):
MSEPPTHSGKESTGYQPDLSSSEQPTLPPRAAASASPGDQRTRSANALLPPTDNGRLLHHVKLGEGGMGVVWKAWDVKLLRFVALKRVLPMHARDAEFSRRFLQEARAVAALDHPNIVRILHLGGDEQGEFIEMEFVEGETLQQRLDRSGPGPWEDAARLVVEVSRGLAAAHDRGIVHRDVKPSNILLSTQGVPKLVDFGLARPLTENRHTLSGQVLGSDGYMAPEQAADARNATGASDQYSIAATLYQMVTGQAPRKLDFRRVPALLVDVLARALEDQPGDRYASLNDWVAALEAAIDRGTTAARFAANILGSNATGSARNAGTPSAPHPLLAPFSTSRARDAQAAWAAHWGRPPELTNMLGMRLRLVPPAEFLLGNDESRKEVQRDEPNGTTLSSDDDYPRHRVRLTRPFYAATTPVTVEQFHRFVTATGYQTEAERDGKGGWGWNPQATTYEGPRLEFNWKATGRRSSKQHSVVNVSWNDANAMVQWLNDSMREWTDLRYRLPSEAEWDHLNAYSNDAQHYMKVAPEALLGERNNLWESFSFPDGVVRDREDVHPFAVPDSMFGTNVWDIHASGGSVLEWCQDGHDSGYYRDCENLVLVDPVGPTSGSAVICRGGAWNQSVLFRGLMVRSALHGSYRCVNVGFRVVLS

pLDDT: mean 73.65, std 22.39, range [23.91, 98.0]

Mean predicted aligned error: 19.88 Å